Protein AF-A0A9N8HUL7-F1 (afdb_monomer_lite)

Sequence (511 aa):
MVELSELNLTTPTPANEGEEGSDHREPRRFLKVMNKDVKRSMENLMKHVSQGCLSDPPAEKVKMRRVNPKTGRAFTARSTGTNEVDNRVLNDILSSATVGIARAERVLADHYEKSNAKKRVKPLGEEEVVTTRTDKLLLLNCFAKSCGYDRKDLPAQGVTAPPKLPFKEYMGFQFDLPEAFRPVEASAKDADDDNGEEGLADLAELILATDGNTLPTIRVYETTLEAYKRLTRDQPWVPFKGYDKTDHDDVDKAEEDLFQKLRTEYSRGAQPFSARGYGRMSEKWDIEVAKRVMQQMEEPDSGTVVILIRRKTFQMLQAHYDDFCAHIRRTQLAGILRDPAQEELNTTLRNNRRNMAPQQAATNVQPIRYNQMHGGATPFGAPTVLNTQVAARAMTFAPRENMQMAPFALRDVYPNQVPRPAATNPMGPNYKRNKYCVVCGYSKRENLQLLKQFGYECKGNCGHEECSKCGMRVELHDAANAVGPYCKNAASESSYYNDWYKEAPKVNNQI

Radius of gyration: 37.92 Å; chains: 1; bounding box: 116×62×107 Å

Organism: NCBI:txid568900

Secondary structure (DSSP, 8-state):
----------PPPPPP-------------SS----HHHHHHHHHHHHHHHTTTTPPP-TTTS-SEEE-TTT--EEES--HHHHHHHHHHHHHHHHSTT--HHHHHHHHHHHHHHHHHHHHHHHH-----S-S-HHHHHHHHHHHHHTT--GGGSTTTT-PPPP--S-----TT--PPPGGGS-----------------SSHHHHTTTT--S--S----TT--HHHHHHHHTTT---PPPPPTT-S---HHHHHHHHHHHHHTTT--TTS-TTSTTSHHHHHHHHHHHHHHHHHHHHH-TTS-----PPPP--HHHHHHHHHHHHHHHHHHHHHHHT--HHHHHHHHHHHHHHHHSPPPPPGGG--------TT-PPP---S--SS-HHHHHHTEEE--SS-TTS-SEEE------------S--TT-TTB-TTTB-TTT--BHHHHHHTTPPPGGG--GGGG-SB-TTT--BGGGSSSTT--GGG--SPPPTTSTHHHHBPPPP------

Structure (mmCIF, N/CA/C/O backbone):
data_AF-A0A9N8HUL7-F1
#
_entry.id   AF-A0A9N8HUL7-F1
#
loop_
_atom_site.group_PDB
_atom_site.id
_atom_site.type_symbol
_atom_site.label_atom_id
_atom_site.label_alt_id
_atom_site.label_comp_id
_atom_site.label_asym_id
_atom_site.label_entity_id
_atom_site.label_seq_id
_atom_site.pdbx_PDB_ins_code
_atom_site.Cartn_x
_atom_site.Cartn_y
_atom_site.Cartn_z
_atom_site.occupancy
_atom_site.B_iso_or_equiv
_atom_site.auth_seq_id
_atom_site.auth_comp_id
_atom_site.auth_asym_id
_atom_site.auth_atom_id
_atom_site.pdbx_PDB_model_num
ATOM 1 N N . MET A 1 1 ? 23.150 -16.818 -59.652 1.00 36.91 1 MET A N 1
ATOM 2 C CA . MET A 1 1 ? 24.326 -17.637 -59.306 1.00 36.91 1 MET A CA 1
ATOM 3 C C . MET A 1 1 ? 25.510 -16.699 -59.312 1.00 36.91 1 MET A C 1
ATOM 5 O O . MET A 1 1 ? 25.845 -16.192 -60.370 1.00 36.91 1 MET A O 1
ATOM 9 N N . VAL A 1 2 ? 26.018 -16.356 -58.134 1.00 32.03 2 VAL A N 1
ATOM 10 C CA . VAL A 1 2 ? 27.230 -15.551 -57.964 1.00 32.03 2 VAL A CA 1
ATOM 11 C C . VAL A 1 2 ? 28.117 -16.383 -57.054 1.00 32.03 2 VAL A C 1
ATOM 13 O O . VAL A 1 2 ? 27.732 -16.673 -55.921 1.00 32.03 2 VAL A O 1
ATOM 16 N N . GLU A 1 3 ? 29.220 -16.860 -57.617 1.00 38.09 3 GLU A N 1
ATOM 17 C CA . GLU A 1 3 ? 30.266 -17.609 -56.933 1.00 38.09 3 GLU A CA 1
ATOM 18 C C . GLU A 1 3 ? 30.951 -16.699 -55.910 1.00 38.09 3 GLU A C 1
ATOM 20 O O . GLU A 1 3 ? 31.417 -15.611 -56.241 1.00 38.09 3 GLU A O 1
ATOM 25 N N . LEU A 1 4 ? 31.001 -17.144 -54.655 1.00 38.16 4 LEU A N 1
ATOM 26 C CA . LEU A 1 4 ? 31.909 -16.606 -53.648 1.00 38.16 4 LEU A CA 1
ATOM 27 C C . LEU A 1 4 ? 33.016 -17.636 -53.450 1.00 38.16 4 LEU A C 1
ATOM 29 O O . LEU A 1 4 ? 32.902 -18.560 -52.647 1.00 38.16 4 LEU A O 1
ATOM 33 N N . SER A 1 5 ? 34.056 -17.468 -54.254 1.00 39.53 5 SER A N 1
ATOM 34 C CA . SER A 1 5 ? 35.346 -18.131 -54.155 1.00 39.53 5 SER A CA 1
ATOM 35 C C . SER A 1 5 ? 36.086 -17.720 -52.874 1.00 39.53 5 SER A C 1
ATOM 37 O O . SER A 1 5 ? 36.279 -16.537 -52.606 1.00 39.53 5 SER A O 1
ATOM 39 N N . GLU A 1 6 ? 36.500 -18.736 -52.118 1.00 40.84 6 GLU A N 1
ATOM 40 C CA . GLU A 1 6 ? 37.811 -18.866 -51.467 1.00 40.84 6 GLU A CA 1
ATOM 41 C C . GLU A 1 6 ? 38.321 -17.703 -50.594 1.00 40.84 6 GLU A C 1
ATOM 43 O O . GLU A 1 6 ? 39.129 -16.874 -51.007 1.00 40.84 6 GLU A O 1
ATOM 48 N N . LEU A 1 7 ? 37.967 -17.739 -49.305 1.00 36.56 7 LEU A N 1
ATOM 49 C CA . LEU A 1 7 ? 38.805 -17.173 -48.243 1.00 36.56 7 LEU A CA 1
ATOM 50 C C . LEU A 1 7 ? 39.670 -18.293 -47.650 1.00 36.56 7 LEU A C 1
ATOM 52 O O . LEU A 1 7 ? 39.274 -18.976 -46.705 1.00 36.56 7 LEU A O 1
ATOM 56 N N . ASN A 1 8 ? 40.855 -18.475 -48.235 1.00 35.50 8 ASN A N 1
ATOM 57 C CA . ASN A 1 8 ? 41.934 -19.288 -47.682 1.00 35.50 8 ASN A CA 1
ATOM 58 C C . ASN A 1 8 ? 42.510 -18.599 -46.435 1.00 35.50 8 ASN A C 1
ATOM 60 O O . ASN A 1 8 ? 43.234 -17.611 -46.532 1.00 35.50 8 ASN A O 1
ATOM 64 N N . LEU A 1 9 ? 42.193 -19.135 -45.256 1.00 33.25 9 LEU A N 1
ATOM 65 C CA . LEU A 1 9 ? 42.893 -18.832 -44.009 1.00 33.25 9 LEU A CA 1
ATOM 66 C C . LEU A 1 9 ? 44.152 -19.702 -43.944 1.00 33.25 9 LEU A C 1
ATOM 68 O O . LEU A 1 9 ? 44.109 -20.855 -43.519 1.00 33.25 9 LEU A O 1
ATOM 72 N N . THR A 1 10 ? 45.275 -19.148 -44.391 1.00 33.72 10 THR A N 1
ATOM 73 C CA . THR A 1 10 ? 46.608 -19.711 -44.175 1.00 33.72 10 THR A CA 1
ATOM 74 C C . THR A 1 10 ? 46.951 -19.663 -42.686 1.00 33.72 10 THR A C 1
ATOM 76 O O . THR A 1 10 ? 47.064 -18.600 -42.079 1.00 33.72 10 THR A O 1
ATOM 79 N N . THR A 1 11 ? 47.112 -20.836 -42.077 1.00 36.47 11 THR A N 1
ATOM 80 C CA . THR A 1 11 ? 47.691 -20.987 -40.738 1.00 36.47 11 THR A CA 1
ATOM 81 C C . THR A 1 11 ? 49.194 -20.709 -40.802 1.00 36.47 11 THR A C 1
ATOM 83 O O . THR A 1 11 ? 49.870 -21.359 -41.604 1.00 36.47 11 THR A O 1
ATOM 86 N N . PRO A 1 12 ? 49.751 -19.801 -39.982 1.00 36.69 12 PRO A N 1
ATOM 87 C CA . PRO A 1 12 ? 51.190 -19.603 -39.945 1.00 36.69 12 PRO A CA 1
ATOM 88 C C . PRO A 1 12 ? 51.861 -20.744 -39.172 1.00 36.69 12 PRO A C 1
ATOM 90 O O . PRO A 1 12 ? 51.501 -21.061 -38.037 1.00 36.69 12 PRO A O 1
ATOM 93 N N . THR A 1 13 ? 52.844 -21.358 -39.820 1.00 42.91 13 THR A N 1
ATOM 94 C CA . THR A 1 13 ? 53.814 -22.294 -39.249 1.00 42.91 13 THR A CA 1
ATOM 95 C C . THR A 1 13 ? 54.671 -21.566 -38.203 1.00 42.91 13 THR A C 1
ATOM 97 O O . THR A 1 13 ? 55.149 -20.468 -38.498 1.00 42.91 13 THR A O 1
ATOM 100 N N . PRO A 1 14 ? 54.904 -22.124 -37.001 1.00 43.75 14 PRO A N 1
ATOM 101 C CA . PRO A 1 14 ? 55.768 -21.480 -36.022 1.00 43.75 14 PRO A CA 1
ATOM 102 C C . PRO A 1 14 ? 57.237 -21.704 -36.394 1.00 43.75 14 PRO A C 1
ATOM 104 O O . PRO A 1 14 ? 57.699 -22.841 -36.501 1.00 43.75 14 PRO A O 1
ATOM 107 N N . ALA A 1 15 ? 57.960 -20.603 -36.593 1.00 43.16 15 ALA A N 1
ATOM 108 C CA . ALA A 1 15 ? 59.412 -20.593 -36.646 1.00 43.16 15 ALA A CA 1
ATOM 109 C C . ALA A 1 15 ? 59.969 -20.642 -35.215 1.00 43.16 15 ALA A C 1
ATOM 111 O O . ALA A 1 15 ? 59.574 -19.853 -34.356 1.00 43.16 15 ALA A O 1
ATOM 112 N N . ASN A 1 16 ? 60.872 -21.594 -34.986 1.00 49.19 16 ASN A N 1
ATOM 113 C CA . ASN A 1 16 ? 61.819 -21.588 -33.878 1.00 49.19 16 ASN A CA 1
ATOM 114 C C . ASN A 1 16 ? 62.767 -20.398 -34.039 1.00 49.19 16 ASN A C 1
ATOM 116 O O . ASN A 1 16 ? 63.304 -20.236 -35.129 1.00 49.19 16 ASN A O 1
ATOM 120 N N . GLU A 1 17 ? 62.982 -19.639 -32.962 1.00 45.31 17 GLU A N 1
ATOM 121 C CA . GLU A 1 17 ? 64.280 -19.141 -32.468 1.00 45.31 17 GLU A CA 1
ATOM 122 C C . GLU A 1 17 ? 64.061 -18.006 -31.451 1.00 45.31 17 GLU A C 1
ATOM 124 O O . GLU A 1 17 ? 63.249 -17.110 -31.674 1.00 45.31 17 GLU A O 1
ATOM 129 N N . GLY A 1 18 ? 64.808 -18.044 -30.341 1.00 38.38 18 GLY A N 1
ATOM 130 C CA . GLY A 1 18 ? 64.993 -16.902 -29.439 1.00 38.38 18 GLY A CA 1
ATOM 131 C C . GLY A 1 18 ? 64.590 -17.148 -27.986 1.00 38.38 18 GLY A C 1
ATOM 132 O O . GLY A 1 18 ? 63.525 -16.720 -27.550 1.00 38.38 18 GLY A O 1
ATOM 133 N N . GLU A 1 19 ? 65.464 -17.807 -27.222 1.00 50.75 19 GLU A N 1
ATOM 134 C CA . GLU A 1 19 ? 65.444 -17.779 -25.757 1.00 50.75 19 GLU A CA 1
ATOM 135 C C . GLU A 1 19 ? 65.828 -16.377 -25.254 1.00 50.75 19 GLU A C 1
ATOM 137 O O . GLU A 1 19 ? 67.008 -16.071 -25.118 1.00 50.75 19 GLU A O 1
ATOM 142 N N . GLU A 1 20 ? 64.848 -15.535 -24.926 1.00 45.03 20 GLU A N 1
ATOM 143 C CA . GLU A 1 20 ? 65.050 -14.408 -24.008 1.00 45.03 20 GLU A CA 1
ATOM 144 C C . GLU A 1 20 ? 63.872 -14.303 -23.034 1.00 45.03 20 GLU A C 1
ATOM 146 O O . GLU A 1 20 ? 62.697 -14.367 -23.404 1.00 45.03 20 GLU A O 1
ATOM 151 N N . GLY A 1 21 ? 64.213 -14.214 -21.746 1.00 52.91 21 GLY A N 1
ATOM 152 C CA . GLY A 1 21 ? 63.298 -14.345 -20.621 1.00 52.91 21 GLY A CA 1
ATOM 153 C C . GLY A 1 21 ? 62.180 -13.309 -20.635 1.00 52.91 21 GLY A C 1
ATOM 154 O O . GLY A 1 21 ? 62.390 -12.141 -20.315 1.00 52.91 21 GLY A O 1
ATOM 155 N N . SER A 1 22 ? 60.965 -13.771 -20.923 1.00 43.28 22 SER A N 1
ATOM 156 C CA . SER A 1 22 ? 59.741 -13.019 -20.687 1.00 43.28 22 SER A CA 1
ATOM 157 C C . SER A 1 22 ? 58.909 -13.725 -19.617 1.00 43.28 22 SER A C 1
ATOM 159 O O . SER A 1 22 ? 58.740 -14.945 -19.628 1.00 43.28 22 SER A O 1
ATOM 161 N N . ASP A 1 23 ? 58.439 -12.942 -18.645 1.00 49.84 23 ASP A N 1
ATOM 162 C CA . ASP A 1 23 ? 57.509 -13.323 -17.581 1.00 49.84 23 ASP A CA 1
ATOM 163 C C . ASP A 1 23 ? 56.181 -13.782 -18.211 1.00 49.84 23 ASP A C 1
ATOM 165 O O . ASP A 1 23 ? 55.209 -13.028 -18.316 1.00 49.84 23 ASP A O 1
ATOM 169 N N . HIS A 1 24 ? 56.149 -15.026 -18.698 1.00 45.75 24 HIS A N 1
ATOM 170 C CA . HIS A 1 24 ? 54.946 -15.705 -19.157 1.00 45.75 24 HIS A CA 1
ATOM 171 C C . HIS A 1 24 ? 54.070 -16.040 -17.947 1.00 45.75 24 HIS A C 1
ATOM 173 O O . HIS A 1 24 ? 53.906 -17.192 -17.547 1.00 45.75 24 HIS A O 1
ATOM 179 N N . ARG A 1 25 ? 53.435 -15.012 -17.377 1.00 51.91 25 ARG A N 1
ATOM 180 C CA . ARG A 1 25 ? 52.190 -15.206 -16.641 1.00 51.91 25 ARG A CA 1
ATOM 181 C C . ARG A 1 25 ? 51.205 -15.830 -17.613 1.00 51.91 25 ARG A C 1
ATOM 183 O O . ARG A 1 25 ? 50.704 -15.143 -18.504 1.00 51.91 25 ARG A O 1
ATOM 190 N N . GLU A 1 26 ? 50.946 -17.127 -17.438 1.00 55.91 26 GLU A N 1
ATOM 191 C CA . GLU A 1 26 ? 49.865 -17.825 -18.129 1.00 55.91 26 GLU A CA 1
ATOM 192 C C . GLU A 1 26 ? 48.631 -16.911 -18.163 1.00 55.91 26 GLU A C 1
ATOM 194 O O . GLU A 1 26 ? 48.299 -16.310 -17.128 1.00 55.91 26 GLU A O 1
ATOM 199 N N . PRO A 1 27 ? 47.969 -16.746 -19.324 1.00 51.03 27 PRO A N 1
ATOM 200 C CA . PRO A 1 27 ? 46.841 -15.839 -19.451 1.00 51.03 27 PRO A CA 1
ATOM 201 C C . PRO A 1 27 ? 45.834 -16.171 -18.354 1.00 51.03 27 PRO A C 1
ATOM 203 O O . PRO A 1 27 ? 45.260 -17.263 -18.327 1.00 51.03 27 PRO A O 1
ATOM 206 N N . ARG A 1 28 ? 45.679 -15.234 -17.404 1.00 50.25 28 ARG A N 1
ATOM 207 C CA . ARG A 1 28 ? 44.786 -15.378 -16.251 1.00 50.25 28 ARG A CA 1
ATOM 208 C C . ARG A 1 28 ? 43.446 -15.866 -16.778 1.00 50.25 28 ARG A C 1
ATOM 210 O O . ARG A 1 28 ? 42.801 -15.165 -17.557 1.00 50.25 28 ARG A O 1
ATOM 217 N N . ARG A 1 29 ? 43.052 -17.084 -16.393 1.00 47.12 29 ARG A N 1
ATOM 218 C CA . ARG A 1 29 ? 41.797 -17.690 -16.844 1.00 47.12 29 ARG A CA 1
ATOM 219 C C . ARG A 1 29 ? 40.662 -16.727 -16.499 1.00 47.12 29 ARG A C 1
ATOM 221 O O . ARG A 1 29 ? 40.328 -16.548 -15.333 1.00 47.12 29 ARG A O 1
ATOM 228 N N . PHE A 1 30 ? 40.088 -16.101 -17.524 1.00 51.56 30 PHE A N 1
ATOM 229 C CA . PHE A 1 30 ? 39.032 -15.089 -17.394 1.00 51.56 30 PHE A CA 1
ATOM 230 C C . PHE A 1 30 ? 37.730 -15.663 -16.807 1.00 51.56 30 PHE A C 1
ATOM 232 O O . PHE A 1 30 ? 36.830 -14.928 -16.407 1.00 51.56 30 PHE A O 1
ATOM 239 N N . LEU A 1 31 ? 37.623 -16.992 -16.750 1.00 54.00 31 LEU A N 1
ATOM 240 C CA . LEU A 1 31 ? 36.474 -17.719 -16.239 1.00 54.00 31 LEU A CA 1
ATOM 241 C C . LEU A 1 31 ? 36.827 -18.342 -14.887 1.00 54.00 31 LEU A C 1
ATOM 243 O O . LEU A 1 31 ? 37.807 -19.079 -14.767 1.00 54.00 31 LEU A O 1
ATOM 247 N N . LYS A 1 32 ? 36.000 -18.058 -13.873 1.00 69.31 32 LYS A N 1
ATOM 248 C CA . LYS A 1 32 ? 36.062 -18.713 -12.558 1.00 69.31 32 LYS A CA 1
ATOM 249 C C . LYS A 1 32 ? 36.096 -20.233 -12.738 1.00 69.31 32 LYS A C 1
ATOM 251 O O . LYS A 1 32 ? 35.409 -20.763 -13.612 1.00 69.31 32 LYS A O 1
ATOM 256 N N . VAL A 1 33 ? 36.854 -20.927 -11.886 1.00 70.25 33 VAL A N 1
ATOM 257 C CA . VAL A 1 33 ? 36.881 -22.397 -11.849 1.00 70.25 33 VAL A CA 1
ATOM 258 C C . VAL A 1 33 ? 35.442 -22.903 -11.729 1.00 70.25 33 VAL A C 1
ATOM 260 O O . VAL A 1 33 ? 34.762 -22.639 -10.738 1.00 70.25 33 VAL A O 1
ATOM 263 N N . MET A 1 34 ? 34.953 -23.571 -12.777 1.00 73.25 34 MET A N 1
ATOM 264 C CA . MET A 1 34 ? 33.582 -24.069 -12.811 1.00 73.25 34 MET A CA 1
ATOM 265 C C . MET A 1 34 ? 33.398 -25.153 -11.751 1.00 73.25 34 MET A C 1
ATOM 267 O O . MET A 1 34 ? 34.218 -26.063 -11.629 1.00 73.25 34 MET A O 1
ATOM 271 N N . ASN A 1 35 ? 32.291 -25.074 -11.011 1.00 87.94 35 ASN A N 1
ATOM 272 C CA . ASN A 1 35 ? 31.870 -26.137 -10.105 1.00 87.94 35 ASN A CA 1
ATOM 273 C C . ASN A 1 35 ? 31.774 -27.470 -10.884 1.00 87.94 35 ASN A C 1
ATOM 275 O O . ASN A 1 35 ? 31.261 -27.499 -12.008 1.00 87.94 35 ASN A O 1
ATOM 279 N N . LYS A 1 36 ? 32.265 -28.567 -10.288 1.00 85.56 36 LYS A N 1
ATOM 280 C CA . LYS A 1 36 ? 32.251 -29.925 -10.860 1.00 85.56 36 LYS A CA 1
ATOM 281 C C . LYS A 1 36 ? 30.858 -30.334 -11.350 1.00 85.56 36 LYS A C 1
ATOM 283 O O . LYS A 1 36 ? 30.754 -30.967 -12.398 1.00 85.56 36 LYS A O 1
ATOM 288 N N . ASP A 1 37 ? 29.802 -29.911 -10.659 1.00 77.12 37 ASP A N 1
ATOM 289 C CA . ASP A 1 37 ? 28.419 -30.224 -11.039 1.00 77.12 37 ASP A CA 1
ATOM 290 C C . ASP A 1 37 ? 27.974 -29.484 -12.307 1.00 77.12 37 ASP A C 1
ATOM 292 O O . ASP A 1 37 ? 27.292 -30.043 -13.170 1.00 77.12 37 ASP A O 1
ATOM 296 N N . VAL A 1 38 ? 28.415 -28.234 -12.466 1.00 70.94 38 VAL A N 1
ATOM 297 C CA . VAL A 1 38 ? 28.137 -27.435 -13.666 1.00 70.94 38 VAL A CA 1
ATOM 298 C C . VAL A 1 38 ? 28.932 -27.984 -14.849 1.00 70.94 38 VAL A C 1
ATOM 300 O O . VAL A 1 38 ? 28.389 -28.097 -15.945 1.00 70.94 38 VAL A O 1
ATOM 303 N N . LYS A 1 39 ? 30.181 -28.410 -14.619 1.00 83.06 39 LYS A N 1
ATOM 304 C CA . LYS A 1 39 ? 30.999 -29.080 -15.636 1.00 83.06 39 LYS A CA 1
ATOM 305 C C . LYS A 1 39 ? 30.331 -30.369 -16.127 1.00 83.06 39 LYS A C 1
ATOM 307 O O . LYS A 1 39 ? 30.139 -30.521 -17.328 1.00 83.06 39 LYS A O 1
ATOM 312 N N . ARG A 1 40 ? 29.880 -31.234 -15.210 1.00 86.62 40 ARG A N 1
ATOM 313 C CA . ARG A 1 40 ? 29.140 -32.465 -15.544 1.00 86.62 40 ARG A CA 1
ATOM 314 C C . ARG A 1 40 ? 27.847 -32.170 -16.312 1.00 86.62 40 ARG A C 1
ATOM 316 O O . ARG A 1 40 ? 27.503 -32.879 -17.251 1.00 86.62 40 ARG A O 1
ATOM 323 N N . SER A 1 41 ? 27.135 -31.106 -15.940 1.00 77.06 41 SER A N 1
ATOM 324 C CA . SER A 1 41 ? 25.910 -30.688 -16.634 1.00 77.06 41 SER A CA 1
ATOM 325 C C . SER A 1 41 ? 26.192 -30.200 -18.057 1.00 77.06 41 SER A C 1
ATOM 327 O O . SER A 1 41 ? 25.457 -30.555 -18.976 1.00 77.06 41 SER A O 1
ATOM 329 N N . MET A 1 42 ? 27.275 -29.442 -18.264 1.00 78.50 42 MET A N 1
ATOM 330 C CA . MET A 1 42 ? 27.721 -29.044 -19.602 1.00 78.50 42 MET A CA 1
ATOM 331 C C . MET A 1 42 ? 28.170 -30.246 -20.431 1.00 78.50 42 MET A C 1
ATOM 333 O O . MET A 1 42 ? 27.790 -30.339 -21.590 1.00 78.50 42 MET A O 1
ATOM 337 N N . GLU A 1 43 ? 28.915 -31.188 -19.854 1.00 85.88 43 GLU A N 1
ATOM 338 C CA . GLU A 1 43 ? 29.319 -32.424 -20.538 1.00 85.88 43 GLU A CA 1
ATOM 339 C C . GLU A 1 43 ? 28.098 -33.246 -20.978 1.00 85.88 43 GLU A C 1
ATOM 341 O O . GLU A 1 43 ? 28.045 -33.706 -22.118 1.00 85.88 43 GLU A O 1
ATOM 346 N N . ASN A 1 44 ? 27.069 -33.355 -20.131 1.00 79.62 44 ASN A N 1
ATOM 347 C CA . ASN A 1 44 ? 25.810 -34.015 -20.484 1.00 79.62 44 ASN A CA 1
ATOM 348 C C . ASN A 1 44 ? 25.047 -33.269 -21.593 1.00 79.62 44 ASN A C 1
ATOM 350 O O . ASN A 1 44 ? 24.563 -33.900 -22.530 1.00 79.62 44 ASN A O 1
ATOM 354 N N . LEU A 1 45 ? 24.964 -31.935 -21.527 1.00 73.56 45 LEU A N 1
ATOM 355 C CA . LEU A 1 45 ? 24.361 -31.112 -22.583 1.00 73.56 45 LEU A CA 1
ATOM 356 C C . LEU A 1 45 ? 25.095 -31.290 -23.916 1.00 73.56 45 LEU A C 1
ATOM 358 O O . LEU A 1 45 ? 24.459 -31.542 -24.936 1.00 73.56 45 LEU A O 1
ATOM 362 N N . MET A 1 46 ? 26.427 -31.239 -23.901 1.00 75.69 46 MET A N 1
ATOM 363 C CA . MET A 1 46 ? 27.257 -31.442 -25.089 1.00 75.69 46 MET A CA 1
ATOM 364 C C . MET A 1 46 ? 27.125 -32.863 -25.642 1.00 75.69 46 MET A C 1
ATOM 366 O O . MET A 1 46 ? 27.104 -33.034 -26.858 1.00 75.69 46 MET A O 1
ATOM 370 N N . LYS A 1 47 ? 26.962 -33.872 -24.776 1.00 80.19 47 LYS A N 1
ATOM 371 C CA . LYS A 1 47 ? 26.667 -35.252 -25.183 1.00 80.19 47 LYS A CA 1
ATOM 372 C C . LYS A 1 47 ? 25.311 -35.363 -25.888 1.00 80.19 47 LYS A C 1
ATOM 374 O O . LYS A 1 47 ? 25.206 -36.049 -26.893 1.00 80.19 47 LYS A O 1
ATOM 379 N N . HIS A 1 48 ? 24.280 -34.663 -25.417 1.00 77.25 48 HIS A N 1
ATOM 380 C CA . HIS A 1 48 ? 22.984 -34.635 -26.103 1.00 77.25 48 HIS A CA 1
ATOM 381 C C . HIS A 1 48 ? 23.021 -33.870 -27.432 1.00 77.25 48 HIS A C 1
ATOM 383 O O . HIS A 1 48 ? 22.309 -34.246 -28.363 1.00 77.25 48 HIS A O 1
ATOM 389 N N . VAL A 1 49 ? 23.847 -32.824 -27.538 1.00 73.00 49 VAL A N 1
ATOM 390 C CA . VAL A 1 49 ? 24.093 -32.116 -28.804 1.00 73.00 49 VAL A CA 1
ATOM 391 C C . VAL A 1 49 ? 24.822 -33.029 -29.792 1.00 73.00 49 VAL A C 1
ATOM 393 O O . VAL A 1 49 ? 24.387 -33.146 -30.935 1.00 73.00 49 VAL A O 1
ATOM 396 N N . SER A 1 50 ? 25.873 -33.738 -29.360 1.00 70.81 50 SER A N 1
ATOM 397 C CA . SER A 1 50 ? 26.625 -34.656 -30.230 1.00 70.81 50 SER A CA 1
ATOM 398 C C . SER A 1 50 ? 25.813 -35.880 -30.655 1.00 70.81 50 SER A C 1
ATOM 400 O O . SER A 1 50 ? 25.992 -36.381 -31.760 1.00 70.81 50 SER A O 1
ATOM 402 N N . GLN A 1 51 ? 24.882 -36.328 -29.812 1.00 77.62 51 GLN A N 1
ATOM 403 C CA . GLN A 1 51 ? 23.933 -37.398 -30.126 1.00 77.62 51 GLN A CA 1
ATOM 404 C C . GLN A 1 51 ? 22.738 -36.927 -30.974 1.00 77.62 51 GLN A C 1
ATOM 406 O O . GLN A 1 51 ? 21.877 -37.736 -31.303 1.00 77.62 51 GLN A O 1
ATOM 411 N N . GLY A 1 52 ? 22.640 -35.633 -31.303 1.00 66.38 52 GLY A N 1
ATOM 412 C CA . GLY A 1 52 ? 21.523 -35.076 -32.074 1.00 66.38 52 GLY A CA 1
ATOM 413 C C . GLY A 1 52 ? 20.189 -35.012 -31.316 1.00 66.38 52 GLY A C 1
ATOM 414 O O . GLY A 1 52 ? 19.189 -34.578 -31.877 1.00 66.38 52 GLY A O 1
ATOM 415 N N . CYS A 1 53 ? 20.156 -35.382 -30.032 1.00 72.94 53 CYS A N 1
ATOM 416 C CA . CYS A 1 53 ? 18.960 -35.315 -29.183 1.00 72.94 53 CYS A CA 1
ATOM 417 C C . CYS A 1 53 ? 18.538 -33.865 -28.878 1.00 72.94 53 CYS A C 1
ATOM 419 O O . CYS A 1 53 ? 17.374 -33.595 -28.596 1.00 72.94 53 CYS A O 1
ATOM 421 N N . LEU A 1 54 ? 19.500 -32.940 -28.925 1.00 63.47 54 LEU A N 1
ATOM 422 C CA . LEU A 1 54 ? 19.319 -31.488 -28.871 1.00 63.47 54 LEU A CA 1
ATOM 423 C C . LEU A 1 54 ? 19.841 -30.872 -30.176 1.00 63.47 54 LEU A C 1
ATOM 425 O O . LEU A 1 54 ? 20.701 -29.995 -30.164 1.00 63.47 54 LEU A O 1
ATOM 429 N N . SER A 1 55 ? 19.375 -31.359 -31.326 1.00 56.22 55 SER A N 1
ATOM 430 C CA . SER A 1 55 ? 19.610 -30.650 -32.580 1.00 56.22 55 SER A CA 1
ATOM 431 C C . SER A 1 55 ? 18.802 -29.355 -32.562 1.00 56.22 55 SER A C 1
ATOM 433 O O . SER A 1 55 ? 17.571 -29.394 -32.433 1.00 56.22 55 SER A O 1
ATOM 435 N N . ASP A 1 56 ? 19.476 -28.212 -32.711 1.00 58.66 56 ASP A N 1
ATOM 436 C CA . ASP A 1 56 ? 18.780 -26.992 -33.096 1.00 58.66 56 ASP A CA 1
ATOM 437 C C . ASP A 1 56 ? 17.912 -27.312 -34.323 1.00 58.66 56 ASP A C 1
ATOM 439 O O . ASP A 1 56 ? 18.363 -28.030 -35.223 1.00 58.66 56 ASP A O 1
ATOM 443 N N . PRO A 1 57 ? 16.652 -26.845 -34.365 1.00 65.69 57 PRO A N 1
ATOM 444 C CA . PRO A 1 57 ? 15.827 -27.026 -35.547 1.00 65.69 57 PRO A CA 1
ATOM 445 C C . PRO A 1 57 ? 16.617 -26.568 -36.782 1.00 65.69 57 PRO A C 1
ATOM 447 O O . PRO A 1 57 ? 17.315 -25.553 -36.690 1.00 65.69 57 PRO A O 1
ATOM 450 N N . PRO A 1 58 ? 16.522 -27.291 -37.918 1.00 69.62 58 PRO A N 1
ATOM 451 C CA . PRO A 1 58 ? 17.273 -26.968 -39.125 1.00 69.62 58 PRO A CA 1
ATOM 452 C C . PRO A 1 58 ? 17.198 -25.471 -39.415 1.00 69.62 58 PRO A C 1
ATOM 454 O O . PRO A 1 58 ? 16.118 -24.883 -39.296 1.00 69.62 58 PRO A O 1
ATOM 457 N N . ALA A 1 59 ? 18.317 -24.849 -39.794 1.00 63.78 59 ALA A N 1
ATOM 458 C CA . ALA A 1 59 ? 18.381 -23.401 -40.018 1.00 63.78 59 ALA A CA 1
ATOM 459 C C . ALA A 1 59 ? 17.356 -22.911 -41.064 1.00 63.78 59 ALA A C 1
ATOM 461 O O . ALA A 1 59 ? 16.913 -21.763 -41.011 1.00 63.78 59 ALA A O 1
ATOM 462 N N . GLU A 1 60 ? 16.939 -23.805 -41.966 1.00 74.06 60 GLU A N 1
ATOM 463 C CA . GLU A 1 60 ? 15.844 -23.613 -42.922 1.00 74.06 60 GLU A CA 1
ATOM 464 C C . GLU A 1 60 ? 14.478 -23.434 -42.247 1.00 74.06 60 GLU A C 1
ATOM 466 O O . GLU A 1 60 ? 13.674 -22.614 -42.682 1.00 74.06 60 GLU A O 1
ATOM 471 N N . LYS A 1 61 ? 14.220 -24.165 -41.155 1.00 74.25 61 LYS A N 1
ATOM 472 C CA . LYS A 1 61 ? 12.968 -24.102 -40.387 1.00 74.25 61 LYS A CA 1
ATOM 473 C C . LYS A 1 61 ? 12.991 -22.993 -39.340 1.00 74.25 61 LYS A C 1
ATOM 475 O O . LYS A 1 61 ? 11.969 -22.356 -39.100 1.00 74.25 61 LYS A O 1
ATOM 480 N N . VAL A 1 62 ? 14.138 -22.750 -38.700 1.00 66.75 62 VAL A N 1
ATOM 481 C CA . VAL A 1 62 ? 14.283 -21.712 -37.671 1.00 66.75 62 VAL A CA 1
ATOM 482 C C . VAL A 1 62 ? 15.634 -21.018 -37.815 1.00 66.75 62 VAL A C 1
ATOM 484 O O . VAL A 1 62 ? 16.673 -21.526 -37.396 1.00 66.75 62 VAL A O 1
ATOM 487 N N . LYS A 1 63 ? 15.619 -19.792 -38.344 1.00 74.12 63 LYS A N 1
ATOM 488 C CA . LYS A 1 63 ? 16.815 -18.945 -38.412 1.00 74.12 63 LYS A CA 1
ATOM 489 C C . LYS A 1 63 ? 17.228 -18.505 -37.004 1.00 74.12 63 LYS A C 1
ATOM 491 O O . LYS A 1 63 ? 16.672 -17.559 -36.442 1.00 74.12 63 LYS A O 1
ATOM 496 N N . MET A 1 64 ? 18.219 -19.199 -36.444 1.00 72.81 64 MET A N 1
ATOM 497 C CA . MET A 1 64 ? 18.822 -18.908 -35.135 1.00 72.81 64 MET A CA 1
ATOM 498 C C . MET A 1 64 ? 19.524 -17.550 -35.090 1.00 72.81 64 MET A C 1
ATOM 500 O O . MET A 1 64 ? 19.633 -16.951 -34.023 1.00 72.81 64 MET A O 1
ATOM 504 N N . ARG A 1 65 ? 19.976 -17.040 -36.237 1.00 79.94 65 ARG A N 1
ATOM 505 C CA . ARG A 1 65 ? 20.536 -15.696 -36.377 1.00 79.94 65 ARG A CA 1
ATOM 506 C C . ARG A 1 65 ? 19.622 -14.872 -37.268 1.00 79.94 65 ARG A C 1
ATOM 508 O O . ARG A 1 65 ? 19.247 -15.309 -38.353 1.00 79.94 65 ARG A O 1
ATOM 515 N N . ARG A 1 66 ? 19.260 -13.684 -36.799 1.00 83.69 66 ARG A N 1
ATOM 516 C CA . ARG A 1 66 ? 18.523 -12.682 -37.565 1.00 83.69 66 ARG A CA 1
ATOM 517 C C . ARG A 1 66 ? 19.459 -11.516 -37.810 1.00 83.69 66 ARG A C 1
ATOM 519 O O . ARG A 1 66 ? 20.034 -10.986 -36.865 1.00 83.69 66 ARG A O 1
ATOM 526 N N . VAL A 1 67 ? 19.648 -11.159 -39.070 1.00 85.44 67 VAL A N 1
ATOM 527 C CA . VAL A 1 67 ? 20.417 -9.974 -39.443 1.00 85.44 67 VAL A CA 1
ATOM 528 C C . VAL A 1 67 ? 19.432 -8.825 -39.541 1.00 85.44 67 VAL A C 1
ATOM 530 O O . VAL A 1 67 ? 18.445 -8.932 -40.267 1.00 85.44 67 VAL A O 1
ATOM 533 N N . ASN A 1 68 ? 19.671 -7.754 -38.789 1.00 90.25 68 ASN A N 1
ATOM 534 C CA . ASN A 1 68 ? 18.881 -6.542 -38.928 1.00 90.25 68 ASN A CA 1
ATOM 535 C C . ASN A 1 68 ? 19.135 -5.971 -40.339 1.00 90.25 68 ASN A C 1
ATOM 537 O O . ASN A 1 68 ? 20.278 -5.612 -40.631 1.00 90.25 68 ASN A O 1
ATOM 541 N N . PRO A 1 69 ? 18.109 -5.845 -41.197 1.00 89.25 69 PRO A N 1
ATOM 542 C CA . PRO A 1 69 ? 18.280 -5.405 -42.580 1.00 89.25 69 PRO A CA 1
ATOM 543 C C . PRO A 1 69 ? 18.786 -3.960 -42.701 1.00 89.25 69 PRO A C 1
ATOM 545 O O . PRO A 1 69 ? 19.458 -3.638 -43.672 1.00 89.25 69 PRO A O 1
ATOM 548 N N . LYS A 1 70 ? 18.514 -3.095 -41.715 1.00 91.19 70 LYS A N 1
ATOM 549 C CA . LYS A 1 70 ? 18.958 -1.691 -41.710 1.00 91.19 70 LYS A CA 1
ATOM 550 C C . LYS A 1 70 ? 20.412 -1.523 -41.281 1.00 91.19 70 LYS A C 1
ATOM 552 O O . LYS A 1 70 ? 21.089 -0.625 -41.760 1.00 91.19 70 LYS A O 1
ATOM 557 N N . THR A 1 71 ? 20.878 -2.339 -40.333 1.00 91.44 71 THR A N 1
ATOM 558 C CA . THR A 1 71 ? 22.207 -2.157 -39.712 1.00 91.44 71 THR A CA 1
ATOM 559 C C . THR A 1 71 ? 23.224 -3.228 -40.094 1.00 91.44 71 THR A C 1
ATOM 561 O O . THR A 1 71 ? 24.393 -3.097 -39.741 1.00 91.44 71 THR A O 1
ATOM 564 N N . GLY A 1 72 ? 22.798 -4.318 -40.738 1.00 88.69 72 GLY A N 1
ATOM 565 C CA . GLY A 1 72 ? 23.647 -5.465 -41.077 1.00 88.69 72 GLY A CA 1
ATOM 566 C C . GLY A 1 72 ? 24.131 -6.281 -39.870 1.00 88.69 72 GLY A C 1
ATOM 567 O O . GLY A 1 72 ? 24.846 -7.266 -40.035 1.00 88.69 72 GLY A O 1
ATOM 568 N N . ARG A 1 73 ? 23.751 -5.909 -38.640 1.00 87.88 73 ARG A N 1
ATOM 569 C CA . ARG A 1 73 ? 24.182 -6.607 -37.421 1.00 87.88 73 ARG A CA 1
ATOM 570 C C . ARG A 1 73 ? 23.387 -7.894 -37.223 1.00 87.88 73 ARG A C 1
ATOM 572 O O . ARG A 1 73 ? 22.158 -7.889 -37.287 1.00 87.88 73 ARG A O 1
ATOM 579 N N . ALA A 1 74 ? 24.091 -8.988 -36.945 1.00 85.19 74 ALA A N 1
ATOM 580 C CA . ALA A 1 74 ? 23.487 -10.275 -36.625 1.00 85.19 74 ALA A CA 1
ATOM 581 C C . ALA A 1 74 ? 23.145 -10.373 -35.130 1.00 85.19 74 ALA A C 1
ATOM 583 O O . ALA A 1 74 ? 23.984 -10.117 -34.270 1.00 85.19 74 ALA A O 1
ATOM 584 N N . PHE A 1 75 ? 21.921 -10.798 -34.828 1.00 83.06 75 PHE A N 1
ATOM 585 C CA . PHE A 1 75 ? 21.413 -11.048 -33.482 1.00 83.06 75 PHE A CA 1
ATOM 586 C C . PHE A 1 75 ? 20.942 -12.496 -33.354 1.00 83.06 75 PHE A C 1
ATOM 588 O O . PHE A 1 75 ? 20.349 -13.056 -34.279 1.00 83.06 75 PHE A O 1
ATOM 595 N N . THR A 1 76 ? 21.164 -13.113 -32.198 1.00 80.62 76 THR A N 1
ATOM 596 C CA . THR A 1 76 ? 20.682 -14.470 -31.915 1.00 80.62 76 THR A CA 1
ATOM 597 C C . THR A 1 76 ? 19.188 -14.431 -31.578 1.00 80.62 76 THR A C 1
ATOM 599 O O . THR A 1 76 ? 18.767 -13.715 -30.674 1.00 80.62 76 THR A O 1
ATOM 602 N N . ALA A 1 77 ? 18.368 -15.202 -32.295 1.00 67.31 77 ALA A N 1
ATOM 603 C CA . ALA A 1 77 ? 16.908 -15.232 -32.167 1.00 67.31 77 ALA A CA 1
ATOM 604 C C . ALA A 1 77 ? 16.415 -15.893 -30.867 1.00 67.31 77 ALA A C 1
ATOM 606 O O . ALA A 1 77 ? 15.247 -15.750 -30.508 1.00 67.31 77 ALA A O 1
ATOM 607 N N . ARG A 1 78 ? 17.291 -16.626 -30.170 1.00 61.41 78 ARG A N 1
ATOM 608 C CA . ARG A 1 78 ? 17.006 -17.286 -28.896 1.00 61.41 78 ARG A CA 1
ATOM 609 C C . ARG A 1 78 ? 18.025 -16.856 -27.851 1.00 61.41 78 ARG A C 1
ATOM 611 O O . ARG A 1 78 ? 19.157 -17.325 -27.851 1.00 61.41 78 ARG A O 1
ATOM 618 N N . SER A 1 79 ? 17.600 -16.019 -26.916 1.00 59.31 79 SER A N 1
ATOM 619 C CA . SER A 1 79 ? 18.129 -16.104 -25.559 1.00 59.31 79 SER A CA 1
ATOM 620 C C . SER A 1 79 ? 16.948 -16.080 -24.594 1.00 59.31 79 SER A C 1
ATOM 622 O O . SER A 1 79 ? 16.165 -15.127 -24.565 1.00 59.31 79 SER A O 1
ATOM 624 N N . THR A 1 80 ? 16.790 -17.149 -23.810 1.00 58.22 80 THR A N 1
ATOM 625 C CA . THR A 1 80 ? 15.899 -17.131 -22.637 1.00 58.22 80 THR A CA 1
ATOM 626 C C . THR A 1 80 ? 16.363 -16.072 -21.641 1.00 58.22 80 THR A C 1
ATOM 628 O O . THR A 1 80 ? 15.539 -15.467 -20.962 1.00 58.22 80 THR A O 1
ATOM 631 N N . GLY A 1 81 ? 17.661 -15.745 -21.676 1.00 70.00 81 GLY A N 1
ATOM 632 C CA . GLY A 1 81 ? 18.284 -14.693 -20.889 1.00 70.00 81 GLY A CA 1
ATOM 633 C C . GLY A 1 81 ? 17.576 -13.345 -20.983 1.00 70.00 81 GLY A C 1
ATOM 634 O O . GLY A 1 81 ? 17.499 -12.659 -19.976 1.00 70.00 81 GLY A O 1
ATOM 635 N N . THR A 1 82 ? 16.992 -12.962 -22.125 1.00 71.81 82 THR A N 1
ATOM 636 C CA . THR A 1 82 ? 16.283 -11.668 -22.172 1.00 71.81 82 THR A CA 1
ATOM 637 C C . THR A 1 82 ? 14.986 -11.703 -21.367 1.00 71.81 82 THR A C 1
ATOM 639 O O . THR A 1 82 ? 14.724 -10.777 -20.616 1.00 71.81 82 THR A O 1
ATOM 642 N N . ASN A 1 83 ? 14.204 -12.783 -21.464 1.00 73.50 83 ASN A N 1
ATOM 643 C CA . ASN A 1 83 ? 12.972 -12.922 -20.682 1.00 73.50 83 ASN A CA 1
ATOM 644 C C . ASN A 1 83 ? 13.275 -13.132 -19.193 1.00 73.50 83 ASN A C 1
ATOM 646 O O . ASN A 1 83 ? 12.557 -12.621 -18.345 1.00 73.50 83 ASN A O 1
ATOM 650 N N . GLU A 1 84 ? 14.349 -13.850 -18.866 1.00 76.06 84 GLU A N 1
ATOM 651 C CA . GLU A 1 84 ? 14.823 -14.015 -17.488 1.00 76.06 84 GLU A CA 1
ATOM 652 C C . GLU A 1 84 ? 15.296 -12.684 -16.889 1.00 76.06 84 GLU A C 1
ATOM 654 O O . GLU A 1 84 ? 14.967 -12.371 -15.746 1.00 76.06 84 GLU A O 1
ATOM 659 N N . VAL A 1 85 ? 16.025 -11.872 -17.663 1.00 79.56 85 VAL A N 1
ATOM 660 C CA . VAL A 1 85 ? 16.453 -10.527 -17.255 1.00 79.56 85 VAL A CA 1
ATOM 661 C C . VAL A 1 85 ? 15.253 -9.596 -17.109 1.00 79.56 85 VAL A C 1
ATOM 663 O O . VAL A 1 85 ? 15.167 -8.912 -16.092 1.00 79.56 85 VAL A O 1
ATOM 666 N N . ASP A 1 86 ? 14.317 -9.606 -18.061 1.00 83.06 86 ASP A N 1
ATOM 667 C CA . ASP A 1 86 ? 13.076 -8.825 -17.993 1.00 83.06 86 ASP A CA 1
ATOM 668 C C . ASP A 1 86 ? 12.275 -9.219 -16.736 1.00 83.06 86 ASP A C 1
ATOM 670 O O . ASP A 1 86 ? 11.913 -8.362 -15.935 1.00 83.06 86 ASP A O 1
ATOM 674 N N . ASN A 1 87 ? 12.109 -10.520 -16.471 1.00 82.50 87 ASN A N 1
ATOM 675 C CA . ASN A 1 87 ? 11.443 -11.020 -15.263 1.00 82.50 87 ASN A CA 1
ATOM 676 C C . ASN A 1 87 ? 12.169 -10.613 -13.977 1.00 82.50 87 ASN A C 1
ATOM 678 O O . ASN A 1 87 ? 11.522 -10.271 -12.991 1.00 82.50 87 ASN A O 1
ATOM 682 N N . ARG A 1 88 ? 13.507 -10.634 -13.961 1.00 83.81 88 ARG A N 1
ATOM 683 C CA . ARG A 1 88 ? 14.290 -10.199 -12.798 1.00 83.81 88 ARG A CA 1
ATOM 684 C C . ARG A 1 88 ? 14.081 -8.714 -12.519 1.00 83.81 88 ARG A C 1
ATOM 686 O O . ARG A 1 88 ? 13.803 -8.351 -11.384 1.00 83.81 88 ARG A O 1
ATOM 693 N N . VAL A 1 89 ? 14.168 -7.872 -13.549 1.00 82.75 89 VAL A N 1
ATOM 694 C CA . VAL A 1 89 ? 13.941 -6.424 -13.427 1.00 82.75 89 VAL A CA 1
ATOM 695 C C . VAL A 1 89 ? 12.506 -6.138 -12.988 1.00 82.75 89 VAL A C 1
ATOM 697 O O . VAL A 1 89 ? 12.277 -5.279 -12.140 1.00 82.75 89 VAL A O 1
ATOM 700 N N . LEU A 1 90 ? 11.538 -6.875 -13.528 1.00 86.69 90 LEU A N 1
ATOM 701 C CA . LEU A 1 90 ? 10.137 -6.761 -13.151 1.00 86.69 90 LEU A CA 1
ATOM 702 C C . LEU A 1 90 ? 9.917 -7.129 -11.681 1.00 86.69 90 LEU A C 1
ATOM 704 O O . LEU A 1 90 ? 9.279 -6.369 -10.958 1.00 86.69 90 LEU A O 1
ATOM 708 N N . ASN A 1 91 ? 10.504 -8.233 -11.219 1.00 85.62 91 ASN A N 1
ATOM 709 C CA . ASN A 1 91 ? 10.456 -8.640 -9.816 1.00 85.62 91 ASN A CA 1
ATOM 710 C C . ASN A 1 91 ? 11.112 -7.607 -8.894 1.00 85.62 91 ASN A C 1
ATOM 712 O O . ASN A 1 91 ? 10.539 -7.292 -7.855 1.00 85.62 91 ASN A O 1
ATOM 716 N N . ASP A 1 92 ? 12.252 -7.028 -9.279 1.00 85.69 92 ASP A N 1
ATOM 717 C CA . ASP A 1 92 ? 12.894 -5.963 -8.500 1.00 85.69 92 ASP A CA 1
ATOM 718 C C . ASP A 1 92 ? 11.972 -4.740 -8.375 1.00 85.69 92 ASP A C 1
ATOM 720 O O . ASP A 1 92 ? 11.784 -4.217 -7.275 1.00 85.69 92 ASP A O 1
ATOM 724 N N . ILE A 1 93 ? 11.321 -4.327 -9.470 1.00 82.69 93 ILE A N 1
ATOM 725 C CA . ILE A 1 93 ? 10.366 -3.210 -9.456 1.00 82.69 93 ILE A CA 1
ATOM 726 C C . ILE A 1 93 ? 9.163 -3.530 -8.559 1.00 82.69 93 ILE A C 1
ATOM 728 O O . ILE A 1 93 ? 8.774 -2.694 -7.746 1.00 82.69 93 ILE A O 1
ATOM 732 N N . LEU A 1 94 ? 8.584 -4.726 -8.682 1.00 86.00 94 LEU A N 1
ATOM 733 C CA . LEU A 1 94 ? 7.412 -5.149 -7.908 1.00 86.00 94 LEU A CA 1
ATOM 734 C C . LEU A 1 94 ? 7.722 -5.401 -6.428 1.00 86.00 94 LEU A C 1
ATOM 736 O O . LEU A 1 94 ? 6.847 -5.233 -5.586 1.00 86.00 94 LEU A O 1
ATOM 740 N N . SER A 1 95 ? 8.961 -5.766 -6.098 1.00 84.81 95 SER A N 1
ATOM 741 C CA . SER A 1 95 ? 9.408 -5.986 -4.718 1.00 84.81 95 SER A CA 1
ATOM 742 C C . SER A 1 95 ? 9.584 -4.692 -3.916 1.00 84.81 95 SER A C 1
ATOM 744 O O . SER A 1 95 ? 9.723 -4.730 -2.692 1.00 84.81 95 SER A O 1
ATOM 746 N N . SER A 1 96 ? 9.568 -3.531 -4.578 1.00 84.44 96 SER A N 1
ATOM 747 C CA . SER A 1 96 ? 9.620 -2.245 -3.892 1.00 84.44 96 SER A CA 1
ATOM 748 C C . SER A 1 96 ? 8.321 -1.999 -3.123 1.00 84.44 96 SER A C 1
ATOM 750 O O . SER A 1 96 ? 7.252 -1.882 -3.719 1.00 84.44 96 SER A O 1
ATOM 752 N N . ALA A 1 97 ? 8.422 -1.798 -1.805 1.00 81.88 97 ALA A N 1
ATOM 753 C CA . ALA A 1 97 ? 7.289 -1.490 -0.920 1.00 81.88 97 ALA A CA 1
ATOM 754 C C . ALA A 1 97 ? 6.494 -0.225 -1.320 1.00 81.88 97 ALA A C 1
ATOM 756 O O . ALA A 1 97 ? 5.409 0.026 -0.805 1.00 81.88 97 ALA A O 1
ATOM 757 N N . THR A 1 98 ? 7.024 0.579 -2.247 1.00 81.06 98 THR A N 1
ATOM 758 C CA . THR A 1 98 ? 6.373 1.785 -2.782 1.00 81.06 98 THR A CA 1
ATOM 759 C C . THR A 1 98 ? 5.431 1.509 -3.960 1.00 81.06 98 THR A C 1
ATOM 761 O O . THR A 1 98 ? 4.740 2.418 -4.434 1.00 81.06 98 THR A O 1
ATOM 764 N N . VAL A 1 99 ? 5.402 0.279 -4.480 1.00 82.94 99 VAL A N 1
ATOM 765 C CA . VAL A 1 99 ? 4.586 -0.090 -5.639 1.00 82.94 99 VAL A CA 1
ATOM 766 C C . VAL A 1 99 ? 3.264 -0.682 -5.161 1.00 82.94 99 VAL A C 1
ATOM 768 O O . VAL A 1 99 ? 3.141 -1.872 -4.903 1.00 82.94 99 VAL A O 1
ATOM 771 N N . GLY A 1 100 ? 2.245 0.173 -5.059 1.00 85.06 100 GLY A N 1
ATOM 772 C CA . GLY A 1 100 ? 0.868 -0.278 -4.848 1.00 85.06 100 GLY A CA 1
ATOM 773 C C . GLY A 1 100 ? 0.321 -1.068 -6.047 1.00 85.06 100 GLY A C 1
ATOM 774 O O . GLY A 1 100 ? 0.827 -0.948 -7.165 1.00 85.06 100 GLY A O 1
ATOM 775 N N . ILE A 1 101 ? -0.761 -1.821 -5.830 1.00 81.88 101 ILE A N 1
ATOM 776 C CA . ILE A 1 101 ? -1.372 -2.748 -6.806 1.00 81.88 101 ILE A CA 1
ATOM 777 C C . ILE A 1 101 ? -1.633 -2.083 -8.174 1.00 81.88 101 ILE A C 1
ATOM 779 O O . ILE A 1 101 ? -1.211 -2.599 -9.203 1.00 81.88 101 ILE A O 1
ATOM 783 N N . ALA A 1 102 ? -2.207 -0.875 -8.201 1.00 72.50 102 ALA A N 1
ATOM 784 C CA . ALA A 1 102 ? -2.483 -0.146 -9.450 1.00 72.50 102 ALA A CA 1
ATOM 785 C C . ALA A 1 102 ? -1.218 0.310 -10.211 1.00 72.50 102 ALA A C 1
ATOM 787 O O . ALA A 1 102 ? -1.248 0.631 -11.404 1.00 72.50 102 ALA A O 1
ATOM 788 N N . ARG A 1 103 ? -0.077 0.419 -9.522 1.00 76.75 103 ARG A N 1
ATOM 789 C CA . ARG A 1 103 ? 1.217 0.684 -10.161 1.00 76.75 103 ARG A CA 1
ATOM 790 C C . ARG A 1 103 ? 1.841 -0.620 -10.650 1.00 76.75 103 ARG A C 1
ATOM 792 O O . ARG A 1 103 ? 2.382 -0.618 -11.750 1.00 76.75 103 ARG A O 1
ATOM 799 N N . ALA A 1 104 ? 1.721 -1.700 -9.880 1.00 79.31 104 ALA A N 1
ATOM 800 C CA . ALA A 1 104 ? 2.163 -3.033 -10.278 1.00 79.31 104 ALA A CA 1
ATOM 801 C C . ALA A 1 104 ? 1.491 -3.482 -11.583 1.00 79.31 104 ALA A C 1
ATOM 803 O O . ALA A 1 104 ? 2.188 -3.858 -12.517 1.00 79.31 104 ALA A O 1
ATOM 804 N N . GLU A 1 105 ? 0.169 -3.342 -11.689 1.00 82.00 105 GLU A N 1
ATOM 805 C CA . GLU A 1 105 ? -0.598 -3.698 -12.890 1.00 82.00 105 GLU A CA 1
ATOM 806 C C . GLU A 1 105 ? -0.112 -2.943 -14.138 1.00 82.00 105 GLU A C 1
ATOM 808 O O . GLU A 1 105 ? 0.210 -3.552 -15.156 1.00 82.00 105 GLU A O 1
ATOM 813 N N . ARG A 1 106 ? 0.047 -1.615 -14.041 1.00 77.56 106 ARG A N 1
ATOM 814 C CA . ARG A 1 106 ? 0.567 -0.798 -15.152 1.00 77.56 106 ARG A CA 1
ATOM 815 C C . ARG A 1 106 ? 1.986 -1.189 -15.552 1.00 77.56 106 ARG A C 1
ATOM 817 O O . ARG A 1 106 ? 2.310 -1.207 -16.736 1.00 77.56 106 ARG A O 1
ATOM 824 N N . VAL A 1 107 ? 2.842 -1.473 -14.570 1.00 80.75 107 VAL A N 1
ATOM 825 C CA . VAL A 1 107 ? 4.219 -1.905 -14.825 1.00 80.75 107 VAL A CA 1
ATOM 826 C C . VAL A 1 107 ? 4.225 -3.262 -15.527 1.00 80.75 107 VAL A C 1
ATOM 828 O O . VAL A 1 107 ? 4.920 -3.394 -16.528 1.00 80.75 107 VAL A O 1
ATOM 831 N N . LEU A 1 108 ? 3.435 -4.229 -15.052 1.00 82.44 108 LEU A N 1
ATOM 832 C CA . LEU A 1 108 ? 3.308 -5.562 -15.646 1.00 82.44 108 LEU A CA 1
ATOM 833 C C . LEU A 1 108 ? 2.838 -5.494 -17.104 1.00 82.44 108 LEU A C 1
ATOM 835 O O . LEU A 1 108 ? 3.475 -6.096 -17.969 1.00 82.44 108 LEU A O 1
ATOM 839 N N . ALA A 1 109 ? 1.777 -4.727 -17.378 1.00 78.06 109 ALA A N 1
ATOM 840 C CA . ALA A 1 109 ? 1.218 -4.586 -18.721 1.00 78.06 109 ALA A CA 1
ATOM 841 C C . ALA A 1 109 ? 2.233 -3.974 -19.706 1.00 78.06 109 ALA A C 1
ATOM 843 O O . ALA A 1 109 ? 2.451 -4.494 -20.796 1.00 78.06 109 ALA A O 1
ATOM 844 N N . ASP A 1 110 ? 2.933 -2.911 -19.298 1.00 78.62 110 ASP A N 1
ATOM 845 C CA . ASP A 1 110 ? 3.832 -2.176 -20.194 1.00 78.62 110 ASP A CA 1
ATOM 846 C C . ASP A 1 110 ? 5.202 -2.847 -20.406 1.00 78.62 110 ASP A C 1
ATOM 848 O O . ASP A 1 110 ? 5.905 -2.543 -21.377 1.00 78.62 110 ASP A O 1
ATOM 852 N N . HIS A 1 111 ? 5.660 -3.671 -19.458 1.00 82.50 111 HIS A N 1
ATOM 853 C CA . HIS A 1 111 ? 7.058 -4.107 -19.417 1.00 82.50 111 HIS A CA 1
ATOM 854 C C . HIS A 1 111 ? 7.418 -5.010 -20.601 1.00 82.50 111 HIS A C 1
ATOM 856 O O . HIS A 1 111 ? 8.402 -4.759 -21.307 1.00 82.50 111 HIS A O 1
ATOM 862 N N . TYR A 1 112 ? 6.592 -6.024 -20.860 1.00 80.06 112 TYR A N 1
ATOM 863 C CA . TYR A 1 112 ? 6.840 -6.976 -21.940 1.00 80.06 112 TYR A CA 1
ATOM 864 C C . TYR A 1 112 ? 6.626 -6.354 -23.320 1.00 80.06 112 TYR A C 1
ATOM 866 O O . TYR A 1 112 ? 7.394 -6.640 -24.237 1.00 80.06 112 TYR A O 1
ATOM 874 N N . GLU A 1 113 ? 5.662 -5.442 -23.468 1.00 81.75 113 GLU A N 1
ATOM 875 C CA . GLU A 1 113 ? 5.442 -4.719 -24.724 1.00 81.75 113 GLU A CA 1
ATOM 876 C C . GLU A 1 113 ? 6.643 -3.849 -25.099 1.00 81.75 113 GLU A C 1
ATOM 878 O O . GLU A 1 113 ? 7.135 -3.911 -26.229 1.00 81.75 113 GLU A O 1
ATOM 883 N N . LYS A 1 114 ? 7.185 -3.091 -24.137 1.00 82.75 114 LYS A N 1
ATOM 884 C CA . LYS A 1 114 ? 8.392 -2.279 -24.347 1.00 82.75 114 LYS A CA 1
ATOM 885 C C . LYS A 1 114 ? 9.602 -3.136 -24.702 1.00 82.75 114 LYS A C 1
ATOM 887 O O . LYS A 1 114 ? 10.382 -2.755 -25.577 1.00 82.75 114 LYS A O 1
ATOM 892 N N . SER A 1 115 ? 9.777 -4.275 -24.030 1.00 84.44 115 SER A N 1
ATOM 893 C CA . SER A 1 115 ? 10.862 -5.212 -24.342 1.00 84.44 115 SER A CA 1
ATOM 894 C C . SER A 1 115 ? 10.710 -5.782 -25.757 1.00 84.44 115 SER A C 1
ATOM 896 O O . SER A 1 115 ? 11.653 -5.745 -26.551 1.00 84.44 115 SER A O 1
ATOM 898 N N . ASN A 1 116 ? 9.503 -6.217 -26.123 1.00 84.06 116 ASN A N 1
ATOM 899 C CA . ASN A 1 116 ? 9.209 -6.760 -27.447 1.00 84.06 116 ASN A CA 1
ATOM 900 C C . ASN A 1 116 ? 9.407 -5.726 -28.557 1.00 84.06 116 ASN A C 1
ATOM 902 O O . ASN A 1 116 ? 10.001 -6.044 -29.585 1.00 84.06 116 ASN A O 1
ATOM 906 N N . ALA A 1 117 ? 9.004 -4.475 -28.352 1.00 84.75 117 ALA A N 1
ATOM 907 C CA . ALA A 1 117 ? 9.226 -3.423 -29.337 1.00 84.75 117 ALA A CA 1
ATOM 908 C C . ALA A 1 117 ? 10.708 -3.100 -29.528 1.00 84.75 117 ALA A C 1
ATOM 910 O O . ALA A 1 117 ? 11.177 -3.028 -30.661 1.00 84.75 117 ALA A O 1
ATOM 911 N N . LYS A 1 118 ? 11.492 -3.026 -28.443 1.00 87.31 118 LYS A N 1
ATOM 912 C CA . LYS A 1 118 ? 12.955 -2.901 -28.552 1.00 87.31 118 LYS A CA 1
ATOM 913 C C . LYS A 1 118 ? 13.558 -4.061 -29.344 1.00 87.31 118 LYS A C 1
ATOM 915 O O . LYS A 1 118 ? 14.475 -3.830 -30.130 1.00 87.31 118 LYS A O 1
ATOM 920 N N . LYS A 1 119 ? 13.044 -5.285 -29.163 1.00 87.38 119 LYS A N 1
ATOM 921 C CA . LYS A 1 119 ? 13.461 -6.483 -29.912 1.00 87.38 119 LYS A CA 1
ATOM 922 C C . LYS A 1 119 ? 13.051 -6.427 -31.396 1.00 87.38 119 LYS A C 1
ATOM 924 O O . LYS A 1 119 ? 13.797 -6.905 -32.244 1.00 87.38 119 LYS A O 1
ATOM 929 N N . ARG A 1 120 ? 11.916 -5.815 -31.735 1.00 85.00 120 ARG A N 1
ATOM 930 C CA . ARG A 1 120 ? 11.495 -5.595 -33.131 1.00 85.00 120 ARG A CA 1
ATOM 931 C C . ARG A 1 120 ? 12.355 -4.535 -33.821 1.00 85.00 120 ARG A C 1
ATOM 933 O O . ARG A 1 120 ? 12.891 -4.773 -34.896 1.00 85.00 120 ARG A O 1
ATOM 940 N N . VAL A 1 121 ? 12.596 -3.407 -33.164 1.00 89.25 121 VAL A N 1
ATOM 941 C CA . VAL A 1 121 ? 13.358 -2.299 -33.758 1.00 89.25 121 VAL A CA 1
ATOM 942 C C . VAL A 1 121 ? 14.850 -2.632 -33.867 1.00 89.25 121 VAL A C 1
ATOM 944 O O . VAL A 1 121 ? 15.436 -2.557 -34.946 1.00 89.25 121 VAL A O 1
ATOM 947 N N . LYS A 1 122 ? 15.494 -3.047 -32.767 1.00 87.44 122 LYS A N 1
ATOM 948 C CA . LYS A 1 122 ? 16.956 -3.233 -32.738 1.00 87.44 122 LYS A CA 1
ATOM 949 C C . LYS A 1 122 ? 17.404 -4.540 -33.420 1.00 87.44 122 LYS A C 1
ATOM 951 O O . LYS A 1 122 ? 18.241 -4.459 -34.312 1.00 87.44 122 LYS A O 1
ATOM 956 N N . PRO A 1 123 ? 16.901 -5.728 -33.035 1.00 84.31 123 PRO A N 1
ATOM 957 C CA . PRO A 1 123 ? 17.193 -6.968 -33.751 1.00 84.31 123 PRO A CA 1
ATOM 958 C C . PRO A 1 123 ? 16.571 -7.122 -35.140 1.00 84.31 123 PRO A C 1
ATOM 960 O O . PRO A 1 123 ? 17.254 -7.623 -36.027 1.00 84.31 123 PRO A O 1
ATOM 963 N N . LEU A 1 124 ? 15.294 -6.764 -35.341 1.00 85.12 124 LEU A N 1
ATOM 964 C CA . LEU A 1 124 ? 14.598 -7.042 -36.614 1.00 85.12 124 LEU A CA 1
ATOM 965 C C . LEU A 1 124 ? 14.647 -5.881 -37.606 1.00 85.12 124 LEU A C 1
ATOM 967 O O . LEU A 1 124 ? 14.287 -6.070 -38.763 1.00 85.12 124 LEU A O 1
ATOM 971 N N . GLY A 1 125 ? 15.131 -4.708 -37.189 1.00 89.06 125 GLY A N 1
ATOM 972 C CA . GLY A 1 125 ? 15.232 -3.539 -38.062 1.00 89.06 125 GLY A CA 1
ATOM 973 C C . GLY A 1 125 ? 13.887 -2.944 -38.448 1.00 89.06 125 GLY A C 1
ATOM 974 O O . GLY A 1 125 ? 13.821 -2.170 -39.402 1.00 89.06 125 GLY A O 1
ATOM 975 N N . GLU A 1 126 ? 12.822 -3.292 -37.732 1.00 89.25 126 GLU A N 1
ATOM 976 C CA . GLU A 1 126 ? 11.523 -2.671 -37.947 1.00 89.25 126 GLU A CA 1
ATOM 977 C C . GLU A 1 126 ? 11.591 -1.172 -37.633 1.00 89.25 126 GLU A C 1
ATOM 979 O O . GLU A 1 126 ? 12.448 -0.710 -36.873 1.00 89.25 126 GLU A O 1
ATOM 984 N N . GLU A 1 127 ? 10.725 -0.381 -38.264 1.00 87.44 127 GLU A N 1
ATOM 985 C CA . GLU A 1 127 ? 10.599 1.030 -37.906 1.00 87.44 127 GLU A CA 1
ATOM 986 C C . GLU A 1 127 ? 10.123 1.181 -36.468 1.00 87.44 127 GLU A C 1
ATOM 988 O O . GLU A 1 127 ? 9.291 0.414 -35.977 1.00 87.44 127 GLU A O 1
ATOM 993 N N . GLU A 1 128 ? 10.707 2.156 -35.774 1.00 82.50 128 GLU A N 1
ATOM 994 C CA . GLU A 1 128 ? 10.302 2.469 -34.417 1.00 82.50 128 GLU A CA 1
ATOM 995 C C . GLU A 1 128 ? 8.871 2.992 -34.449 1.00 82.50 128 GLU A C 1
ATOM 997 O O . GLU A 1 128 ? 8.587 4.085 -34.933 1.00 82.50 128 GLU A O 1
ATOM 1002 N N . VAL A 1 129 ? 7.951 2.165 -33.959 1.00 77.81 129 VAL A N 1
ATOM 1003 C CA . VAL A 1 129 ? 6.565 2.574 -33.781 1.00 77.81 129 VAL A CA 1
ATOM 1004 C C . VAL A 1 129 ? 6.554 3.667 -32.716 1.00 77.81 129 VAL A C 1
ATOM 1006 O O . VAL A 1 129 ? 7.049 3.450 -31.610 1.00 77.81 129 VAL A O 1
ATOM 1009 N N . VAL A 1 130 ? 5.966 4.820 -33.050 1.00 72.81 130 VAL A N 1
ATOM 1010 C CA . VAL A 1 130 ? 5.927 6.045 -32.224 1.00 72.81 130 VAL A CA 1
ATOM 1011 C C . VAL A 1 130 ? 5.554 5.757 -30.766 1.00 72.81 130 VAL A C 1
ATOM 1013 O O . VAL A 1 130 ? 6.075 6.385 -29.847 1.00 72.81 130 VAL A O 1
ATOM 1016 N N . THR A 1 131 ? 4.685 4.770 -30.523 1.00 71.69 131 THR A N 1
ATOM 1017 C CA . THR A 1 131 ? 4.492 4.215 -29.182 1.00 71.69 131 THR A CA 1
ATOM 1018 C C . THR A 1 131 ? 4.125 2.733 -29.252 1.00 71.69 131 THR A C 1
ATOM 1020 O O . THR A 1 131 ? 3.422 2.307 -30.165 1.00 71.69 131 THR A O 1
ATOM 1023 N N . THR A 1 132 ? 4.527 1.949 -28.248 1.00 65.00 132 THR A N 1
ATOM 1024 C CA . THR A 1 132 ? 4.062 0.558 -28.083 1.00 65.00 132 THR A CA 1
ATOM 1025 C C . THR A 1 132 ? 2.615 0.447 -27.639 1.00 65.00 132 THR A C 1
ATOM 1027 O O . THR A 1 132 ? 2.036 -0.625 -27.711 1.00 65.00 132 THR A O 1
ATOM 1030 N N . ARG A 1 133 ? 2.035 1.549 -27.167 1.00 69.38 133 ARG A N 1
ATOM 1031 C CA . ARG A 1 133 ? 0.696 1.591 -26.601 1.00 69.38 133 ARG A CA 1
ATOM 1032 C C . ARG A 1 133 ? -0.275 1.993 -27.689 1.00 69.38 133 ARG A C 1
ATOM 1034 O O . ARG A 1 133 ? -0.722 3.144 -27.741 1.00 69.38 133 ARG A O 1
ATOM 1041 N N . THR A 1 134 ? -0.585 1.041 -28.558 1.00 70.00 134 THR A N 1
ATOM 1042 C CA . THR A 1 134 ? -1.645 1.195 -29.556 1.00 70.00 134 THR A CA 1
ATOM 1043 C C . THR A 1 134 ? -2.915 1.739 -28.920 1.00 70.00 134 THR A C 1
ATOM 1045 O O . THR A 1 134 ? -3.501 2.650 -29.481 1.00 70.00 134 THR A O 1
ATOM 1048 N N . ASP A 1 135 ? -3.246 1.325 -27.697 1.00 70.06 135 ASP A N 1
ATOM 1049 C CA . ASP A 1 135 ? -4.451 1.747 -26.976 1.00 70.06 135 ASP A CA 1
ATOM 1050 C C . ASP A 1 135 ? -4.424 3.227 -26.578 1.00 70.06 135 ASP A C 1
ATOM 1052 O O . ASP A 1 135 ? -5.436 3.916 -26.654 1.00 70.06 135 ASP A O 1
ATOM 1056 N N . LYS A 1 136 ? -3.254 3.758 -26.192 1.00 78.12 136 LYS A N 1
ATOM 1057 C CA . LYS A 1 136 ? -3.112 5.187 -25.869 1.00 78.12 136 LYS A CA 1
ATOM 1058 C C . LYS A 1 136 ? -3.130 6.055 -27.111 1.00 78.12 136 LYS A C 1
ATOM 1060 O O . LYS A 1 136 ? -3.700 7.138 -27.074 1.00 78.12 136 LYS A O 1
ATOM 1065 N N . LEU A 1 137 ? -2.502 5.589 -28.187 1.00 81.94 137 LEU A N 1
ATOM 1066 C CA . LEU A 1 137 ? -2.598 6.248 -29.486 1.00 81.94 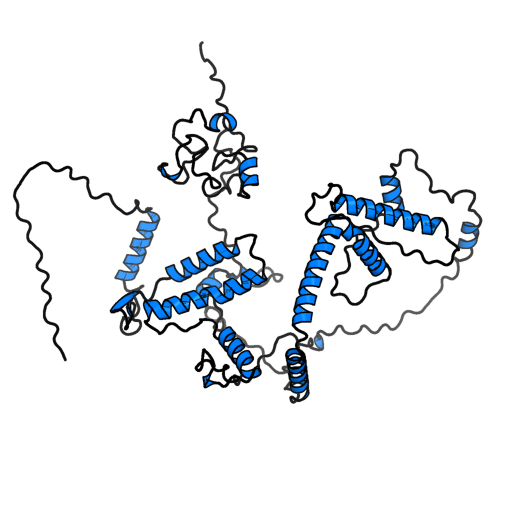137 LEU A CA 1
ATOM 1067 C C . LEU A 1 137 ? -4.034 6.213 -30.003 1.00 81.94 137 LEU A C 1
ATOM 1069 O O . LEU A 1 137 ? -4.503 7.209 -30.536 1.00 81.94 137 LEU A O 1
ATOM 1073 N N . LEU A 1 138 ? -4.749 5.111 -29.777 1.00 83.50 138 LEU A N 1
ATOM 1074 C CA . LEU A 1 138 ? -6.161 4.989 -30.103 1.00 83.50 138 LEU A CA 1
ATOM 1075 C C . LEU A 1 138 ? -6.995 5.988 -29.317 1.00 83.50 138 LEU A C 1
ATOM 1077 O O . LEU A 1 138 ? -7.796 6.704 -29.900 1.00 83.50 138 LEU A O 1
ATOM 1081 N N . LEU A 1 139 ? -6.768 6.065 -28.008 1.00 82.19 139 LEU A N 1
ATOM 1082 C CA . LEU A 1 139 ? -7.467 6.981 -27.123 1.00 82.19 139 LEU A CA 1
ATOM 1083 C C . LEU A 1 139 ? -7.187 8.444 -27.496 1.00 82.19 139 LEU A C 1
ATOM 1085 O O . LEU A 1 139 ? -8.117 9.236 -27.589 1.00 82.19 139 LEU A O 1
ATOM 1089 N N . LEU A 1 140 ? -5.929 8.794 -27.779 1.00 85.44 140 LEU A N 1
ATOM 1090 C CA . LEU A 1 140 ? -5.548 10.125 -28.264 1.00 85.44 140 LEU A CA 1
ATOM 1091 C C . LEU A 1 140 ? -6.182 10.440 -29.620 1.00 85.44 140 LEU A C 1
ATOM 1093 O O . LEU A 1 140 ? -6.694 11.539 -29.801 1.00 85.44 140 LEU A O 1
ATOM 1097 N N . ASN A 1 141 ? -6.203 9.480 -30.547 1.00 90.06 141 ASN A N 1
ATOM 1098 C CA . ASN A 1 141 ? -6.886 9.625 -31.830 1.00 90.06 141 ASN A CA 1
ATOM 1099 C C . ASN A 1 141 ? -8.402 9.800 -31.638 1.00 90.06 141 ASN A C 1
ATOM 1101 O O . ASN A 1 141 ? -9.007 10.607 -32.339 1.00 90.06 141 ASN A O 1
ATOM 1105 N N . CYS A 1 142 ? -9.017 9.096 -30.681 1.00 83.94 142 CYS A N 1
ATOM 1106 C CA . CYS A 1 142 ? -10.424 9.270 -30.321 1.00 83.94 142 CYS A CA 1
ATOM 1107 C C . CYS A 1 142 ? -10.691 10.671 -29.756 1.00 83.94 142 CYS A C 1
ATOM 1109 O O . CYS A 1 142 ? -11.633 11.316 -30.209 1.00 83.94 142 CYS A O 1
ATOM 1111 N N . PHE A 1 143 ? -9.847 11.167 -28.844 1.00 87.06 143 PHE A N 1
ATOM 1112 C CA . PHE A 1 143 ? -9.975 12.516 -28.282 1.00 87.06 143 PHE A CA 1
ATOM 1113 C C . PHE A 1 143 ? -9.763 13.614 -29.325 1.00 87.06 143 PHE A C 1
ATOM 1115 O O . PHE A 1 143 ? -10.540 14.560 -29.413 1.00 87.06 143 PHE A O 1
ATOM 1122 N N . ALA A 1 144 ? -8.734 13.486 -30.160 1.00 89.44 144 ALA A N 1
ATOM 1123 C CA . ALA A 1 144 ? -8.496 14.430 -31.242 1.00 89.44 144 ALA A CA 1
ATOM 1124 C C . ALA A 1 144 ? -9.677 14.428 -32.228 1.00 89.44 144 ALA A C 1
ATOM 1126 O O . ALA A 1 144 ? -10.182 15.485 -32.596 1.00 89.44 144 ALA A O 1
ATOM 1127 N N . LYS A 1 145 ? -10.213 13.252 -32.567 1.00 86.56 145 LYS A N 1
ATOM 1128 C CA . LYS A 1 145 ? -11.409 13.156 -33.406 1.00 86.56 145 LYS A CA 1
ATOM 1129 C C . LYS A 1 145 ? -12.640 13.801 -32.753 1.00 86.56 145 LYS A C 1
ATOM 1131 O O . LYS A 1 145 ? -13.383 14.485 -33.449 1.00 86.56 145 LYS A O 1
ATOM 1136 N N . SER A 1 146 ? -12.857 13.632 -31.443 1.00 82.44 146 SER A N 1
ATOM 1137 C CA . SER A 1 146 ? -13.966 14.303 -30.739 1.00 82.44 146 SER A CA 1
ATOM 1138 C C . SER A 1 146 ? -13.801 15.823 -30.679 1.00 82.44 146 SER A C 1
ATOM 1140 O O . SER A 1 146 ? -14.793 16.540 -30.660 1.00 82.44 146 SER A O 1
ATOM 1142 N N . CYS A 1 147 ? -12.564 16.319 -30.713 1.00 92.06 147 CYS A N 1
ATOM 1143 C CA . CYS A 1 147 ? -12.258 17.748 -30.802 1.00 92.06 147 CYS A CA 1
ATOM 1144 C C . CYS A 1 147 ? -12.312 18.302 -32.241 1.00 92.06 147 CYS A C 1
ATOM 1146 O O . CYS A 1 147 ? -11.935 19.450 -32.458 1.00 92.06 147 CYS A O 1
ATOM 1148 N N . GLY A 1 148 ? -12.758 17.511 -33.224 1.00 94.81 148 GLY A N 1
ATOM 1149 C CA . GLY A 1 148 ? -12.926 17.947 -34.614 1.00 94.81 148 GLY A CA 1
ATOM 1150 C C . GLY A 1 148 ? -11.669 17.861 -35.483 1.00 94.81 148 GLY A C 1
ATOM 1151 O O . GLY A 1 148 ? -11.693 18.347 -36.611 1.00 94.81 148 GLY A O 1
ATOM 1152 N N . TYR A 1 149 ? -10.586 17.241 -35.003 1.00 95.00 149 TYR A N 1
ATOM 1153 C CA . TYR A 1 149 ? -9.402 17.008 -35.832 1.00 95.00 149 TYR A CA 1
ATOM 1154 C C . TYR A 1 149 ? -9.667 15.912 -36.864 1.00 95.00 149 TYR A C 1
ATOM 1156 O O . TYR A 1 149 ? -10.223 14.850 -36.559 1.00 95.00 149 TYR A O 1
ATOM 1164 N N . ASP A 1 150 ? -9.231 16.171 -38.092 1.00 93.25 150 ASP A N 1
ATOM 1165 C CA . ASP A 1 150 ? -9.417 15.270 -39.214 1.00 93.25 150 ASP A CA 1
ATOM 1166 C C . ASP A 1 150 ? -8.378 14.136 -39.161 1.00 93.25 150 ASP A C 1
ATOM 1168 O O . ASP A 1 150 ? -7.295 14.276 -38.592 1.00 93.25 150 ASP A O 1
ATOM 1172 N N . ARG A 1 151 ? -8.664 12.977 -39.770 1.00 87.81 151 ARG A N 1
ATOM 1173 C CA . ARG A 1 151 ? -7.782 11.789 -39.648 1.00 87.81 151 ARG A CA 1
ATOM 1174 C C . ARG A 1 151 ? -6.343 12.038 -40.128 1.00 87.81 151 ARG A C 1
ATOM 1176 O O . ARG A 1 151 ? -5.410 11.407 -39.638 1.00 87.81 151 ARG A O 1
ATOM 1183 N N . LYS A 1 152 ? -6.188 12.943 -41.091 1.00 93.81 152 LYS A N 1
ATOM 1184 C CA . LYS A 1 152 ? -4.921 13.413 -41.674 1.00 93.81 152 LYS A CA 1
ATOM 1185 C C . LYS A 1 152 ? -4.100 14.273 -40.703 1.00 93.81 152 LYS A C 1
ATOM 1187 O O . LYS A 1 152 ? -2.879 14.282 -40.811 1.00 93.81 152 LYS A O 1
ATOM 1192 N N . ASP A 1 153 ? -4.735 14.883 -39.710 1.00 91.62 153 ASP A N 1
ATOM 1193 C CA . ASP A 1 153 ? -4.076 15.730 -38.710 1.00 91.62 153 ASP A CA 1
ATOM 1194 C C . ASP A 1 153 ? -3.665 14.937 -37.457 1.00 91.62 153 ASP A C 1
ATOM 1196 O O . ASP A 1 153 ? -3.043 15.470 -36.538 1.00 91.62 153 ASP A O 1
ATOM 1200 N N . LEU A 1 154 ? -4.001 13.642 -37.407 1.00 87.25 154 LEU A N 1
ATOM 1201 C CA . LEU A 1 154 ? -3.665 12.779 -36.282 1.00 87.25 154 LEU A CA 1
ATOM 1202 C C . LEU A 1 154 ? -2.186 12.361 -36.325 1.00 87.25 154 LEU A C 1
ATOM 1204 O O . LEU A 1 154 ? -1.700 11.918 -37.369 1.00 87.25 154 LEU A O 1
ATOM 1208 N N . PRO A 1 155 ? -1.482 12.372 -35.179 1.00 75.88 155 PRO A N 1
ATOM 1209 C CA . PRO A 1 155 ? -0.065 12.009 -35.100 1.00 75.88 155 PRO A CA 1
ATOM 1210 C C . PRO A 1 155 ? 0.210 10.534 -35.442 1.00 75.88 155 PRO A C 1
ATOM 1212 O O . PRO A 1 155 ? 1.351 10.158 -35.692 1.00 75.88 155 PRO A O 1
ATOM 1215 N N . ALA A 1 156 ? -0.826 9.688 -35.463 1.00 81.38 156 ALA A N 1
ATOM 1216 C CA . ALA A 1 156 ? -0.735 8.276 -35.812 1.00 81.38 156 ALA A CA 1
ATOM 1217 C C . ALA A 1 156 ? -1.860 7.871 -36.783 1.00 81.38 156 ALA A C 1
ATOM 1219 O O . ALA A 1 156 ? -2.808 7.178 -36.409 1.00 81.38 156 ALA A O 1
ATOM 1220 N N . GLN A 1 157 ? -1.748 8.291 -38.047 1.00 81.81 157 GLN A N 1
ATOM 1221 C CA . GLN A 1 157 ? -2.759 8.072 -39.099 1.00 81.81 157 GLN A CA 1
ATOM 1222 C C . GLN A 1 157 ? -3.068 6.581 -39.378 1.00 81.81 157 GLN A C 1
ATOM 1224 O O . GLN A 1 157 ? -4.175 6.229 -39.810 1.00 81.81 157 GLN A O 1
ATOM 1229 N N . GLY A 1 158 ? -2.095 5.700 -39.112 1.00 79.44 158 GLY A N 1
ATOM 1230 C CA . GLY A 1 158 ? -2.184 4.250 -39.322 1.00 79.44 158 GLY A CA 1
ATOM 1231 C C . GLY A 1 158 ? -2.816 3.454 -38.175 1.00 79.44 158 GLY A C 1
ATOM 1232 O O . GLY A 1 158 ? -3.037 2.256 -38.327 1.00 79.44 158 GLY A O 1
ATOM 1233 N N . VAL A 1 159 ? -3.118 4.083 -37.035 1.00 79.56 159 VAL A N 1
ATOM 1234 C CA . VAL A 1 159 ? -3.684 3.384 -35.873 1.00 79.56 159 VAL A CA 1
ATOM 1235 C C . VAL A 1 159 ? -5.208 3.462 -35.936 1.00 79.56 159 VAL A C 1
ATOM 1237 O O . VAL A 1 159 ? -5.820 4.464 -35.565 1.00 79.56 159 VAL A O 1
ATOM 1240 N N . THR A 1 1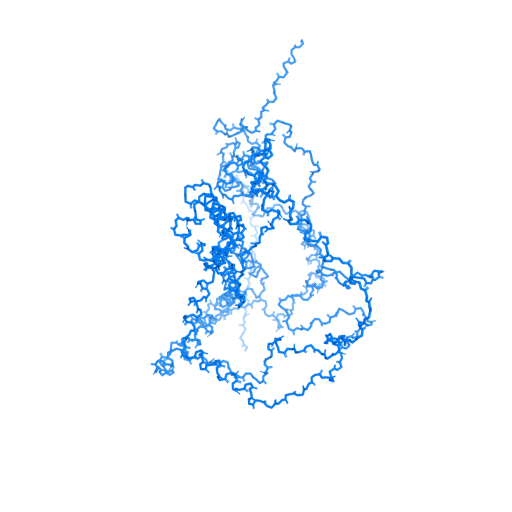60 ? -5.826 2.400 -36.450 1.00 74.00 160 THR A N 1
ATOM 1241 C CA . THR A 1 160 ? -7.283 2.207 -36.467 1.00 74.00 160 THR A CA 1
ATOM 1242 C C . THR A 1 160 ? -7.746 1.384 -35.279 1.00 74.00 160 THR A C 1
ATOM 1244 O O . THR A 1 160 ? -7.027 0.492 -34.827 1.00 74.00 160 THR A O 1
ATOM 1247 N N . ALA A 1 161 ? -8.971 1.648 -34.810 1.00 70.94 161 ALA A N 1
ATOM 1248 C CA . ALA A 1 161 ? -9.614 0.793 -33.818 1.00 70.94 161 ALA A CA 1
ATOM 1249 C C . ALA A 1 161 ? -9.616 -0.644 -34.345 1.00 70.94 161 ALA A C 1
ATOM 1251 O O . ALA A 1 161 ? -9.864 -0.823 -35.546 1.00 70.94 161 ALA A O 1
ATOM 1252 N N . PRO A 1 162 ? -9.317 -1.649 -33.499 1.00 66.31 162 PRO A N 1
ATOM 1253 C CA . PRO A 1 162 ? -9.440 -3.034 -33.906 1.00 66.31 162 PRO A CA 1
ATOM 1254 C C . PRO A 1 162 ? -10.812 -3.223 -34.560 1.00 66.31 162 PRO A C 1
ATOM 1256 O O . PRO A 1 162 ? -11.809 -2.728 -34.018 1.00 66.31 162 PRO A O 1
ATOM 1259 N N . PRO A 1 163 ? -10.885 -3.871 -35.736 1.00 66.75 163 PRO A N 1
ATOM 1260 C CA . PRO A 1 163 ? -12.171 -4.175 -36.332 1.00 66.75 163 PRO A CA 1
ATOM 1261 C C . PRO A 1 163 ? -12.986 -4.943 -35.298 1.00 66.75 163 PRO A C 1
ATOM 1263 O O . PRO A 1 163 ? -12.448 -5.785 -34.574 1.00 66.75 163 PRO A O 1
ATOM 1266 N N . LYS A 1 164 ? -14.274 -4.613 -35.201 1.00 62.97 164 LYS A N 1
ATOM 1267 C CA . LYS A 1 164 ? -15.185 -5.261 -34.261 1.00 62.97 164 LYS A CA 1
ATOM 1268 C C . LYS A 1 164 ? -15.083 -6.771 -34.482 1.00 62.97 164 LYS A C 1
ATOM 1270 O O . LYS A 1 164 ? -15.456 -7.260 -35.548 1.00 62.97 164 LYS A O 1
ATOM 1275 N N . LEU A 1 165 ? -14.498 -7.481 -33.519 1.00 58.91 165 LEU A N 1
ATOM 1276 C CA . LEU A 1 165 ? -14.304 -8.920 -33.634 1.00 58.91 165 LEU A CA 1
ATOM 1277 C C . LEU A 1 165 ? -15.686 -9.583 -33.778 1.00 58.91 165 LEU A C 1
ATOM 1279 O O . LEU A 1 165 ? -16.635 -9.142 -33.125 1.00 58.91 165 LEU A O 1
ATOM 1283 N N . PRO A 1 166 ? -15.833 -10.641 -34.596 1.00 71.62 166 PRO A N 1
ATOM 1284 C CA . PRO A 1 166 ? -17.107 -11.354 -34.744 1.00 71.62 166 PRO A CA 1
ATOM 1285 C C . PRO A 1 166 ? -17.477 -12.157 -33.485 1.00 71.62 166 PRO A C 1
ATOM 1287 O O . PRO A 1 166 ? -18.509 -12.824 -33.446 1.00 71.62 166 PRO A O 1
ATOM 1290 N N . PHE A 1 167 ? -16.626 -12.116 -32.460 1.00 44.84 167 PHE A N 1
ATOM 1291 C CA . PHE A 1 167 ? -16.796 -12.822 -31.205 1.00 44.84 167 PHE A CA 1
ATOM 1292 C C . PHE A 1 167 ? -17.487 -11.924 -30.186 1.00 44.84 167 PHE A C 1
ATOM 1294 O O . PHE A 1 167 ? -17.172 -10.744 -30.033 1.00 44.84 167 PHE A O 1
ATOM 1301 N N . LYS A 1 168 ? -18.451 -12.507 -29.484 1.00 48.06 168 LYS A N 1
ATOM 1302 C CA . LYS A 1 168 ? -19.245 -11.837 -28.463 1.00 48.06 168 LYS A CA 1
ATOM 1303 C C . LYS A 1 168 ? -18.699 -12.236 -27.095 1.00 48.06 168 LYS A C 1
ATOM 1305 O O . LYS A 1 168 ? -18.866 -13.381 -26.684 1.00 48.06 168 LYS A O 1
ATOM 1310 N N . GLU A 1 169 ? -18.014 -11.317 -26.422 1.00 44.62 169 GLU A N 1
ATOM 1311 C CA . GLU A 1 169 ? -17.477 -11.545 -25.076 1.00 44.62 169 GLU A CA 1
ATOM 1312 C C . GLU A 1 169 ? -18.587 -11.451 -24.018 1.00 44.62 169 GLU A C 1
ATOM 1314 O O . GLU A 1 169 ? -19.388 -10.512 -24.015 1.00 44.62 169 GLU A O 1
ATOM 1319 N N . TYR A 1 170 ? -18.622 -12.419 -23.100 1.00 51.00 170 TYR A N 1
ATOM 1320 C CA . TYR A 1 170 ? -19.499 -12.420 -21.928 1.00 51.00 170 TYR A CA 1
ATOM 1321 C C . TYR A 1 1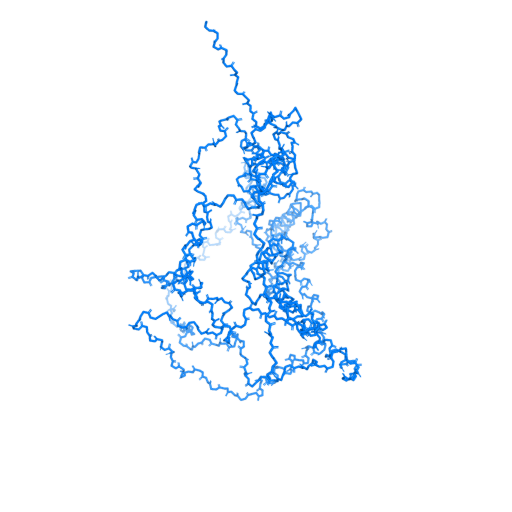70 ? -18.629 -12.268 -20.677 1.00 51.00 170 TYR A C 1
ATOM 1323 O O . TYR A 1 170 ? -17.759 -13.099 -20.425 1.00 51.00 170 TYR A O 1
ATOM 1331 N N . MET A 1 171 ? -18.854 -11.225 -19.875 1.00 45.72 171 MET A N 1
ATOM 1332 C CA . MET A 1 171 ? -18.259 -11.142 -18.537 1.00 45.72 171 MET A CA 1
ATOM 1333 C C . MET A 1 171 ? -19.112 -11.969 -17.571 1.00 45.72 171 MET A C 1
ATOM 1335 O O . MET A 1 171 ? -20.310 -11.717 -17.454 1.00 45.72 171 MET A O 1
ATOM 1339 N N . GLY A 1 172 ? -18.496 -12.940 -16.889 1.00 46.88 172 GLY A N 1
ATOM 1340 C CA . GLY A 1 172 ? -19.118 -13.981 -16.052 1.00 46.88 172 GLY A CA 1
ATOM 1341 C C . GLY A 1 172 ? -19.906 -13.536 -14.808 1.00 46.88 172 GLY A C 1
ATOM 1342 O O . GLY A 1 172 ? -20.027 -14.311 -13.871 1.00 46.88 172 GLY A O 1
ATOM 1343 N N . PHE A 1 173 ? -20.453 -12.319 -14.787 1.00 47.22 173 PHE A N 1
ATOM 1344 C CA . PHE A 1 173 ? -21.291 -11.776 -13.710 1.00 47.22 173 PHE A CA 1
ATOM 1345 C C . PHE A 1 173 ? -22.798 -11.811 -14.024 1.00 47.22 173 PHE A C 1
ATOM 1347 O O . PHE A 1 173 ? -23.594 -11.259 -13.276 1.00 47.22 173 PHE A O 1
ATOM 1354 N N . GLN A 1 174 ? -23.203 -12.419 -15.142 1.00 53.00 174 GLN A N 1
ATOM 1355 C CA . GLN A 1 174 ? -24.609 -12.548 -15.569 1.00 53.00 174 GLN A CA 1
ATOM 1356 C C . GLN A 1 174 ? -25.144 -13.976 -15.383 1.00 53.00 174 GLN A C 1
ATOM 1358 O O . GLN A 1 174 ? -26.056 -14.394 -16.090 1.00 53.00 174 GLN A O 1
ATOM 1363 N N . PHE A 1 175 ? -24.531 -14.749 -14.486 1.00 44.75 175 PHE A N 1
ATOM 1364 C CA . PHE A 1 175 ? -24.898 -16.139 -14.249 1.00 44.75 175 PHE A CA 1
ATOM 1365 C C . PHE A 1 175 ? -25.872 -16.215 -13.068 1.00 44.75 175 PHE A C 1
ATOM 1367 O O . PHE A 1 175 ? -25.454 -16.070 -11.921 1.00 44.75 175 PHE A O 1
ATOM 1374 N N . ASP A 1 176 ? -27.157 -16.437 -13.343 1.00 53.03 176 ASP A N 1
ATOM 1375 C CA . ASP A 1 176 ? -28.095 -16.905 -12.320 1.00 53.03 176 ASP A CA 1
ATOM 1376 C C . ASP A 1 176 ? -27.769 -18.368 -11.996 1.00 53.03 176 ASP A C 1
ATOM 1378 O O . ASP A 1 176 ? -27.553 -19.178 -12.904 1.00 53.03 176 ASP A O 1
ATOM 1382 N N . LEU A 1 177 ? -27.703 -18.720 -10.705 1.00 52.84 177 LEU A N 1
ATOM 1383 C CA . LEU A 1 177 ? -27.504 -20.116 -10.312 1.00 52.84 177 LEU A CA 1
ATOM 1384 C C . LEU A 1 177 ? -28.651 -20.978 -10.874 1.00 52.84 177 LEU A C 1
ATOM 1386 O O . LEU A 1 177 ? -29.812 -20.565 -10.779 1.00 52.84 177 LEU A O 1
ATOM 1390 N N . PRO A 1 178 ? -28.356 -22.176 -11.422 1.00 69.31 178 PRO A N 1
ATOM 1391 C CA . PRO A 1 178 ? -29.387 -23.105 -11.868 1.00 69.31 178 PRO A CA 1
ATOM 1392 C C . PRO A 1 178 ? -30.406 -23.364 -10.756 1.00 69.31 178 PRO A C 1
ATOM 1394 O O . PRO A 1 178 ? -30.037 -23.459 -9.589 1.00 69.31 178 PRO A O 1
ATOM 1397 N N . GLU A 1 179 ? -31.675 -23.525 -11.125 1.00 60.69 179 GLU A N 1
ATOM 1398 C CA . GLU A 1 179 ? -32.816 -23.648 -10.203 1.00 60.69 179 GLU A CA 1
ATOM 1399 C C . GLU A 1 179 ? -32.644 -24.754 -9.146 1.00 60.69 179 GLU A C 1
ATOM 1401 O O . GLU A 1 179 ? -33.088 -24.601 -8.015 1.00 60.69 179 GLU A O 1
ATOM 1406 N N . ALA A 1 180 ? -31.889 -25.810 -9.469 1.00 69.38 180 ALA A N 1
ATOM 1407 C CA . ALA A 1 180 ? -31.520 -26.889 -8.546 1.00 69.38 180 ALA A CA 1
ATOM 1408 C C . ALA A 1 180 ? -30.652 -26.446 -7.347 1.00 69.38 180 ALA A C 1
ATOM 1410 O O . ALA A 1 180 ? -30.520 -27.189 -6.379 1.00 69.38 180 ALA A O 1
ATOM 1411 N N . PHE A 1 181 ? -30.037 -25.264 -7.423 1.00 58.25 181 PHE A N 1
ATOM 1412 C CA . PHE A 1 181 ? -29.218 -24.666 -6.368 1.00 58.25 181 PHE A CA 1
ATOM 1413 C C . PHE A 1 181 ? -29.873 -23.434 -5.736 1.00 58.25 181 PHE A C 1
ATOM 1415 O O . PHE A 1 181 ? -29.258 -22.794 -4.880 1.00 58.25 181 PHE A O 1
ATOM 1422 N N . ARG A 1 182 ? -31.103 -23.083 -6.135 1.00 68.56 182 ARG A N 1
ATOM 1423 C CA . ARG A 1 182 ? -31.890 -22.124 -5.360 1.00 68.56 182 ARG A CA 1
ATOM 1424 C C . ARG A 1 182 ? -32.292 -22.828 -4.063 1.00 68.56 182 ARG A C 1
ATOM 1426 O O . ARG A 1 182 ? -32.779 -23.957 -4.137 1.00 68.56 182 ARG A O 1
ATOM 1433 N N . PRO A 1 183 ? -32.040 -22.233 -2.885 1.00 56.44 183 PRO A N 1
ATOM 1434 C CA . PRO A 1 183 ? -32.485 -22.825 -1.635 1.00 56.44 183 PRO A CA 1
ATOM 1435 C C . PRO A 1 183 ? -33.992 -23.045 -1.741 1.00 56.44 183 PRO A C 1
ATOM 1437 O O . PRO A 1 183 ? -34.737 -22.106 -2.011 1.00 56.44 183 PRO A O 1
ATOM 1440 N N . VAL A 1 184 ? -34.415 -24.303 -1.610 1.00 57.12 184 VAL A N 1
ATOM 1441 C CA . VAL A 1 184 ? -35.829 -24.658 -1.522 1.00 57.12 184 VAL A CA 1
ATOM 1442 C C . VAL A 1 184 ? -36.350 -23.889 -0.322 1.00 57.12 184 VAL A C 1
ATOM 1444 O O . VAL A 1 184 ? -35.907 -24.144 0.798 1.00 57.12 184 VAL A O 1
ATOM 1447 N N . GLU A 1 185 ? -37.199 -22.892 -0.568 1.00 52.88 185 GLU A N 1
ATOM 1448 C CA . GLU A 1 185 ? -37.868 -22.156 0.494 1.00 52.88 185 GLU A CA 1
ATOM 1449 C C . GLU A 1 185 ? -38.644 -23.185 1.310 1.00 52.88 185 GLU A C 1
ATOM 1451 O O . GLU A 1 185 ? -39.669 -23.711 0.876 1.00 52.88 185 GLU A O 1
ATOM 1456 N N . ALA A 1 186 ? -38.076 -23.557 2.458 1.00 48.75 186 ALA A N 1
ATOM 1457 C CA . ALA A 1 186 ? -38.727 -24.422 3.412 1.00 48.75 186 ALA A CA 1
ATOM 1458 C C . ALA A 1 186 ? -39.994 -23.687 3.835 1.00 48.75 186 ALA A C 1
ATOM 1460 O O . ALA A 1 186 ? -39.937 -22.651 4.498 1.00 48.75 186 ALA A O 1
ATOM 1461 N N . SER A 1 187 ? -41.129 -24.193 3.366 1.00 48.59 187 SER A N 1
ATOM 1462 C CA . SER A 1 187 ? -42.449 -23.711 3.715 1.00 48.59 187 SER A CA 1
ATOM 1463 C C . SER A 1 187 ? -42.582 -23.728 5.233 1.00 48.59 187 SER A C 1
ATOM 1465 O O . SER A 1 187 ? -42.735 -24.792 5.831 1.00 48.59 187 SER A O 1
ATOM 1467 N N . ALA A 1 188 ? -42.508 -22.545 5.838 1.00 51.41 188 ALA A N 1
ATOM 1468 C CA . ALA A 1 188 ? -42.914 -22.306 7.208 1.00 51.41 188 ALA A CA 1
ATOM 1469 C C . ALA A 1 188 ? -44.432 -22.498 7.283 1.00 51.41 188 ALA A C 1
ATOM 1471 O O . ALA A 1 188 ? -45.209 -21.573 7.045 1.00 51.41 188 ALA A O 1
ATOM 1472 N N . LYS A 1 189 ? -44.845 -23.736 7.532 1.00 51.84 189 LYS A N 1
ATOM 1473 C CA . LYS A 1 189 ? -46.177 -24.068 8.010 1.00 51.84 189 LYS A CA 1
ATOM 1474 C C . LYS A 1 189 ? -46.036 -25.091 9.127 1.00 51.84 189 LYS A C 1
ATOM 1476 O O . LYS A 1 189 ? -45.314 -26.071 8.974 1.00 51.84 189 LYS A O 1
ATOM 1481 N N . ASP A 1 190 ? -46.762 -24.793 10.195 1.00 46.94 190 ASP A N 1
ATOM 1482 C CA . ASP A 1 190 ? -47.194 -25.683 11.269 1.00 46.94 190 ASP A CA 1
ATOM 1483 C C . ASP A 1 190 ? -46.234 -25.850 12.459 1.00 46.94 190 ASP A C 1
ATOM 1485 O O . ASP A 1 190 ? -45.409 -26.761 12.503 1.00 46.94 190 ASP A O 1
ATOM 1489 N N . ALA A 1 191 ? -46.413 -24.968 13.452 1.00 45.09 191 ALA A N 1
ATOM 1490 C CA . ALA A 1 191 ? -46.461 -25.316 14.878 1.00 45.09 191 ALA A CA 1
ATOM 1491 C C . ALA A 1 191 ? -47.026 -24.126 15.689 1.00 45.09 191 ALA A C 1
ATOM 1493 O O . ALA A 1 191 ? -46.275 -23.376 16.310 1.00 45.09 191 ALA A O 1
ATOM 1494 N N . ASP A 1 192 ? -48.349 -23.954 15.628 1.00 46.22 192 ASP A N 1
ATOM 1495 C CA . ASP A 1 192 ? -49.148 -23.385 16.724 1.00 46.22 192 ASP A CA 1
ATOM 1496 C C . ASP A 1 192 ? -49.625 -24.552 17.616 1.00 46.22 192 ASP A C 1
ATOM 1498 O O . ASP A 1 192 ? -49.878 -25.630 17.074 1.00 46.22 192 ASP A O 1
ATOM 1502 N N . ASP A 1 193 ? -49.756 -24.275 18.924 1.00 42.97 193 ASP A N 1
ATOM 1503 C CA . ASP A 1 193 ? -50.235 -25.055 20.102 1.00 42.97 193 ASP A CA 1
ATOM 1504 C C . ASP A 1 193 ? -49.119 -25.411 21.110 1.00 42.97 193 ASP A C 1
ATOM 1506 O O . ASP A 1 193 ? -48.124 -26.031 20.752 1.00 42.97 193 ASP A O 1
ATOM 1510 N N . ASP A 1 194 ? -49.204 -25.141 22.417 1.00 44.84 194 ASP A N 1
ATOM 1511 C CA . ASP A 1 194 ? -50.252 -24.552 23.260 1.00 44.84 194 ASP A CA 1
ATOM 1512 C C . ASP A 1 194 ? -49.649 -24.295 24.673 1.00 44.84 194 ASP A C 1
ATOM 1514 O O . ASP A 1 194 ? -48.723 -24.996 25.089 1.00 44.84 194 ASP A O 1
ATOM 1518 N N . ASN A 1 195 ? -50.231 -23.344 25.411 1.00 43.66 195 ASN A N 1
ATOM 1519 C CA . ASN A 1 195 ? -50.230 -23.153 26.874 1.00 43.66 195 ASN A CA 1
ATOM 1520 C C . ASN A 1 195 ? -48.947 -22.834 27.686 1.00 43.66 195 ASN A C 1
ATOM 1522 O O . ASN A 1 195 ? -48.082 -23.673 27.933 1.00 43.66 195 ASN A O 1
ATOM 1526 N N . GLY A 1 196 ? -48.942 -21.634 28.290 1.00 37.91 196 GLY A N 1
ATOM 1527 C CA . GLY A 1 196 ? -48.015 -21.235 29.359 1.00 37.91 196 GLY A CA 1
ATOM 1528 C C . GLY A 1 196 ? -48.286 -19.840 29.938 1.00 37.91 196 GLY A C 1
ATOM 1529 O O . GLY A 1 196 ? -47.369 -19.031 30.050 1.00 37.91 196 GLY A O 1
ATOM 1530 N N . GLU A 1 197 ? -49.544 -19.533 30.259 1.00 47.28 197 GLU A N 1
ATOM 1531 C CA . GLU A 1 197 ? -49.990 -18.251 30.821 1.00 47.28 197 GLU A CA 1
ATOM 1532 C C . GLU A 1 197 ? -49.940 -18.268 32.364 1.00 47.28 197 GLU A C 1
ATOM 1534 O O . GLU A 1 197 ? -50.963 -18.230 33.028 1.00 47.28 197 GLU A O 1
ATOM 1539 N N . GLU A 1 198 ? -48.742 -18.338 32.953 1.00 46.31 198 GLU A N 1
ATOM 1540 C CA . GLU A 1 198 ? -48.503 -18.126 34.395 1.00 46.31 198 GLU A CA 1
ATOM 1541 C C . GLU A 1 198 ? -47.083 -17.553 34.586 1.00 46.31 198 GLU A C 1
ATOM 1543 O O . GLU A 1 198 ? -46.101 -18.283 34.690 1.00 46.31 198 GLU A O 1
ATOM 1548 N N . GLY A 1 199 ? -46.939 -16.223 34.566 1.00 42.28 199 GLY A N 1
ATOM 1549 C CA . GLY A 1 199 ? -45.618 -15.596 34.758 1.00 42.28 199 GLY A CA 1
ATOM 1550 C C . GLY A 1 199 ? -45.566 -14.067 34.815 1.00 42.28 199 GLY A C 1
ATOM 1551 O O . GLY A 1 199 ? -44.481 -13.495 34.819 1.00 42.28 199 GLY A O 1
ATOM 1552 N N . LEU A 1 200 ? -46.714 -13.382 34.852 1.00 43.47 200 LEU A N 1
ATOM 1553 C CA . LEU A 1 200 ? -46.784 -11.912 34.818 1.00 43.47 200 LEU A CA 1
ATOM 1554 C C . LEU A 1 200 ? -47.132 -11.261 36.168 1.00 43.47 200 LEU A C 1
ATOM 1556 O O . LEU A 1 200 ? -47.130 -10.037 36.263 1.00 43.47 200 LEU A O 1
ATOM 1560 N N . ALA A 1 201 ? -47.356 -12.055 37.220 1.00 44.94 201 ALA A N 1
ATOM 1561 C CA . ALA A 1 201 ? -47.537 -11.548 38.583 1.00 44.94 201 ALA A CA 1
ATOM 1562 C C . ALA A 1 201 ? -46.198 -11.318 39.323 1.00 44.94 201 ALA A C 1
ATOM 1564 O O . ALA A 1 201 ? -46.090 -10.367 40.093 1.00 44.94 201 ALA A O 1
ATOM 1565 N N . ASP A 1 202 ? -45.147 -12.084 39.006 1.00 47.72 202 ASP A N 1
ATOM 1566 C CA . ASP A 1 202 ? -43.829 -11.987 39.668 1.00 47.72 202 ASP A CA 1
ATOM 1567 C C . ASP A 1 202 ? -42.970 -10.800 39.197 1.00 47.72 202 ASP A C 1
ATOM 1569 O O . ASP A 1 202 ? -42.006 -10.411 39.858 1.00 47.72 202 ASP A O 1
ATOM 1573 N N . LEU A 1 203 ? -43.312 -10.170 38.068 1.00 49.09 203 LEU A N 1
ATOM 1574 C CA . LEU A 1 203 ? -42.566 -9.009 37.572 1.00 49.09 203 LEU A CA 1
ATOM 1575 C C . LEU A 1 203 ? -43.006 -7.693 38.237 1.00 49.09 203 LEU A C 1
ATOM 1577 O O . LEU A 1 203 ? -42.250 -6.723 38.235 1.00 49.09 203 LEU A O 1
ATOM 1581 N N . ALA A 1 204 ? -44.207 -7.656 38.823 1.00 44.50 204 ALA A N 1
ATOM 1582 C CA . ALA A 1 204 ? -44.726 -6.483 39.525 1.00 44.50 204 ALA A CA 1
ATOM 1583 C C . ALA A 1 204 ? -44.201 -6.390 40.970 1.00 44.50 204 ALA A C 1
ATOM 1585 O O . ALA A 1 204 ? -43.972 -5.288 41.469 1.00 44.50 204 ALA A O 1
ATOM 1586 N N . GLU A 1 205 ? -43.922 -7.527 41.618 1.00 47.66 205 GLU A N 1
ATOM 1587 C CA . GLU A 1 205 ? -43.327 -7.565 42.962 1.00 47.66 205 GLU A CA 1
ATOM 1588 C C . GLU A 1 205 ? -41.814 -7.259 42.942 1.00 47.66 205 GLU A C 1
ATOM 1590 O O . GLU A 1 205 ? -41.275 -6.694 43.892 1.00 47.66 205 GLU A O 1
ATOM 1595 N N . LEU A 1 206 ? -41.138 -7.492 41.809 1.00 47.22 206 LEU A N 1
ATOM 1596 C CA . LEU A 1 206 ? -39.720 -7.158 41.624 1.00 47.22 206 LEU A CA 1
ATOM 1597 C C . LEU A 1 206 ? -39.461 -5.648 41.433 1.00 47.22 206 LEU A C 1
ATOM 1599 O O . LEU A 1 206 ? -38.350 -5.174 41.671 1.00 47.22 206 LEU A O 1
ATOM 1603 N N . ILE A 1 207 ? -40.476 -4.880 41.022 1.00 45.91 207 ILE A N 1
ATOM 1604 C CA . ILE A 1 207 ? -40.363 -3.432 40.770 1.00 45.91 207 ILE A CA 1
ATOM 1605 C C . ILE A 1 207 ? -40.700 -2.611 42.026 1.00 45.91 207 ILE A C 1
ATOM 1607 O O . ILE A 1 207 ? -40.224 -1.490 42.175 1.00 45.91 207 ILE A O 1
ATOM 1611 N N . LEU A 1 208 ? -41.448 -3.174 42.980 1.00 46.56 208 LEU A N 1
ATOM 1612 C CA . LEU A 1 208 ? -41.800 -2.483 44.228 1.00 46.56 208 LEU A CA 1
ATOM 1613 C C . LEU A 1 208 ? -40.752 -2.645 45.346 1.00 46.56 208 LEU A C 1
ATOM 1615 O O . LEU A 1 208 ? -40.882 -2.013 46.390 1.00 46.56 208 LEU A O 1
ATOM 1619 N N . ALA A 1 209 ? -39.688 -3.421 45.112 1.00 46.38 209 ALA A N 1
ATOM 1620 C CA . ALA A 1 209 ? -38.586 -3.644 46.053 1.00 46.38 209 ALA A CA 1
ATOM 1621 C C . ALA A 1 209 ? -37.335 -2.773 45.792 1.00 46.38 209 ALA A C 1
ATOM 1623 O O . ALA A 1 209 ? -36.262 -3.045 46.337 1.00 46.38 209 ALA A O 1
ATOM 1624 N N . THR A 1 210 ? -37.419 -1.729 44.957 1.00 46.75 210 THR A N 1
ATOM 1625 C CA . THR A 1 210 ? -36.294 -0.802 44.733 1.00 46.75 210 THR A CA 1
ATOM 1626 C C . THR A 1 210 ? -36.165 0.230 45.853 1.00 46.75 210 THR A C 1
ATOM 1628 O O . THR A 1 210 ? -36.411 1.419 45.663 1.00 46.75 210 THR A O 1
ATOM 1631 N N . ASP A 1 211 ? -35.698 -0.237 47.009 1.00 43.66 211 ASP A N 1
ATOM 1632 C CA . ASP A 1 211 ? -35.020 0.586 48.006 1.00 43.66 211 ASP A CA 1
ATOM 1633 C C . ASP A 1 211 ? -33.600 0.934 47.506 1.00 43.66 211 ASP A C 1
ATOM 1635 O O . ASP A 1 211 ? -32.777 0.063 47.224 1.00 43.66 211 ASP A O 1
ATOM 1639 N N . GLY A 1 212 ? -33.298 2.230 47.381 1.00 47.19 212 GLY A N 1
ATOM 1640 C CA . GLY A 1 212 ? -31.947 2.809 47.512 1.00 47.19 212 GLY A CA 1
ATOM 1641 C C . GLY A 1 212 ? -30.836 2.460 46.502 1.00 47.19 212 GLY A C 1
ATOM 1642 O O . GLY A 1 212 ? -29.728 2.966 46.665 1.00 47.19 212 GLY A O 1
ATOM 1643 N N . ASN A 1 213 ? -31.077 1.643 45.471 1.00 43.16 213 ASN A N 1
ATOM 1644 C CA . ASN A 1 213 ? -30.001 1.021 44.675 1.00 43.16 213 ASN A CA 1
ATOM 1645 C C . ASN A 1 213 ? -29.761 1.604 43.263 1.00 43.16 213 ASN A C 1
ATOM 1647 O O . ASN A 1 213 ? -29.151 0.951 42.416 1.00 43.16 213 ASN A O 1
ATOM 1651 N N . THR A 1 214 ? -30.201 2.832 42.979 1.00 47.25 214 THR A N 1
ATOM 1652 C CA . THR A 1 214 ? -29.956 3.496 41.678 1.00 47.25 214 THR A CA 1
ATOM 1653 C C . THR A 1 214 ? -28.575 4.142 41.551 1.00 47.25 214 THR A C 1
ATOM 1655 O O . THR A 1 214 ? -28.272 4.754 40.528 1.00 47.25 214 THR A O 1
ATOM 1658 N N . LEU A 1 215 ? -27.693 3.964 42.539 1.00 47.28 215 LEU A N 1
ATOM 1659 C CA . LEU A 1 215 ? -26.275 4.271 42.385 1.00 47.28 215 LEU A CA 1
ATOM 1660 C C . LEU A 1 215 ? -25.512 2.980 42.065 1.00 47.28 215 LEU A C 1
ATOM 1662 O O . LEU A 1 215 ? -25.656 1.995 42.793 1.00 47.28 215 LEU A O 1
ATOM 1666 N N . PRO A 1 216 ? -24.701 2.948 40.987 1.00 53.84 216 PRO A N 1
ATOM 1667 C CA . PRO A 1 216 ? -23.919 1.770 40.641 1.00 53.84 216 PRO A CA 1
ATOM 1668 C C . PRO A 1 216 ? -23.095 1.357 41.856 1.00 53.84 216 PRO A C 1
ATOM 1670 O O . PRO A 1 216 ? -22.361 2.171 42.412 1.00 53.84 216 PRO A O 1
ATOM 1673 N N . THR A 1 217 ? -23.228 0.098 42.276 1.00 53.22 217 THR A N 1
ATOM 1674 C CA . THR A 1 217 ? -22.521 -0.445 43.437 1.00 53.22 217 THR A CA 1
ATOM 1675 C C . THR A 1 217 ? -21.022 -0.262 43.200 1.00 53.22 217 THR A C 1
ATOM 1677 O O . THR A 1 217 ? -20.424 -0.969 42.382 1.00 53.22 217 THR A O 1
ATOM 1680 N N . ILE A 1 218 ? -20.426 0.742 43.852 1.00 55.97 218 ILE A N 1
ATOM 1681 C CA . ILE A 1 218 ? -18.991 1.009 43.775 1.00 55.97 218 ILE A CA 1
ATOM 1682 C C . ILE A 1 218 ? -18.326 -0.158 44.494 1.00 55.97 218 ILE A C 1
ATOM 1684 O O . ILE A 1 218 ? -18.346 -0.246 45.722 1.00 55.97 218 ILE A O 1
ATOM 1688 N N . ARG A 1 219 ? -17.781 -1.101 43.724 1.00 73.25 219 ARG A N 1
ATOM 1689 C CA . ARG A 1 219 ? -16.982 -2.184 44.289 1.00 73.25 219 ARG A CA 1
ATOM 1690 C C . ARG A 1 219 ? -15.716 -1.555 44.857 1.00 73.25 219 ARG A C 1
ATOM 1692 O O . ARG A 1 219 ? -14.961 -0.904 44.136 1.00 73.25 219 ARG A O 1
ATOM 1699 N N . VAL A 1 220 ? -15.505 -1.717 46.160 1.00 69.75 220 VAL A N 1
ATOM 1700 C CA . VAL A 1 220 ? -14.294 -1.238 46.832 1.00 69.75 220 VAL A CA 1
ATOM 1701 C C . VAL A 1 220 ? -13.086 -1.851 46.107 1.00 69.75 220 VAL A C 1
ATOM 1703 O O . VAL A 1 220 ? -13.055 -3.062 45.899 1.00 69.75 220 VAL A O 1
ATOM 1706 N N . TYR A 1 221 ? -12.135 -1.006 45.696 1.00 76.69 221 TYR A N 1
ATOM 1707 C CA . TYR A 1 221 ? -10.931 -1.335 44.908 1.00 76.69 221 TYR A CA 1
ATOM 1708 C C . TYR A 1 221 ? -11.101 -1.572 43.397 1.00 76.69 221 TYR A C 1
ATOM 1710 O O . TYR A 1 221 ? -10.117 -1.901 42.741 1.00 76.69 221 TYR A O 1
ATOM 1718 N N . GLU A 1 222 ? -12.284 -1.363 42.814 1.00 71.88 222 GLU A N 1
ATOM 1719 C CA . GLU A 1 222 ? -12.432 -1.380 41.353 1.00 71.88 222 GLU A CA 1
ATOM 1720 C C . GLU A 1 222 ? -11.845 -0.087 40.760 1.00 71.88 222 GLU A C 1
ATOM 1722 O O . GLU A 1 222 ? -12.247 1.023 41.119 1.00 71.88 222 GLU A O 1
ATOM 1727 N N . THR A 1 223 ? -10.865 -0.204 39.861 1.00 75.44 223 THR A N 1
ATOM 1728 C CA . THR A 1 223 ? -10.347 0.969 39.144 1.00 75.44 223 THR A CA 1
ATOM 1729 C C . THR A 1 223 ? -11.433 1.543 38.229 1.00 75.44 223 THR A C 1
ATOM 1731 O O . THR A 1 223 ? -12.290 0.816 37.727 1.00 75.44 223 THR A O 1
ATOM 1734 N N . THR A 1 224 ? -11.390 2.845 37.932 1.00 63.41 224 THR A N 1
ATOM 1735 C CA . THR A 1 224 ? -12.338 3.486 36.996 1.00 63.41 224 THR A CA 1
ATOM 1736 C C . THR A 1 224 ? -12.403 2.777 35.639 1.00 63.41 224 THR A C 1
ATOM 1738 O O . THR A 1 224 ? -13.467 2.715 35.028 1.00 63.41 224 THR A O 1
ATOM 1741 N N . LEU A 1 225 ? -11.294 2.180 35.187 1.00 60.44 225 LEU A N 1
ATOM 1742 C CA . LEU A 1 225 ? -11.241 1.378 33.965 1.00 60.44 225 LEU A CA 1
ATOM 1743 C C . LEU A 1 225 ? -11.953 0.022 34.105 1.00 60.44 225 LEU A C 1
ATOM 1745 O O . LEU A 1 225 ? -12.587 -0.426 33.153 1.00 60.44 225 LEU A O 1
ATOM 1749 N N . GLU A 1 226 ? -11.839 -0.650 35.250 1.00 65.12 226 GLU A N 1
ATOM 1750 C CA . GLU A 1 226 ? -12.512 -1.929 35.517 1.00 65.12 226 GLU A CA 1
ATOM 1751 C C . GLU A 1 226 ? -14.018 -1.736 35.678 1.00 65.12 226 GLU A C 1
ATOM 1753 O O . GLU A 1 226 ? -14.786 -2.454 35.038 1.00 65.12 226 GLU A O 1
ATOM 1758 N N . ALA A 1 227 ? -14.429 -0.683 36.392 1.00 69.69 227 ALA A N 1
ATOM 1759 C CA . ALA A 1 227 ? -15.827 -0.283 36.494 1.00 69.69 227 ALA A CA 1
ATOM 1760 C C . ALA A 1 227 ? -16.399 0.019 35.106 1.00 69.69 227 ALA A C 1
ATOM 1762 O O . ALA A 1 227 ? -17.464 -0.477 34.749 1.00 69.69 227 ALA A O 1
ATOM 1763 N N . TYR A 1 228 ? -15.653 0.754 34.277 1.00 67.50 228 TYR A N 1
ATOM 1764 C CA . TYR A 1 228 ? -16.042 1.045 32.900 1.00 67.50 228 TYR A CA 1
ATOM 1765 C C . TYR A 1 228 ? -16.131 -0.214 32.023 1.00 67.50 228 TYR A C 1
ATOM 1767 O O . TYR A 1 228 ? -17.105 -0.376 31.291 1.00 67.50 228 TYR A O 1
ATOM 1775 N N . LYS A 1 229 ? -15.172 -1.145 32.104 1.00 65.50 229 LYS A N 1
ATOM 1776 C CA . LYS A 1 229 ? -15.217 -2.425 31.367 1.00 65.50 229 LYS A CA 1
ATOM 1777 C C . LYS A 1 229 ? -16.420 -3.280 31.773 1.00 65.50 229 LYS A C 1
ATOM 1779 O O . LYS A 1 229 ? -17.120 -3.795 30.908 1.00 65.50 229 LYS A O 1
ATOM 1784 N N . ARG A 1 230 ? -16.701 -3.369 33.074 1.00 77.88 230 ARG A N 1
ATOM 1785 C CA . ARG A 1 230 ? -17.864 -4.084 33.610 1.00 77.88 230 ARG A CA 1
ATOM 1786 C C . ARG A 1 230 ? -19.178 -3.439 33.170 1.00 77.88 230 ARG A C 1
ATOM 1788 O O . ARG A 1 230 ? -20.083 -4.134 32.719 1.00 77.88 230 ARG A O 1
ATOM 1795 N N . LEU A 1 231 ? -19.280 -2.113 33.277 1.00 67.56 231 LEU A N 1
ATOM 1796 C CA . LEU A 1 231 ? -20.476 -1.353 32.897 1.00 67.56 231 LEU A CA 1
ATOM 1797 C C . LEU A 1 231 ? -20.725 -1.378 31.384 1.00 67.56 231 LEU A C 1
ATOM 1799 O O . LEU A 1 231 ? -21.876 -1.395 30.959 1.00 67.56 231 LEU A O 1
ATOM 1803 N N . THR A 1 232 ? -19.669 -1.461 30.573 1.00 67.06 232 THR A N 1
ATOM 1804 C CA . THR A 1 232 ? -19.776 -1.624 29.112 1.00 67.06 232 THR A CA 1
ATOM 1805 C C . THR A 1 232 ? -20.050 -3.069 28.668 1.00 67.06 232 THR A C 1
ATOM 1807 O O . THR A 1 232 ? -20.107 -3.320 27.466 1.00 67.06 232 THR A O 1
ATOM 1810 N N . ARG A 1 233 ? -20.295 -3.999 29.612 1.00 63.62 233 ARG A N 1
ATOM 1811 C CA . ARG A 1 233 ? -20.789 -5.377 29.389 1.00 63.62 233 ARG A CA 1
ATOM 1812 C C . ARG A 1 233 ? -20.011 -6.173 28.334 1.00 63.62 233 ARG A C 1
ATOM 1814 O O . ARG A 1 233 ? -20.625 -6.863 27.525 1.00 63.62 233 ARG A O 1
ATOM 1821 N N . ASP A 1 234 ? -18.686 -6.035 28.295 1.00 65.50 234 ASP A N 1
ATOM 1822 C CA . ASP A 1 234 ? -17.847 -6.685 27.275 1.00 65.50 234 ASP A CA 1
ATOM 1823 C C . ASP A 1 234 ? -18.320 -6.429 25.833 1.00 65.50 234 ASP A C 1
ATOM 1825 O O . ASP A 1 234 ? -18.136 -7.277 24.956 1.00 65.50 234 ASP A O 1
ATOM 1829 N N . GLN A 1 235 ? -18.935 -5.268 25.558 1.00 68.75 235 GLN A N 1
ATOM 1830 C CA . GLN A 1 235 ? -19.366 -4.962 24.200 1.00 68.75 235 GLN A CA 1
ATOM 1831 C C . GLN A 1 235 ? -18.170 -5.099 23.248 1.00 68.75 235 GLN A C 1
ATOM 1833 O O . GLN A 1 235 ? -17.133 -4.453 23.458 1.00 68.75 235 GLN A O 1
ATOM 1838 N N . PRO A 1 236 ? -18.285 -5.954 22.216 1.00 74.19 236 PRO A N 1
ATOM 1839 C CA . PRO A 1 236 ? -17.177 -6.214 21.322 1.00 74.19 236 PRO A CA 1
ATOM 1840 C C . PRO A 1 236 ? -16.782 -4.918 20.617 1.00 74.19 236 PRO A C 1
ATOM 1842 O O . PRO A 1 236 ? -17.622 -4.081 20.287 1.00 74.19 236 PRO A O 1
ATOM 1845 N N . TRP A 1 237 ? -15.486 -4.750 20.363 1.00 83.62 237 TRP A N 1
ATOM 1846 C CA . TRP A 1 237 ? -14.991 -3.650 19.544 1.00 83.62 237 TRP A CA 1
ATOM 1847 C C . TRP A 1 237 ? -15.486 -3.847 18.107 1.00 83.62 237 TRP A C 1
ATOM 1849 O O . TRP A 1 237 ? -14.888 -4.592 17.333 1.00 83.62 237 TRP A O 1
ATOM 1859 N N . VAL A 1 238 ? -16.603 -3.207 17.756 1.00 90.75 238 VAL A N 1
ATOM 1860 C CA . VAL A 1 238 ? -17.228 -3.340 16.434 1.00 90.75 238 VAL A CA 1
ATOM 1861 C C . VAL A 1 238 ? -16.540 -2.395 15.443 1.00 90.75 238 VAL A C 1
ATOM 1863 O O . VAL A 1 238 ? -16.540 -1.182 15.680 1.00 90.75 238 VAL A O 1
ATOM 1866 N N . PRO A 1 239 ? -15.950 -2.895 14.338 1.00 94.25 239 PRO A N 1
ATOM 1867 C CA . PRO A 1 239 ? -15.357 -2.058 13.289 1.00 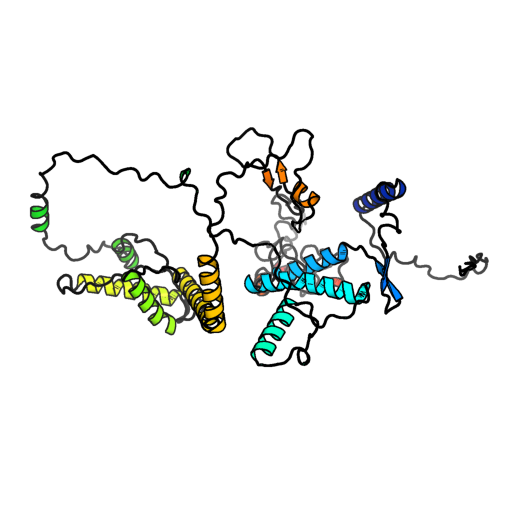94.25 239 PRO A CA 1
ATOM 1868 C C . PRO A 1 239 ? -16.338 -1.031 12.719 1.00 94.25 239 PRO A C 1
ATOM 1870 O O . PRO A 1 239 ? -17.550 -1.163 12.871 1.00 94.25 239 PRO A O 1
ATOM 1873 N N . PHE A 1 240 ? -15.824 0.018 12.076 1.00 96.56 240 PHE A N 1
ATOM 1874 C CA . PHE A 1 240 ? -16.686 0.902 11.289 1.00 96.56 240 PHE A CA 1
ATOM 1875 C C . PHE A 1 240 ? -17.338 0.120 10.149 1.00 96.56 240 PHE A C 1
ATOM 1877 O O . PHE A 1 240 ? -16.750 -0.809 9.584 1.00 96.56 240 PHE A O 1
ATOM 1884 N N . LYS A 1 241 ? -18.574 0.492 9.825 1.00 95.75 241 LYS A N 1
ATOM 1885 C CA . LYS A 1 241 ? -19.263 -0.033 8.652 1.00 95.75 241 LYS A CA 1
ATOM 1886 C C . LYS A 1 241 ? -18.593 0.562 7.412 1.00 95.75 241 LYS A C 1
ATOM 1888 O O . LYS A 1 241 ? -18.293 1.749 7.372 1.00 95.75 241 LYS A O 1
ATOM 1893 N N . GLY A 1 242 ? -18.289 -0.279 6.426 1.00 92.00 242 GLY A N 1
ATOM 1894 C CA . GLY A 1 242 ? -17.612 0.179 5.214 1.00 92.00 242 GLY A CA 1
ATOM 1895 C C . GLY A 1 242 ? -18.502 1.102 4.376 1.00 92.00 242 GLY A C 1
ATOM 1896 O O . GLY A 1 242 ? -19.695 0.835 4.237 1.00 92.00 242 GLY A O 1
ATOM 1897 N N . TYR A 1 243 ? -17.896 2.114 3.745 1.00 89.00 243 TYR A N 1
ATOM 1898 C CA . TYR A 1 243 ? -18.569 3.123 2.907 1.00 89.00 243 TYR A CA 1
ATOM 1899 C C . TYR A 1 243 ? -19.401 2.561 1.739 1.00 89.00 243 TYR A C 1
ATOM 1901 O O . TYR A 1 243 ? -20.234 3.271 1.187 1.00 89.00 243 TYR A O 1
ATOM 1909 N N . ASP A 1 244 ? -19.169 1.308 1.341 1.00 84.94 244 ASP A N 1
ATOM 1910 C CA . ASP A 1 244 ? -19.872 0.666 0.224 1.00 84.94 244 ASP A CA 1
ATOM 1911 C C . ASP A 1 244 ? -21.226 0.047 0.641 1.00 84.94 244 ASP A C 1
ATOM 1913 O O . ASP A 1 244 ? -21.975 -0.428 -0.212 1.00 84.94 244 ASP A O 1
ATOM 1917 N N . LYS A 1 245 ? -21.562 0.032 1.941 1.00 88.50 245 LYS A N 1
ATOM 1918 C CA . LYS A 1 245 ? -22.848 -0.478 2.441 1.00 88.50 245 LYS A CA 1
ATOM 1919 C C . LYS A 1 245 ? -23.895 0.639 2.447 1.00 88.50 245 LYS A C 1
ATOM 1921 O O . LYS A 1 245 ? -23.653 1.707 2.994 1.00 88.50 245 LYS A O 1
ATOM 1926 N N . THR A 1 246 ? -25.066 0.397 1.863 1.00 85.00 246 THR A N 1
ATOM 1927 C CA . THR A 1 246 ? -26.160 1.387 1.804 1.00 85.00 246 THR A CA 1
ATOM 1928 C C . THR A 1 246 ? -26.852 1.591 3.145 1.00 85.00 246 THR A C 1
ATOM 1930 O O . THR A 1 246 ? -27.339 2.682 3.430 1.00 85.00 246 THR A O 1
ATOM 1933 N N . ASP A 1 247 ? -26.838 0.570 3.994 1.00 90.62 247 ASP A N 1
ATOM 1934 C CA . ASP A 1 247 ? -27.653 0.551 5.201 1.00 90.62 247 ASP A CA 1
ATOM 1935 C C . ASP A 1 247 ? -26.783 1.010 6.371 1.00 90.62 247 ASP A C 1
ATOM 1937 O O . ASP A 1 247 ? -26.005 0.223 6.901 1.00 90.62 247 ASP A O 1
ATOM 1941 N N . HIS A 1 248 ? -26.847 2.288 6.741 1.00 92.31 248 HIS A N 1
ATOM 1942 C CA . HIS A 1 248 ? -26.192 2.819 7.941 1.00 92.31 248 HIS A CA 1
ATOM 1943 C C . HIS A 1 248 ? -27.248 3.092 9.007 1.00 92.31 248 HIS A C 1
ATOM 1945 O O . HIS A 1 248 ? -28.159 3.895 8.780 1.00 92.31 248 HIS A O 1
ATOM 1951 N N . ASP A 1 249 ? -27.102 2.447 10.163 1.00 95.69 249 ASP A N 1
ATOM 1952 C CA . ASP A 1 249 ? -27.995 2.666 11.299 1.00 95.69 249 ASP A CA 1
ATOM 1953 C C . ASP A 1 249 ? -27.706 4.048 11.906 1.00 95.69 249 ASP A C 1
ATOM 1955 O O . ASP A 1 249 ? -26.645 4.638 11.676 1.00 95.69 249 ASP A O 1
ATOM 1959 N N . ASP A 1 250 ? -28.608 4.580 12.729 1.00 96.31 250 ASP A N 1
ATOM 1960 C CA . ASP A 1 250 ? -28.398 5.902 13.341 1.00 96.31 250 ASP A CA 1
ATOM 1961 C C . ASP A 1 250 ? -27.183 5.932 14.285 1.00 96.31 250 ASP A C 1
ATOM 1963 O O . ASP A 1 250 ? -26.520 6.962 14.423 1.00 96.31 250 ASP A O 1
ATOM 1967 N N . VAL A 1 251 ? -26.812 4.774 14.846 1.00 96.06 251 VAL A N 1
ATOM 1968 C CA . VAL A 1 251 ? -25.549 4.583 15.575 1.00 96.06 251 VAL A CA 1
ATOM 1969 C C . VAL A 1 251 ? -24.345 4.767 14.648 1.00 96.06 251 VAL A C 1
ATOM 1971 O O . VAL A 1 251 ? -23.412 5.481 15.005 1.00 96.06 251 VAL A O 1
ATOM 1974 N N . ASP A 1 252 ? -24.369 4.175 13.450 1.00 96.38 252 ASP A N 1
ATOM 1975 C CA . ASP A 1 252 ? -23.259 4.267 12.494 1.00 96.38 252 ASP A CA 1
ATOM 1976 C C . ASP A 1 252 ? -23.074 5.719 12.009 1.00 96.38 252 ASP A C 1
ATOM 1978 O O . ASP A 1 252 ? -21.946 6.200 11.899 1.00 96.38 252 ASP A O 1
ATOM 1982 N N . LYS A 1 253 ? -24.177 6.450 11.788 1.00 96.31 253 LYS A N 1
ATOM 1983 C CA . LYS A 1 253 ? -24.147 7.881 11.431 1.00 96.31 253 LYS A CA 1
ATOM 1984 C C . LYS A 1 253 ? -23.563 8.732 12.559 1.00 96.31 253 LYS A C 1
ATOM 1986 O O . LYS A 1 253 ? -22.692 9.561 12.315 1.00 96.31 253 LYS A O 1
ATOM 1991 N N . ALA A 1 254 ? -23.992 8.494 13.800 1.00 97.00 254 ALA A N 1
ATOM 1992 C CA . ALA A 1 254 ? -23.476 9.214 14.961 1.00 97.00 254 ALA A CA 1
ATOM 1993 C C . ALA A 1 254 ? -21.980 8.941 15.215 1.00 97.00 254 ALA A C 1
ATOM 1995 O O . ALA A 1 254 ? -21.261 9.837 15.667 1.00 97.00 254 ALA A O 1
ATOM 1996 N N . GLU A 1 255 ? -21.509 7.721 14.931 1.00 97.12 255 GLU A N 1
ATOM 1997 C CA . GLU A 1 255 ? -20.087 7.363 14.955 1.00 97.12 255 GLU A CA 1
ATOM 1998 C C . GLU A 1 255 ? -19.298 8.105 13.868 1.00 97.12 255 GLU A C 1
ATOM 2000 O O . GLU A 1 255 ? -18.246 8.677 14.165 1.00 97.12 255 GLU A O 1
ATOM 2005 N N . GLU A 1 256 ? -19.802 8.135 12.629 1.00 96.75 256 GLU A N 1
ATOM 2006 C CA . GLU A 1 256 ? -19.170 8.865 11.525 1.00 96.75 256 GLU A CA 1
ATOM 2007 C C . GLU A 1 256 ? -19.084 10.362 11.841 1.00 96.75 256 GLU A C 1
ATOM 2009 O O . GLU A 1 256 ? -18.009 10.948 11.739 1.00 96.75 256 GLU A O 1
ATOM 2014 N N . ASP A 1 257 ? -20.164 10.976 12.323 1.00 97.31 257 ASP A N 1
ATOM 2015 C CA . ASP A 1 257 ? -20.184 12.395 12.686 1.00 97.31 257 ASP A CA 1
ATOM 2016 C C . ASP A 1 257 ? -19.158 12.728 13.776 1.00 97.31 257 ASP A C 1
ATOM 2018 O O . ASP A 1 257 ? -18.467 13.753 13.708 1.00 97.31 257 ASP A O 1
ATOM 2022 N N . LEU A 1 258 ? -19.021 11.863 14.786 1.00 97.88 258 LEU A N 1
ATOM 2023 C CA . LEU A 1 258 ? -18.013 12.053 15.825 1.00 97.88 258 LEU A CA 1
ATOM 2024 C C . LEU A 1 258 ? -16.596 11.895 15.264 1.00 97.88 258 LEU A C 1
ATOM 2026 O O . LEU A 1 258 ? -15.713 12.701 15.573 1.00 97.88 258 LEU A O 1
ATOM 2030 N N . PHE A 1 259 ? -16.374 10.894 14.411 1.00 97.94 259 PHE A N 1
ATOM 2031 C CA . PHE A 1 259 ? -15.096 10.690 13.739 1.00 97.94 259 PHE A CA 1
ATOM 2032 C C . PHE A 1 259 ? -14.707 11.907 12.889 1.00 97.94 259 PHE A C 1
ATOM 2034 O O . PHE A 1 259 ? -13.573 12.384 12.969 1.00 97.94 259 PHE A O 1
ATOM 2041 N N . GLN A 1 260 ? -15.657 12.453 12.128 1.00 97.12 260 GLN A N 1
ATOM 2042 C CA . GLN A 1 260 ? -15.487 13.633 11.283 1.00 97.12 260 GLN A CA 1
ATOM 2043 C C . GLN A 1 260 ? -15.118 14.883 12.091 1.00 97.12 260 GLN A C 1
ATOM 2045 O O . GLN A 1 260 ? -14.274 15.664 11.647 1.00 97.12 260 GLN A O 1
ATOM 2050 N N . LYS A 1 261 ? -15.683 15.051 13.292 1.00 97.81 261 LYS A N 1
ATOM 2051 C CA . LYS A 1 261 ? -15.299 16.125 14.221 1.00 97.81 261 LYS A CA 1
ATOM 2052 C C . LYS A 1 261 ? -13.873 15.924 14.731 1.00 97.81 261 LYS A C 1
ATOM 2054 O O . LYS A 1 261 ? -13.020 16.792 14.549 1.00 97.81 261 LYS A O 1
ATOM 2059 N N . LEU A 1 262 ? -13.586 14.753 15.305 1.00 9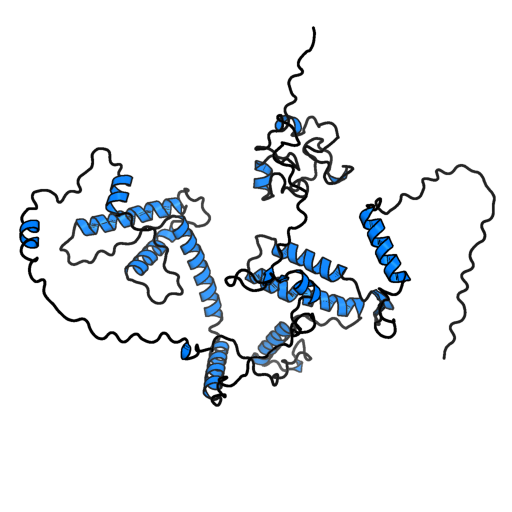7.62 262 LEU A N 1
ATOM 2060 C CA . LEU A 1 262 ? -12.304 14.474 15.957 1.00 97.62 262 LEU A CA 1
ATOM 2061 C C . LEU A 1 262 ? -11.126 14.456 14.970 1.00 97.62 262 LEU A C 1
ATOM 2063 O O . LEU A 1 262 ? -10.058 14.977 15.283 1.00 97.62 262 LEU A O 1
ATOM 2067 N N . ARG A 1 263 ? -11.288 13.927 13.753 1.00 96.81 263 ARG A N 1
ATOM 2068 C CA . ARG A 1 263 ? -10.182 13.811 12.780 1.00 96.81 263 ARG A CA 1
ATOM 2069 C C . ARG A 1 263 ? -9.559 15.150 12.362 1.00 96.81 263 ARG A C 1
ATOM 2071 O O . ARG A 1 263 ? -8.484 15.149 11.778 1.00 96.81 263 ARG A O 1
ATOM 2078 N N . THR A 1 264 ? -10.223 16.282 12.607 1.00 97.50 264 THR A N 1
ATOM 2079 C CA . THR A 1 264 ? -9.658 17.615 12.325 1.00 97.50 264 THR A CA 1
ATOM 2080 C C . THR A 1 264 ? -8.545 17.989 13.314 1.00 97.50 264 THR A C 1
ATOM 2082 O O . THR A 1 264 ? -7.589 18.682 12.961 1.00 97.50 264 THR A O 1
ATOM 2085 N N . GLU A 1 265 ? -8.617 17.469 14.540 1.00 97.75 265 GLU A N 1
ATOM 2086 C CA . GLU A 1 265 ? -7.645 17.717 15.607 1.00 97.75 265 GLU A CA 1
ATOM 2087 C C . GLU A 1 265 ? -6.453 16.742 15.538 1.00 97.75 265 GLU A C 1
ATOM 2089 O O . GLU A 1 265 ? -5.309 17.113 15.844 1.00 97.75 265 GLU A O 1
ATOM 2094 N N . TYR A 1 266 ? -6.702 15.512 15.071 1.00 98.00 266 TYR A N 1
ATOM 2095 C CA . TYR A 1 266 ? -5.755 14.391 15.068 1.00 98.00 266 TYR A CA 1
ATOM 2096 C C . TYR A 1 266 ? -5.205 14.061 13.671 1.00 98.00 266 TYR A C 1
ATOM 2098 O O . TYR A 1 266 ? -5.888 14.178 12.662 1.00 98.00 266 TYR A O 1
ATOM 2106 N N . SER A 1 267 ? -3.950 13.610 13.591 1.00 97.19 267 SER A N 1
ATOM 2107 C CA . SER A 1 267 ? -3.252 13.322 12.331 1.00 97.19 267 SER A CA 1
ATOM 2108 C C . SER A 1 267 ? -2.787 11.872 12.240 1.00 97.19 267 SER A C 1
ATOM 2110 O O . SER A 1 267 ? -2.152 11.339 13.152 1.00 97.19 267 SER A O 1
ATOM 2112 N N . ARG A 1 268 ? -3.052 11.242 11.088 1.00 95.56 268 ARG A N 1
ATOM 2113 C CA . ARG A 1 268 ? -2.691 9.845 10.794 1.00 95.56 268 ARG A CA 1
ATOM 2114 C C . ARG A 1 268 ? -1.176 9.608 10.755 1.00 95.56 268 ARG A C 1
ATOM 2116 O O . ARG A 1 268 ? -0.737 8.487 11.016 1.00 95.56 268 ARG A O 1
ATOM 2123 N N . GLY A 1 269 ? -0.397 10.645 10.432 1.00 95.38 269 GLY A N 1
ATOM 2124 C CA . GLY A 1 269 ? 1.068 10.598 10.361 1.00 95.38 269 GLY A CA 1
ATOM 2125 C C . GLY A 1 269 ? 1.779 10.851 11.695 1.00 95.38 269 GLY A C 1
ATOM 2126 O O . GLY A 1 269 ? 2.996 10.701 11.772 1.00 95.38 269 GLY A O 1
ATOM 2127 N N . ALA A 1 270 ? 1.051 11.243 12.742 1.00 96.50 270 ALA A N 1
ATOM 2128 C CA . ALA A 1 270 ? 1.631 11.475 14.057 1.00 96.50 270 ALA A CA 1
ATOM 2129 C C . ALA A 1 270 ? 1.866 10.150 14.808 1.00 96.50 270 ALA A C 1
ATOM 2131 O O . ALA A 1 270 ? 1.151 9.167 14.606 1.00 96.50 270 ALA A O 1
ATOM 2132 N N . GLN A 1 271 ? 2.854 10.123 15.712 1.00 95.12 271 GLN A N 1
ATOM 2133 C CA . GLN A 1 271 ? 3.084 8.970 16.593 1.00 95.12 271 GLN A CA 1
ATOM 2134 C C . GLN A 1 271 ? 1.808 8.658 17.397 1.00 95.12 271 GLN A C 1
ATOM 2136 O O . GLN A 1 271 ? 1.180 9.612 17.871 1.00 95.12 271 GLN A O 1
ATOM 2141 N N . PRO A 1 272 ? 1.425 7.380 17.604 1.00 93.19 272 PRO A N 1
ATOM 2142 C CA . PRO A 1 272 ? 0.120 7.015 18.165 1.00 93.19 272 PRO A CA 1
ATOM 2143 C C . PRO A 1 272 ? -0.251 7.757 19.455 1.00 93.19 272 PRO A C 1
ATOM 2145 O O . PRO A 1 272 ? -1.360 8.266 19.557 1.00 93.19 272 PRO A O 1
ATOM 2148 N N . PHE A 1 273 ? 0.682 7.911 20.395 1.00 93.31 273 PHE A N 1
ATOM 2149 C CA . PHE A 1 273 ? 0.433 8.556 21.694 1.00 93.31 273 PHE A CA 1
ATOM 2150 C C . PHE A 1 273 ? 0.896 10.019 21.777 1.00 93.31 273 PHE A C 1
ATOM 2152 O O . PHE A 1 273 ? 0.930 10.606 22.857 1.00 93.31 273 PHE A O 1
ATOM 2159 N N . SER A 1 274 ? 1.262 10.629 20.647 1.00 96.44 274 SER A N 1
ATOM 2160 C CA . SER A 1 274 ? 1.532 12.071 20.601 1.00 96.44 274 SER A CA 1
ATOM 2161 C C . SER A 1 274 ? 0.246 12.880 20.804 1.00 96.44 274 SER A C 1
ATOM 2163 O O . SER A 1 274 ? -0.853 12.353 20.641 1.00 96.44 274 SER A O 1
ATOM 2165 N N . ALA A 1 275 ? 0.363 14.178 21.105 1.00 96.94 275 ALA A N 1
ATOM 2166 C CA . ALA A 1 275 ? -0.791 15.059 21.329 1.00 96.94 275 ALA A CA 1
ATOM 2167 C C . ALA A 1 275 ? -1.818 15.043 20.176 1.00 96.94 275 ALA A C 1
ATOM 2169 O O . ALA A 1 275 ? -3.009 15.202 20.415 1.00 96.94 275 ALA A O 1
ATOM 2170 N N . ARG A 1 276 ? -1.361 14.802 18.937 1.00 97.44 276 ARG A N 1
ATOM 2171 C CA . ARG A 1 276 ? -2.205 14.695 17.732 1.00 97.44 276 ARG A CA 1
ATOM 2172 C C . ARG A 1 276 ? -2.311 13.263 17.196 1.00 97.44 276 ARG A C 1
ATOM 2174 O O . ARG A 1 276 ? -2.786 13.067 16.083 1.00 97.44 276 ARG A O 1
ATOM 2181 N N . GLY A 1 277 ? -1.846 12.267 17.945 1.00 97.25 277 GLY A N 1
ATOM 2182 C CA . GLY A 1 277 ? -1.875 10.862 17.552 1.00 97.25 277 GLY A CA 1
ATOM 2183 C C . GLY A 1 277 ? -3.234 10.198 17.770 1.00 97.25 277 GLY A C 1
ATOM 2184 O O . GLY A 1 277 ? -4.032 10.617 18.606 1.00 97.25 277 GLY A O 1
ATOM 2185 N N . TYR A 1 278 ? -3.482 9.109 17.041 1.00 97.56 278 TYR A N 1
ATOM 2186 C CA . TYR A 1 278 ? -4.748 8.365 17.101 1.00 97.56 278 TYR A CA 1
ATOM 2187 C C . TYR A 1 278 ? -4.983 7.632 18.435 1.00 97.56 278 TYR A C 1
ATOM 2189 O O . TYR A 1 278 ? -6.119 7.313 18.767 1.00 97.56 278 TYR A O 1
ATOM 2197 N N . GLY A 1 279 ? -3.940 7.404 19.234 1.00 96.19 279 GLY A N 1
ATOM 2198 C CA . GLY A 1 279 ? -4.073 6.932 20.614 1.00 96.19 279 GLY A CA 1
ATOM 2199 C C . GLY A 1 279 ? -4.805 7.953 21.489 1.00 96.19 279 GLY A C 1
ATOM 2200 O O . GLY A 1 279 ? -5.760 7.595 22.167 1.00 96.19 279 GLY A O 1
ATOM 2201 N N . ARG A 1 280 ? -4.455 9.244 21.384 1.00 96.94 280 ARG A N 1
ATOM 2202 C CA . ARG A 1 280 ? -5.186 10.328 22.068 1.00 96.94 280 ARG A CA 1
ATOM 2203 C C . ARG A 1 280 ? -6.594 10.535 21.507 1.00 96.94 280 ARG A C 1
ATOM 2205 O O . ARG A 1 280 ? -7.506 10.856 22.260 1.00 96.94 280 ARG A O 1
ATOM 2212 N N . MET A 1 281 ? -6.784 10.317 20.204 1.00 97.75 281 MET A N 1
ATOM 2213 C CA . MET A 1 281 ? -8.118 10.314 19.592 1.00 97.75 281 MET A CA 1
ATOM 2214 C C . MET A 1 281 ? -9.008 9.216 20.188 1.00 97.75 281 MET A C 1
ATOM 2216 O O . MET A 1 281 ? -10.168 9.476 20.484 1.00 97.75 281 MET A O 1
ATOM 2220 N N . SER A 1 282 ? -8.460 8.016 20.406 1.00 96.31 282 SER A N 1
ATOM 2221 C CA . SER A 1 282 ? -9.164 6.897 21.045 1.00 96.31 282 SER A CA 1
ATOM 2222 C C . SER A 1 282 ? -9.544 7.205 22.496 1.00 96.31 282 SER A C 1
ATOM 2224 O O . SER A 1 282 ? -10.637 6.849 22.917 1.00 96.31 282 SER A O 1
ATOM 2226 N N . GLU A 1 283 ? -8.689 7.902 23.249 1.00 94.62 283 GLU A N 1
ATOM 2227 C CA . GLU A 1 283 ? -9.025 8.361 24.606 1.00 94.62 283 GLU A CA 1
ATOM 2228 C C . GLU A 1 283 ? -10.180 9.374 24.590 1.00 94.62 283 GLU A C 1
ATOM 2230 O O . GLU A 1 283 ? -11.131 9.234 25.355 1.00 94.62 283 GLU A O 1
ATOM 2235 N N . LYS A 1 284 ? -10.145 10.371 23.690 1.00 96.56 284 LYS A N 1
ATOM 2236 C CA . LYS A 1 284 ? -11.269 11.310 23.524 1.00 96.56 284 LYS A CA 1
ATOM 2237 C C . LYS A 1 284 ? -12.550 10.613 23.070 1.00 96.56 284 LYS A C 1
ATOM 2239 O O . LYS A 1 284 ? -13.625 10.993 23.519 1.00 96.56 284 LYS A O 1
ATOM 2244 N N . TRP A 1 285 ? -12.440 9.600 22.213 1.00 96.75 285 TRP A N 1
ATOM 2245 C CA . TRP A 1 285 ? -13.575 8.774 21.805 1.00 96.75 285 TRP A CA 1
ATOM 2246 C C . TRP A 1 285 ? -14.227 8.093 23.011 1.00 96.75 285 TRP A C 1
ATOM 2248 O O . TRP A 1 285 ? -15.433 8.214 23.199 1.00 96.75 285 TRP A O 1
ATOM 2258 N N . ASP A 1 286 ? -13.432 7.439 23.862 1.00 93.38 286 ASP A N 1
ATOM 2259 C CA . ASP A 1 286 ? -13.930 6.772 25.072 1.00 93.38 286 ASP A CA 1
ATOM 2260 C C . ASP A 1 286 ? -14.572 7.774 26.059 1.00 93.38 286 ASP A C 1
ATOM 2262 O O . ASP A 1 286 ? -15.583 7.451 26.685 1.00 93.38 286 ASP A O 1
ATOM 2266 N N . ILE A 1 287 ? -14.063 9.012 26.149 1.00 92.19 287 ILE A N 1
ATOM 2267 C CA . ILE A 1 287 ? -14.691 10.091 26.937 1.00 92.19 287 ILE A CA 1
ATOM 2268 C C . ILE A 1 287 ? -16.074 10.463 26.379 1.00 92.19 287 ILE A C 1
ATOM 2270 O O . ILE A 1 287 ? -17.017 10.626 27.149 1.00 92.19 287 ILE A O 1
ATOM 2274 N N . GLU A 1 288 ? -16.222 10.595 25.061 1.00 96.19 288 GLU A N 1
ATOM 2275 C CA . GLU A 1 288 ? -17.514 10.914 24.434 1.00 96.19 288 GLU A CA 1
ATOM 2276 C C . GLU A 1 288 ? -18.525 9.770 24.580 1.00 96.19 288 GLU A C 1
ATOM 2278 O O . GLU A 1 288 ? -19.699 10.021 24.849 1.00 96.19 288 GLU A O 1
ATOM 2283 N N . VAL A 1 289 ? -18.070 8.513 24.497 1.00 93.31 289 VAL A N 1
ATOM 2284 C CA . VAL A 1 289 ? -18.893 7.339 24.835 1.00 93.31 289 VAL A CA 1
ATOM 2285 C C . VAL A 1 289 ? -19.393 7.455 26.280 1.00 93.31 289 VAL A C 1
ATOM 2287 O O . VAL A 1 289 ? -20.590 7.326 26.526 1.00 93.31 289 VAL A O 1
ATOM 2290 N N . ALA A 1 290 ? -18.498 7.741 27.232 1.00 86.69 290 ALA A N 1
ATOM 2291 C CA . ALA A 1 290 ? -18.853 7.866 28.644 1.00 86.69 290 ALA A CA 1
ATOM 2292 C C . ALA A 1 290 ? -19.851 9.007 28.903 1.00 86.69 290 ALA A C 1
ATOM 2294 O O . ALA A 1 290 ? -20.827 8.799 29.618 1.00 86.69 290 ALA A O 1
ATOM 2295 N N . LYS A 1 291 ? -19.669 10.178 28.276 1.00 92.25 291 LYS A N 1
ATOM 2296 C CA . LYS A 1 291 ? -20.610 11.306 28.390 1.00 92.25 291 LYS A CA 1
ATOM 2297 C C . LYS A 1 291 ? -22.016 10.945 27.919 1.00 92.25 291 LYS A C 1
ATOM 2299 O O . LYS A 1 291 ? -22.978 11.300 28.586 1.00 92.25 291 LYS A O 1
ATOM 2304 N N . ARG A 1 292 ? -22.148 10.229 26.796 1.00 93.81 292 ARG A N 1
ATOM 2305 C CA . ARG A 1 292 ? -23.467 9.805 26.296 1.00 93.81 292 ARG A CA 1
ATOM 2306 C C . ARG A 1 292 ? -24.135 8.791 27.219 1.00 93.81 292 ARG A C 1
ATOM 2308 O O . ARG A 1 292 ? -25.337 8.871 27.426 1.00 93.81 292 ARG A O 1
ATOM 2315 N N . VAL A 1 293 ? -23.361 7.876 27.806 1.00 87.88 293 VAL A N 1
ATOM 2316 C CA . VAL A 1 293 ? -23.881 6.951 28.826 1.00 87.88 293 VAL A CA 1
ATOM 2317 C C . VAL A 1 293 ? -24.355 7.720 30.061 1.00 87.88 293 VAL A C 1
ATOM 2319 O O . VAL A 1 293 ? -25.442 7.451 30.553 1.00 87.88 293 VAL A O 1
ATOM 2322 N N . MET A 1 294 ? -23.586 8.707 30.532 1.00 86.50 294 MET A N 1
ATOM 2323 C CA . MET A 1 294 ? -24.004 9.560 31.650 1.00 86.50 294 MET A CA 1
ATOM 2324 C C . MET A 1 294 ? -25.287 10.332 31.330 1.00 86.50 294 MET A C 1
ATOM 2326 O O . MET A 1 294 ? -26.215 10.306 32.128 1.00 86.50 294 MET A O 1
ATOM 2330 N N . GLN A 1 295 ? -25.384 10.931 30.142 1.00 90.12 295 GLN A N 1
ATOM 2331 C CA . GLN A 1 295 ? -26.581 11.654 29.709 1.00 90.12 295 GLN A CA 1
ATOM 2332 C C . GLN A 1 295 ? -27.821 10.748 29.671 1.00 90.12 295 GLN A C 1
ATOM 2334 O O . GLN A 1 295 ? -28.899 11.152 30.094 1.00 90.12 295 GLN A O 1
ATOM 2339 N N . GLN A 1 296 ? -27.666 9.502 29.215 1.00 90.31 296 GLN A N 1
ATOM 2340 C CA . GLN A 1 296 ? -28.748 8.517 29.240 1.00 90.31 296 GLN A CA 1
ATOM 2341 C C . GLN A 1 296 ? -29.198 8.175 30.672 1.00 90.31 296 GLN A C 1
ATOM 2343 O O . GLN A 1 296 ? -30.364 7.859 30.884 1.00 90.31 296 GLN A O 1
ATOM 2348 N N . MET A 1 297 ? -28.284 8.211 31.647 1.00 85.06 297 MET A N 1
ATOM 2349 C CA . MET A 1 297 ? -28.602 7.950 33.054 1.00 85.06 297 MET A CA 1
ATOM 2350 C C . MET A 1 297 ? -29.236 9.154 33.760 1.00 85.06 297 MET A C 1
ATOM 2352 O O . MET A 1 297 ? -30.047 8.954 34.658 1.00 85.06 297 MET A O 1
ATOM 2356 N N . GLU A 1 298 ? -28.853 10.379 33.397 1.00 90.25 298 GLU A N 1
ATOM 2357 C CA . GLU A 1 298 ? -29.369 11.611 34.011 1.00 90.25 298 GLU A CA 1
ATOM 2358 C C . GLU A 1 298 ? -30.799 11.935 33.561 1.00 90.25 298 GLU A C 1
ATOM 2360 O O . GLU A 1 298 ? -31.582 12.472 34.343 1.00 90.25 298 GLU A O 1
ATOM 2365 N N . GLU A 1 299 ? -31.158 11.576 32.328 1.00 90.88 299 GLU A N 1
ATOM 2366 C CA . GLU A 1 299 ? -32.454 11.905 31.731 1.00 90.88 299 GLU A CA 1
ATOM 2367 C C . GLU A 1 299 ? -33.202 10.666 31.198 1.00 90.88 299 GLU A C 1
ATOM 2369 O O . GLU A 1 299 ? -33.471 10.574 29.998 1.00 90.88 299 GLU A O 1
ATOM 2374 N N . PRO A 1 300 ? -33.580 9.698 32.053 1.00 84.25 300 PRO A N 1
ATOM 2375 C CA . PRO A 1 300 ? -34.292 8.504 31.597 1.00 84.25 300 PRO A CA 1
ATOM 2376 C C . PRO A 1 300 ? -35.677 8.823 31.000 1.00 84.25 300 PRO A C 1
ATOM 2378 O O . PRO A 1 300 ? -36.119 8.127 30.088 1.00 84.25 300 PRO A O 1
ATOM 2381 N N . ASP A 1 301 ? -36.323 9.906 31.455 1.00 91.12 301 ASP A N 1
ATOM 2382 C CA . ASP A 1 301 ? -37.705 10.261 31.096 1.00 91.12 301 ASP A CA 1
ATOM 2383 C C . ASP A 1 301 ? -37.825 11.427 30.099 1.00 91.12 301 ASP A C 1
ATOM 2385 O O . ASP A 1 301 ? -38.938 11.802 29.728 1.00 91.12 301 ASP A O 1
ATOM 2389 N N . SER A 1 302 ? -36.719 12.025 29.625 1.00 83.94 302 SER A N 1
ATOM 2390 C CA . SER A 1 302 ? -36.799 13.233 28.776 1.00 83.94 302 SER A CA 1
ATOM 2391 C C . SER A 1 302 ? -37.355 12.973 27.369 1.00 83.94 302 SER A C 1
ATOM 2393 O O . SER A 1 302 ? -37.454 13.895 26.560 1.00 83.94 302 SER A O 1
ATOM 2395 N N . GLY A 1 303 ? -37.693 11.719 27.041 1.00 89.81 303 GLY A N 1
ATOM 2396 C CA . GLY A 1 303 ? -38.135 11.291 25.710 1.00 89.81 303 GLY A CA 1
ATOM 2397 C C . GLY A 1 303 ? -37.057 11.437 24.629 1.00 89.81 303 GLY A C 1
ATOM 2398 O O . GLY A 1 303 ? -37.277 11.061 23.477 1.00 89.81 303 GLY A O 1
ATOM 2399 N N . THR A 1 304 ? -35.881 11.963 24.983 1.00 90.88 304 THR A N 1
ATOM 2400 C CA . THR A 1 304 ? -34.773 12.184 24.063 1.00 90.88 304 THR A CA 1
ATOM 2401 C C . THR A 1 304 ? -33.969 10.898 23.966 1.00 90.88 304 THR A C 1
ATOM 2403 O O . THR A 1 304 ? -33.257 10.511 24.889 1.00 90.88 304 THR A O 1
ATOM 2406 N N . VAL A 1 305 ? -34.076 10.208 22.831 1.00 92.38 305 VAL A N 1
ATOM 2407 C CA . VAL A 1 305 ? -33.330 8.968 22.591 1.00 92.38 305 VAL A CA 1
ATOM 2408 C C . VAL A 1 305 ? -31.840 9.294 22.451 1.00 92.38 305 VAL A C 1
ATOM 2410 O O . VAL A 1 305 ? -31.375 9.728 21.395 1.00 92.38 305 VAL A O 1
ATOM 2413 N N . VAL A 1 306 ? -31.071 9.088 23.522 1.00 94.06 306 VAL A N 1
ATOM 2414 C CA . VAL A 1 306 ? -29.612 9.236 23.494 1.00 94.06 306 VAL A CA 1
ATOM 2415 C C . VAL A 1 306 ? -29.005 8.076 22.701 1.00 94.06 306 VAL A C 1
ATOM 2417 O O . VAL A 1 306 ? -29.028 6.922 23.124 1.00 94.06 306 VAL A O 1
ATOM 2420 N N . ILE A 1 307 ? -28.437 8.380 21.532 1.00 96.00 307 ILE A N 1
ATOM 2421 C CA . ILE A 1 307 ? -27.790 7.378 20.674 1.00 96.00 307 ILE A CA 1
ATOM 2422 C C . ILE A 1 307 ? -26.427 6.999 21.266 1.00 96.00 307 ILE A C 1
ATOM 2424 O O . ILE A 1 307 ? -25.467 7.779 21.201 1.00 96.00 307 ILE A O 1
ATOM 2428 N N . LEU A 1 308 ? -26.327 5.781 21.798 1.00 94.00 308 LEU A N 1
ATOM 2429 C CA . LEU A 1 308 ? -25.072 5.201 22.274 1.00 94.00 308 LEU A CA 1
ATOM 2430 C C . LEU A 1 308 ? -24.177 4.780 21.102 1.00 94.00 308 LEU A C 1
ATOM 2432 O O . LEU A 1 308 ? -24.546 3.933 20.292 1.00 94.00 308 LEU A O 1
ATOM 2436 N N . ILE A 1 309 ? -22.976 5.354 21.040 1.00 95.44 309 ILE A N 1
ATOM 2437 C CA . ILE A 1 309 ? -21.939 4.992 20.064 1.00 95.44 309 ILE A CA 1
ATOM 2438 C C . ILE A 1 309 ? -21.063 3.850 20.590 1.00 95.44 309 ILE A C 1
ATOM 2440 O O . ILE A 1 309 ? -20.827 3.742 21.796 1.00 95.44 309 ILE A O 1
ATOM 2444 N N . ARG A 1 310 ? -20.548 3.002 19.693 1.00 94.38 310 ARG A N 1
ATOM 2445 C CA . ARG A 1 310 ? -19.720 1.848 20.066 1.00 94.38 310 ARG A CA 1
ATOM 2446 C C . ARG A 1 310 ? -18.272 2.280 20.303 1.00 94.38 310 ARG A C 1
ATOM 2448 O O . ARG A 1 310 ? -17.779 3.276 19.764 1.00 94.38 310 ARG A O 1
ATOM 2455 N N . ARG A 1 311 ? -17.547 1.495 21.097 1.00 92.75 311 ARG A N 1
ATOM 2456 C CA . ARG A 1 311 ? -16.123 1.734 21.368 1.00 92.75 311 ARG A CA 1
ATOM 2457 C C . ARG A 1 311 ? -15.267 1.431 20.139 1.00 92.75 311 ARG A C 1
ATOM 2459 O O . ARG A 1 311 ? -15.512 0.454 19.430 1.00 92.75 311 ARG A O 1
ATOM 2466 N N . LYS A 1 312 ? -14.224 2.238 19.910 1.00 95.38 312 LYS A N 1
ATOM 2467 C CA . LYS A 1 312 ? -13.284 2.074 18.787 1.00 95.38 312 LYS A CA 1
ATOM 2468 C C . LYS A 1 312 ? -11.843 2.121 19.272 1.00 95.38 312 LYS A C 1
ATOM 2470 O O . LYS A 1 312 ? -11.449 3.048 19.972 1.00 95.38 312 LYS A O 1
ATOM 2475 N N . THR A 1 313 ? -11.048 1.125 18.890 1.00 95.12 313 THR A N 1
ATOM 2476 C CA . THR A 1 313 ? -9.611 1.154 19.178 1.00 95.12 313 THR A CA 1
ATOM 2477 C C . THR A 1 313 ? -8.924 2.164 18.262 1.00 95.12 313 THR A C 1
ATOM 2479 O O . THR A 1 313 ? -9.398 2.440 17.156 1.00 95.12 313 THR A O 1
ATOM 2482 N N . PHE A 1 314 ? -7.751 2.662 18.658 1.00 96.19 314 PHE A N 1
ATOM 2483 C CA . PHE A 1 314 ? -6.971 3.548 17.788 1.00 96.19 314 PHE A CA 1
ATOM 2484 C C . PHE A 1 314 ? -6.637 2.908 16.426 1.00 96.19 314 PHE A C 1
ATOM 2486 O O . PHE A 1 314 ? -6.558 3.621 15.429 1.00 96.19 314 PHE A O 1
ATOM 2493 N N . GLN A 1 315 ? -6.477 1.578 16.361 1.00 96.19 315 GLN A N 1
ATOM 2494 C CA . GLN A 1 315 ? -6.236 0.854 15.107 1.00 96.19 315 GLN A CA 1
ATOM 2495 C C . GLN A 1 315 ? -7.462 0.892 14.191 1.00 96.19 315 GLN A C 1
ATOM 2497 O O . GLN A 1 315 ? -7.320 1.114 12.993 1.00 96.19 315 GLN A O 1
ATOM 2502 N N . MET A 1 316 ? -8.664 0.732 14.750 1.00 96.56 316 MET A N 1
ATOM 2503 C CA . MET A 1 316 ? -9.915 0.827 13.989 1.00 96.56 316 MET A CA 1
ATOM 2504 C C . MET A 1 316 ? -10.149 2.248 13.480 1.00 96.56 316 MET A C 1
ATOM 2506 O O . MET A 1 316 ? -10.559 2.420 12.339 1.00 96.56 316 MET A O 1
ATOM 2510 N N . LEU A 1 317 ? -9.836 3.263 14.292 1.00 97.50 317 LEU A N 1
ATOM 2511 C CA . LEU A 1 317 ? -9.895 4.666 13.873 1.00 97.50 317 LEU A CA 1
ATOM 2512 C C . LEU A 1 317 ? -8.900 4.953 12.732 1.00 97.50 317 LEU A C 1
ATOM 2514 O O . LEU A 1 317 ? -9.240 5.655 11.784 1.00 97.50 317 LEU A O 1
ATOM 2518 N N . GLN A 1 318 ? -7.687 4.389 12.789 1.00 97.25 318 GLN A N 1
ATOM 2519 C CA . GLN A 1 318 ? -6.700 4.510 11.707 1.00 97.25 318 GLN A CA 1
ATOM 2520 C C . GLN A 1 318 ? -7.154 3.807 10.426 1.00 97.25 318 GLN A C 1
ATOM 2522 O O . GLN A 1 318 ? -7.054 4.399 9.355 1.00 97.25 318 GLN A O 1
ATOM 2527 N N . ALA A 1 319 ? -7.662 2.577 10.539 1.00 96.56 319 ALA A N 1
ATOM 2528 C CA . ALA A 1 319 ? -8.193 1.828 9.404 1.00 96.56 319 ALA A CA 1
ATOM 2529 C C . ALA A 1 319 ? -9.344 2.591 8.735 1.00 96.56 319 ALA A C 1
ATOM 2531 O O . ALA A 1 319 ? -9.342 2.762 7.521 1.00 96.56 319 ALA A O 1
ATOM 2532 N N . HIS A 1 320 ? -10.253 3.154 9.535 1.00 97.06 320 HIS A N 1
ATOM 2533 C CA . HIS A 1 320 ? -11.363 3.960 9.033 1.00 97.06 320 HIS A CA 1
ATOM 2534 C C . HIS A 1 320 ? -10.903 5.233 8.318 1.00 97.06 320 HIS A C 1
ATOM 2536 O O . HIS A 1 320 ? -11.426 5.580 7.264 1.00 97.06 320 HIS A O 1
ATOM 2542 N N . TYR A 1 321 ? -9.868 5.909 8.829 1.00 97.38 321 TYR A N 1
ATOM 2543 C CA . TYR A 1 321 ? -9.257 7.039 8.124 1.00 97.38 321 TYR A CA 1
ATOM 2544 C C . TYR A 1 321 ? -8.677 6.625 6.765 1.00 97.38 321 TYR A C 1
ATOM 2546 O O . TYR A 1 321 ? -8.845 7.327 5.765 1.00 97.38 321 TYR A O 1
ATOM 2554 N N . ASP A 1 322 ? -7.989 5.484 6.725 1.00 96.31 322 ASP A N 1
ATOM 2555 C CA . ASP A 1 322 ? -7.371 4.964 5.509 1.00 96.31 322 ASP A CA 1
ATOM 2556 C C . ASP A 1 322 ? -8.458 4.586 4.472 1.00 96.31 322 ASP A C 1
ATOM 2558 O O . ASP A 1 322 ? -8.336 4.948 3.292 1.00 96.31 322 ASP A O 1
ATOM 2562 N N . ASP A 1 323 ? -9.564 3.982 4.922 1.00 94.81 323 ASP A N 1
ATOM 2563 C CA . ASP A 1 323 ? -10.754 3.669 4.121 1.00 94.81 323 ASP A CA 1
ATOM 2564 C C . ASP A 1 323 ? -11.474 4.927 3.630 1.00 94.81 323 ASP A C 1
ATOM 2566 O O . ASP A 1 323 ? -11.830 5.012 2.454 1.00 94.81 323 ASP A O 1
ATOM 2570 N N . PHE A 1 324 ? -11.616 5.946 4.477 1.00 94.94 324 PHE A N 1
ATOM 2571 C CA . PHE A 1 324 ? -12.167 7.248 4.109 1.00 94.94 324 PHE A CA 1
ATOM 2572 C C . PHE A 1 324 ? -11.327 7.917 3.015 1.00 94.94 324 PHE A C 1
ATOM 2574 O O . PHE A 1 324 ? -11.846 8.360 1.989 1.00 94.94 324 PHE A O 1
ATOM 2581 N N . CYS A 1 325 ? -10.001 7.948 3.174 1.00 94.50 325 CYS A N 1
ATOM 2582 C CA . CYS A 1 325 ? -9.096 8.474 2.155 1.00 94.50 325 CYS A CA 1
ATOM 2583 C C . CYS A 1 325 ? -9.141 7.649 0.862 1.00 94.50 325 CYS A C 1
ATOM 2585 O O . CYS A 1 325 ? -8.952 8.194 -0.229 1.00 94.50 325 CYS A O 1
ATOM 2587 N N . ALA A 1 326 ? -9.339 6.333 0.947 1.00 91.62 326 ALA A N 1
ATOM 2588 C CA . ALA A 1 326 ? -9.550 5.486 -0.222 1.00 91.62 326 ALA A CA 1
ATOM 2589 C C . ALA A 1 326 ? -10.899 5.779 -0.895 1.00 91.62 326 ALA A C 1
ATOM 2591 O O . ALA A 1 326 ? -10.955 5.865 -2.121 1.00 91.62 326 ALA A O 1
ATOM 2592 N N . HIS A 1 327 ? -11.962 5.986 -0.118 1.00 91.19 327 HIS A N 1
ATOM 2593 C CA . HIS A 1 327 ? -13.286 6.345 -0.609 1.00 91.19 327 HIS A CA 1
ATOM 2594 C C . HIS A 1 327 ? -13.270 7.707 -1.310 1.00 91.19 327 HIS A C 1
ATOM 2596 O O . HIS A 1 327 ? -13.699 7.772 -2.455 1.00 91.19 327 HIS A O 1
ATOM 2602 N N . ILE A 1 328 ? -12.669 8.751 -0.720 1.00 90.00 328 ILE A N 1
ATOM 2603 C CA . ILE A 1 328 ? -12.476 10.052 -1.391 1.00 90.00 328 ILE A CA 1
ATOM 2604 C C . ILE A 1 328 ? -11.746 9.888 -2.722 1.00 90.00 328 ILE A C 1
ATOM 2606 O O . ILE A 1 328 ? -12.153 10.458 -3.728 1.00 90.00 328 ILE A O 1
ATOM 2610 N N . ARG A 1 329 ? -10.659 9.109 -2.758 1.00 88.81 329 ARG A N 1
ATOM 2611 C CA . ARG A 1 329 ? -9.925 8.879 -4.011 1.00 88.81 329 ARG A CA 1
ATOM 2612 C C . ARG A 1 329 ? -10.805 8.181 -5.050 1.00 88.81 329 ARG A C 1
ATOM 2614 O O . ARG A 1 329 ? -10.785 8.573 -6.212 1.00 88.81 329 ARG A O 1
ATOM 2621 N N . ARG A 1 330 ? -11.594 7.182 -4.640 1.00 83.69 330 ARG A N 1
ATOM 2622 C CA . ARG A 1 330 ? -12.554 6.486 -5.511 1.00 83.69 330 ARG A CA 1
ATOM 2623 C C . ARG A 1 330 ? -13.649 7.425 -6.013 1.00 83.69 330 ARG A C 1
ATOM 2625 O O . ARG A 1 330 ? -13.935 7.403 -7.204 1.00 83.69 330 ARG A O 1
ATOM 2632 N N . THR A 1 331 ? -14.227 8.265 -5.158 1.00 82.75 331 THR A N 1
ATOM 2633 C CA . THR A 1 331 ? -15.295 9.199 -5.539 1.00 82.75 331 THR A CA 1
ATOM 2634 C C . THR A 1 331 ? -14.784 10.358 -6.379 1.00 82.75 331 THR A C 1
ATOM 2636 O O . THR A 1 331 ? -15.469 10.752 -7.311 1.00 82.75 331 THR A O 1
ATOM 2639 N N . GLN A 1 332 ? -13.571 10.859 -6.140 1.00 82.12 332 GLN A N 1
ATOM 2640 C CA . GLN A 1 332 ? -12.925 11.836 -7.020 1.00 82.12 332 GLN A CA 1
ATOM 2641 C C . GLN A 1 332 ? -12.663 11.244 -8.404 1.00 82.12 332 GLN A C 1
ATOM 2643 O O . GLN A 1 332 ? -12.987 11.877 -9.403 1.00 82.12 332 GLN A O 1
ATOM 2648 N N . LEU A 1 333 ? -12.149 10.011 -8.481 1.00 76.38 333 LEU A N 1
ATOM 2649 C CA . LEU A 1 333 ? -11.994 9.311 -9.758 1.00 76.38 333 LEU A CA 1
ATOM 2650 C C . LEU A 1 333 ? -13.350 9.074 -10.432 1.00 76.38 333 LEU A C 1
ATOM 2652 O O . LEU A 1 333 ? -13.480 9.328 -11.621 1.00 76.38 333 LEU A O 1
ATOM 2656 N N . ALA A 1 334 ? -14.374 8.658 -9.686 1.00 74.06 334 ALA A N 1
ATOM 2657 C CA . ALA A 1 334 ? -15.726 8.477 -10.211 1.00 74.06 334 ALA A CA 1
ATOM 2658 C C . ALA A 1 334 ? -16.380 9.801 -10.644 1.00 74.06 334 ALA A C 1
ATOM 2660 O O . ALA A 1 334 ? -17.134 9.820 -11.607 1.00 74.06 334 ALA A O 1
ATOM 2661 N N . GLY A 1 335 ? -16.082 10.909 -9.962 1.00 67.31 335 GLY A N 1
ATOM 2662 C CA . GLY A 1 335 ? -16.540 12.253 -10.309 1.00 67.31 335 GLY A CA 1
ATOM 2663 C C . GLY A 1 335 ? -15.866 12.784 -11.570 1.00 67.31 335 GLY A C 1
ATOM 2664 O O . GLY A 1 335 ? -16.537 13.364 -12.412 1.00 67.31 335 GLY A O 1
ATOM 2665 N N . ILE A 1 336 ? -14.573 12.496 -11.754 1.00 62.00 336 ILE A N 1
ATOM 2666 C CA . ILE A 1 336 ? -13.860 12.720 -13.022 1.00 62.00 336 ILE A CA 1
ATOM 2667 C C . ILE A 1 336 ? -14.451 11.838 -14.144 1.00 62.00 336 ILE A C 1
ATOM 2669 O O . ILE A 1 336 ? -14.411 12.227 -15.305 1.00 62.00 336 ILE A O 1
ATOM 2673 N N . LEU A 1 337 ? -15.044 10.685 -13.802 1.00 51.47 337 LEU A N 1
ATOM 2674 C CA . LEU A 1 337 ? -15.741 9.767 -14.717 1.00 51.47 337 LEU A CA 1
ATOM 2675 C C . LEU A 1 337 ? -17.252 10.047 -14.867 1.00 51.47 337 LEU A C 1
ATOM 2677 O O . LEU A 1 337 ? -17.917 9.322 -15.608 1.00 51.47 337 LEU A O 1
ATOM 2681 N N . ARG A 1 338 ? -17.814 11.102 -14.249 1.00 53.41 338 ARG A N 1
ATOM 2682 C CA . ARG A 1 338 ? -19.109 11.678 -14.680 1.00 53.41 338 ARG A CA 1
ATOM 2683 C C . ARG A 1 338 ? -18.905 12.550 -15.921 1.00 53.41 338 ARG A C 1
ATOM 2685 O O . ARG A 1 338 ? -19.374 13.680 -16.006 1.00 53.41 338 ARG A O 1
ATOM 2692 N N . ASP A 1 339 ? -18.147 12.014 -16.864 1.00 67.19 339 ASP A N 1
ATOM 2693 C CA . ASP A 1 339 ? -18.091 12.513 -18.220 1.00 67.19 339 ASP A CA 1
ATOM 2694 C C . ASP A 1 339 ? -19.436 12.150 -18.873 1.00 67.19 339 ASP A C 1
ATOM 2696 O O . ASP A 1 339 ? -19.799 10.964 -18.873 1.00 67.19 339 ASP A O 1
ATOM 2700 N N . PRO A 1 340 ? -20.195 13.121 -19.414 1.00 78.50 340 PRO A N 1
ATOM 2701 C CA . PRO A 1 340 ? -21.412 12.848 -20.174 1.00 78.50 340 PRO A CA 1
ATOM 2702 C C . PRO A 1 340 ? -21.220 11.742 -21.222 1.00 78.50 340 PRO A C 1
ATOM 2704 O O . PRO A 1 340 ? -22.117 10.925 -21.426 1.00 78.50 340 PRO A O 1
ATOM 2707 N N . ALA A 1 341 ? -20.023 11.637 -21.814 1.00 70.31 341 ALA A N 1
ATOM 2708 C CA . ALA A 1 341 ? -19.693 10.593 -22.781 1.00 70.31 341 ALA A CA 1
ATOM 2709 C C . ALA A 1 341 ? -19.684 9.180 -22.166 1.00 70.31 341 ALA A C 1
ATOM 2711 O O . ALA A 1 341 ? -20.045 8.199 -22.821 1.00 70.31 341 ALA A O 1
ATOM 2712 N N . GLN A 1 342 ? -19.299 9.043 -20.896 1.00 70.62 342 GLN A N 1
ATOM 2713 C CA . GLN A 1 342 ? -19.290 7.757 -20.203 1.00 70.62 342 GLN A CA 1
ATOM 2714 C C . GLN A 1 342 ? -20.692 7.344 -19.738 1.00 70.62 342 GLN A C 1
ATOM 2716 O O . GLN A 1 342 ? -21.027 6.155 -19.776 1.00 70.62 342 GLN A O 1
ATOM 2721 N N . GLU A 1 343 ? -21.541 8.299 -19.350 1.00 81.25 343 GLU A N 1
ATOM 2722 C CA . GLU A 1 343 ? -22.968 8.042 -19.107 1.00 81.25 343 GLU A CA 1
ATOM 2723 C C . GLU A 1 343 ? -23.699 7.641 -20.394 1.00 81.25 343 GLU A C 1
ATOM 2725 O O . GLU A 1 343 ? -24.470 6.673 -20.386 1.00 81.25 343 GLU A O 1
ATOM 2730 N N . GLU A 1 344 ? -23.407 8.304 -21.514 1.00 86.44 344 GLU A N 1
ATOM 2731 C CA . GLU A 1 344 ? -23.937 7.950 -22.833 1.00 86.44 344 GLU A CA 1
ATOM 2732 C C . GLU A 1 344 ? -23.487 6.544 -23.257 1.00 86.44 344 GLU A C 1
ATOM 2734 O O . GLU A 1 344 ? -24.309 5.725 -23.684 1.00 86.44 344 GLU A O 1
ATOM 2739 N N . LEU A 1 345 ? -22.207 6.209 -23.060 1.00 82.19 345 LEU A N 1
ATOM 2740 C CA . LEU A 1 345 ? -21.678 4.870 -23.316 1.00 82.19 345 LEU A CA 1
ATOM 2741 C C . LEU A 1 345 ? -22.394 3.815 -22.463 1.00 82.19 345 LEU A C 1
ATOM 2743 O O . LEU A 1 345 ? -22.865 2.805 -22.990 1.00 82.19 345 LEU A O 1
ATOM 2747 N N . ASN A 1 346 ? -22.526 4.045 -21.155 1.00 78.06 346 ASN A N 1
ATOM 2748 C CA . ASN A 1 346 ? -23.210 3.121 -20.249 1.00 78.06 346 ASN A CA 1
ATOM 2749 C C . ASN A 1 346 ? -24.689 2.939 -20.620 1.00 78.06 346 ASN A C 1
ATOM 2751 O O . ASN A 1 346 ? -25.207 1.819 -20.584 1.00 78.06 346 ASN A O 1
ATOM 2755 N N . THR A 1 347 ? -25.361 4.018 -21.018 1.00 89.56 347 THR A N 1
ATOM 2756 C CA . THR A 1 347 ? -26.755 3.995 -21.475 1.00 89.56 347 THR A CA 1
ATOM 2757 C C . THR A 1 347 ? -26.891 3.206 -22.772 1.00 89.56 347 THR A C 1
ATOM 2759 O O . THR A 1 347 ? -27.732 2.312 -22.871 1.00 89.56 347 THR A O 1
ATOM 2762 N N . THR A 1 348 ? -25.998 3.444 -23.731 1.00 89.56 348 THR A N 1
ATOM 2763 C CA . THR A 1 348 ? -25.944 2.717 -25.003 1.00 89.56 348 THR A CA 1
ATOM 2764 C C . THR A 1 348 ? -25.700 1.225 -24.783 1.00 89.56 348 THR A C 1
ATOM 2766 O O . THR A 1 348 ? -26.375 0.389 -25.383 1.00 89.56 348 THR A O 1
ATOM 2769 N N . LEU A 1 349 ? -24.794 0.857 -23.872 1.00 76.69 349 LEU A N 1
ATOM 2770 C CA . LEU A 1 349 ? -24.532 -0.542 -23.523 1.00 76.69 349 LEU A CA 1
ATOM 2771 C C . LEU A 1 349 ? -25.747 -1.216 -22.867 1.00 76.69 349 LEU A C 1
ATOM 2773 O O . LEU A 1 349 ? -26.056 -2.364 -23.192 1.00 76.69 349 LEU A O 1
ATOM 2777 N N . ARG A 1 350 ? -26.471 -0.514 -21.985 1.00 81.31 350 ARG A N 1
ATOM 2778 C CA . ARG A 1 350 ? -27.711 -1.024 -21.371 1.00 81.31 350 ARG A CA 1
ATOM 2779 C C . ARG A 1 350 ? -28.827 -1.199 -22.398 1.00 81.31 350 ARG A C 1
ATOM 2781 O O . ARG A 1 350 ? -29.463 -2.252 -22.416 1.00 81.31 350 ARG A O 1
ATOM 2788 N N . ASN A 1 351 ? -29.032 -0.214 -23.268 1.00 87.44 351 ASN A N 1
ATOM 2789 C CA . ASN A 1 351 ? -30.047 -0.268 -24.319 1.00 87.44 351 ASN A CA 1
ATOM 2790 C C . ASN A 1 351 ? -29.748 -1.388 -25.319 1.00 87.44 351 ASN A C 1
ATOM 2792 O O . ASN A 1 351 ? -30.622 -2.201 -25.608 1.00 87.44 351 ASN A O 1
ATOM 2796 N N . ASN A 1 352 ? -28.494 -1.522 -25.755 1.00 79.31 352 ASN A N 1
ATOM 2797 C CA . ASN A 1 352 ? -28.079 -2.630 -26.614 1.00 79.31 352 ASN A CA 1
ATOM 2798 C C . ASN A 1 352 ? -28.302 -3.994 -25.947 1.00 79.31 352 ASN A C 1
ATOM 2800 O O . ASN A 1 352 ? -28.727 -4.930 -26.617 1.00 79.31 352 ASN A O 1
ATOM 2804 N N . ARG A 1 353 ? -28.069 -4.120 -24.631 1.00 73.75 353 ARG A N 1
ATOM 2805 C CA . ARG A 1 353 ? -28.335 -5.371 -23.901 1.00 73.75 353 ARG A CA 1
ATOM 2806 C C . ARG A 1 353 ? -29.827 -5.712 -23.861 1.00 73.75 353 ARG A C 1
ATOM 2808 O O . ARG A 1 353 ? -30.161 -6.879 -24.018 1.00 73.75 353 ARG A O 1
ATOM 2815 N N . ARG A 1 354 ? -30.704 -4.717 -23.684 1.00 77.19 354 ARG A N 1
ATOM 2816 C CA . ARG A 1 354 ? -32.168 -4.901 -23.688 1.00 77.19 354 ARG A CA 1
ATOM 2817 C C . ARG A 1 354 ? -32.725 -5.233 -25.074 1.00 77.19 354 ARG A C 1
ATOM 2819 O O . ARG A 1 354 ? -33.677 -5.993 -25.169 1.00 77.19 354 ARG A O 1
ATOM 2826 N N . ASN A 1 355 ? -32.119 -4.687 -26.126 1.00 77.50 355 ASN A N 1
ATOM 2827 C CA . ASN A 1 355 ? -32.591 -4.853 -27.502 1.00 77.50 355 ASN A CA 1
ATOM 2828 C C . ASN A 1 355 ? -32.089 -6.137 -28.182 1.00 77.50 355 ASN A C 1
ATOM 2830 O O . ASN A 1 355 ? -32.518 -6.447 -29.292 1.00 77.50 355 ASN A O 1
ATOM 2834 N N . MET A 1 356 ? -31.173 -6.889 -27.563 1.00 62.94 356 MET A N 1
ATOM 2835 C CA . MET A 1 356 ? -30.773 -8.188 -28.101 1.00 62.94 356 MET A CA 1
ATOM 2836 C C . MET A 1 356 ? -31.809 -9.261 -27.774 1.00 62.94 356 MET A C 1
ATOM 2838 O O . MET A 1 356 ? -32.283 -9.354 -26.645 1.00 62.94 356 MET A O 1
ATOM 2842 N N . ALA A 1 357 ? -3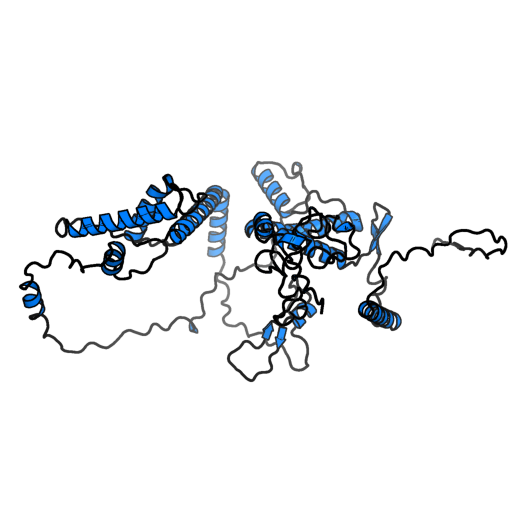2.100 -10.114 -28.759 1.00 69.44 357 ALA A N 1
ATOM 2843 C CA . ALA A 1 357 ? -32.973 -11.266 -28.576 1.00 69.44 357 ALA A CA 1
ATOM 2844 C C . ALA A 1 357 ? -32.460 -12.182 -27.440 1.00 69.44 357 ALA A C 1
ATOM 2846 O O . ALA A 1 357 ? -31.239 -12.365 -27.319 1.00 69.44 357 ALA A O 1
ATOM 2847 N N . PRO A 1 358 ? -33.360 -12.772 -26.628 1.00 59.72 358 PRO A N 1
ATOM 2848 C CA . PRO A 1 358 ? -32.989 -13.709 -25.573 1.00 59.72 358 PRO A CA 1
ATOM 2849 C C . PRO A 1 358 ? -32.224 -14.882 -26.189 1.00 59.72 358 PRO A C 1
ATOM 2851 O O . PRO A 1 358 ? -32.709 -15.549 -27.103 1.00 59.72 358 PRO A O 1
ATOM 2854 N N . GLN A 1 359 ? -30.987 -15.098 -25.749 1.00 53.44 359 GLN A N 1
ATOM 2855 C CA . GLN A 1 359 ? -30.155 -16.166 -26.296 1.00 53.44 359 GLN A CA 1
ATOM 2856 C C . GLN A 1 359 ? -30.456 -17.491 -25.597 1.00 53.44 359 GLN A C 1
ATOM 2858 O O . GLN A 1 359 ? -30.787 -17.506 -24.413 1.00 53.44 359 GLN A O 1
ATOM 2863 N N . GLN A 1 360 ? -30.360 -18.588 -26.358 1.00 47.97 360 GLN A N 1
ATOM 2864 C CA . GLN A 1 360 ? -30.642 -19.949 -25.898 1.00 47.97 360 GLN A CA 1
ATOM 2865 C C . GLN A 1 360 ? -29.939 -20.228 -24.566 1.00 47.97 360 GLN A C 1
ATOM 2867 O O . GLN A 1 360 ? -28.717 -20.107 -24.464 1.00 47.97 360 GLN A O 1
ATOM 2872 N N . ALA A 1 361 ? -30.723 -20.595 -23.552 1.00 49.94 361 ALA A N 1
ATOM 2873 C CA . ALA A 1 361 ? -30.201 -21.022 -22.266 1.00 49.94 361 ALA A CA 1
ATOM 2874 C C . ALA A 1 361 ? -29.245 -22.207 -22.472 1.00 49.94 361 ALA A C 1
ATOM 2876 O O . ALA A 1 361 ? -29.542 -23.141 -23.219 1.00 49.94 361 ALA A O 1
ATOM 2877 N N . ALA A 1 362 ? -28.094 -22.179 -21.801 1.00 50.03 362 ALA A N 1
ATOM 2878 C CA . ALA A 1 362 ? -27.100 -23.251 -21.816 1.00 50.03 362 ALA A CA 1
ATOM 2879 C C . ALA A 1 362 ? -27.566 -24.490 -21.020 1.00 50.03 362 ALA A C 1
ATOM 2881 O O . ALA A 1 362 ? -26.785 -25.108 -20.305 1.00 50.03 362 ALA A O 1
ATOM 2882 N N . THR A 1 363 ? -28.844 -24.857 -21.108 1.00 49.31 363 THR A N 1
ATOM 2883 C CA . THR A 1 363 ? -29.433 -26.007 -20.413 1.00 49.31 363 THR A CA 1
ATOM 2884 C C . THR A 1 363 ? -29.034 -27.345 -21.040 1.00 49.31 363 THR A C 1
ATOM 2886 O O . THR A 1 363 ? -29.078 -28.359 -20.357 1.00 49.31 363 THR A O 1
ATOM 2889 N N . ASN A 1 364 ? -28.571 -27.358 -22.298 1.00 50.59 364 ASN A N 1
ATOM 2890 C CA . ASN A 1 364 ? -28.259 -28.585 -23.049 1.00 50.59 364 ASN A CA 1
ATOM 2891 C C . ASN A 1 364 ? -26.787 -28.710 -23.489 1.00 50.59 364 ASN A C 1
ATOM 2893 O O . ASN A 1 364 ? -26.498 -29.312 -24.524 1.00 50.59 364 ASN A O 1
ATOM 2897 N N . VAL A 1 365 ? -25.831 -28.150 -22.741 1.00 47.50 365 VAL A N 1
ATOM 2898 C CA . VAL A 1 365 ? -24.406 -28.336 -23.065 1.00 47.50 365 VAL A CA 1
ATOM 2899 C C . VAL A 1 365 ? -23.884 -29.591 -22.361 1.00 47.50 365 VAL A C 1
ATOM 2901 O O . VAL A 1 365 ? -23.737 -29.619 -21.141 1.00 47.50 365 VAL A O 1
ATOM 2904 N N . GLN A 1 366 ? -23.615 -30.651 -23.129 1.00 49.75 366 GLN A N 1
ATOM 2905 C CA . GLN A 1 366 ? -23.008 -31.884 -22.615 1.00 49.75 366 GLN A CA 1
ATOM 2906 C C . GLN A 1 366 ? -21.594 -31.593 -22.067 1.00 49.75 366 GLN A C 1
ATOM 2908 O O . GLN A 1 366 ? -20.796 -30.955 -22.762 1.00 49.75 366 GLN A O 1
ATOM 2913 N N . PRO A 1 367 ? -21.247 -32.064 -20.853 1.00 48.50 367 PRO A N 1
ATOM 2914 C CA . PRO A 1 367 ? -19.913 -31.890 -20.290 1.00 48.50 367 PRO A CA 1
ATOM 2915 C C . PRO A 1 367 ? -18.848 -32.504 -21.202 1.00 48.50 367 PRO A C 1
ATOM 2917 O O . PRO A 1 367 ? -18.915 -33.686 -21.547 1.00 48.50 367 PRO A O 1
ATOM 2920 N N . ILE A 1 368 ? -17.838 -31.715 -21.570 1.00 52.78 368 ILE A N 1
ATOM 2921 C CA . ILE A 1 368 ? -16.722 -32.178 -22.400 1.00 52.78 368 ILE A CA 1
ATOM 2922 C C . ILE A 1 368 ? -15.938 -33.240 -21.617 1.00 52.78 368 ILE A C 1
ATOM 2924 O O . ILE A 1 368 ? -15.284 -32.939 -20.617 1.00 52.78 368 ILE A O 1
ATOM 2928 N N . ARG A 1 369 ? -16.003 -34.498 -22.066 1.00 49.12 369 ARG A N 1
ATOM 2929 C CA . ARG A 1 369 ? -15.220 -35.605 -21.502 1.00 49.12 369 ARG A CA 1
ATOM 2930 C C . ARG A 1 369 ? -13.881 -35.710 -22.227 1.00 49.12 369 ARG A C 1
ATOM 2932 O O . ARG A 1 369 ? -13.836 -36.044 -23.407 1.00 49.12 369 ARG A O 1
ATOM 2939 N N . TYR A 1 370 ? -12.787 -35.460 -21.512 1.00 52.41 370 TYR A N 1
ATOM 2940 C CA . TYR A 1 370 ? -11.433 -35.678 -22.026 1.00 52.41 370 TYR A CA 1
ATOM 2941 C C . TYR A 1 370 ? -11.033 -37.150 -21.846 1.00 52.41 370 TYR A C 1
ATOM 2943 O O . TYR A 1 370 ? -11.146 -37.698 -20.751 1.00 52.41 370 TYR A O 1
ATOM 2951 N N . ASN A 1 371 ? -10.571 -37.799 -22.917 1.00 50.84 371 ASN A N 1
ATOM 2952 C CA . ASN A 1 371 ? -10.192 -39.213 -22.904 1.00 50.84 371 ASN A CA 1
ATOM 2953 C C . ASN A 1 371 ? -8.798 -39.398 -22.261 1.00 50.84 371 ASN A C 1
ATOM 2955 O O . ASN A 1 371 ? -7.795 -38.988 -22.838 1.00 50.84 371 ASN A O 1
ATOM 2959 N N . GLN A 1 372 ? -8.735 -39.978 -21.054 1.00 56.16 372 GLN A N 1
ATOM 2960 C CA . GLN A 1 372 ? -7.514 -40.095 -20.230 1.00 56.16 372 GLN A CA 1
ATOM 2961 C C . GLN A 1 372 ? -6.824 -41.476 -20.289 1.00 56.16 372 GLN A C 1
ATOM 2963 O O . GLN A 1 372 ? -5.860 -41.709 -19.563 1.00 56.16 372 GLN A O 1
ATOM 2968 N N . MET A 1 373 ? -7.274 -42.414 -21.131 1.00 49.75 373 MET A N 1
ATOM 2969 C CA . MET A 1 373 ? -6.887 -43.832 -21.003 1.00 49.75 373 MET A CA 1
ATOM 2970 C C . MET A 1 373 ? -5.430 -44.210 -21.355 1.00 49.75 373 MET A C 1
ATOM 2972 O O . MET A 1 373 ? -5.047 -45.354 -21.125 1.00 49.75 373 MET A O 1
ATOM 2976 N N . HIS A 1 374 ? -4.577 -43.302 -21.845 1.00 49.31 374 HIS A N 1
ATOM 2977 C CA . HIS A 1 374 ? -3.219 -43.661 -22.309 1.00 49.31 374 HIS A CA 1
ATOM 2978 C C . HIS A 1 374 ? -2.073 -42.814 -21.737 1.00 49.31 374 HIS A C 1
ATOM 2980 O O . HIS A 1 374 ? -1.078 -42.584 -22.417 1.00 49.31 374 HIS A O 1
ATOM 2986 N N . GLY A 1 375 ? -2.187 -42.321 -20.498 1.00 52.22 375 GLY A N 1
ATOM 2987 C CA . GLY A 1 375 ? -1.081 -41.591 -19.851 1.00 52.22 375 GLY A CA 1
ATOM 2988 C C . GLY A 1 375 ? -0.695 -40.277 -20.550 1.00 52.22 375 GLY A C 1
ATOM 2989 O O . GLY A 1 375 ? 0.356 -39.703 -20.269 1.00 52.22 375 GLY A O 1
ATOM 2990 N N . GLY A 1 376 ? -1.542 -39.794 -21.463 1.00 53.62 376 GLY A N 1
ATOM 2991 C CA . GLY A 1 376 ? -1.387 -38.504 -22.116 1.00 53.62 376 GLY A CA 1
ATOM 2992 C C . GLY A 1 376 ? -1.695 -37.381 -21.135 1.00 53.62 376 GLY A C 1
ATOM 2993 O O . GLY A 1 376 ? -2.746 -37.381 -20.492 1.00 53.62 376 GLY A O 1
ATOM 2994 N N . ALA A 1 377 ? -0.774 -36.422 -21.024 1.00 53.47 377 ALA A N 1
ATOM 2995 C CA . ALA A 1 377 ? -1.006 -35.180 -20.300 1.00 53.47 377 ALA A CA 1
ATOM 2996 C C . ALA A 1 377 ? -2.305 -34.526 -20.794 1.00 53.47 377 ALA A C 1
ATOM 2998 O O . ALA A 1 377 ? -2.555 -34.469 -22.000 1.00 53.47 377 ALA A O 1
ATOM 2999 N N . THR A 1 378 ? -3.123 -34.030 -19.865 1.00 54.44 378 THR A N 1
ATOM 3000 C CA . THR A 1 378 ? -4.322 -33.257 -20.192 1.00 54.44 378 THR A CA 1
ATOM 3001 C C . THR A 1 378 ? -3.934 -32.122 -21.141 1.00 54.44 378 THR A C 1
ATOM 3003 O O . THR A 1 378 ? -3.040 -31.336 -20.805 1.00 54.44 378 THR A O 1
ATOM 3006 N N . PRO A 1 379 ? -4.555 -32.015 -22.330 1.00 53.28 379 PRO A N 1
ATOM 3007 C CA . PRO A 1 379 ? -4.325 -30.876 -23.195 1.00 53.28 379 PRO A CA 1
ATOM 3008 C C . PRO A 1 379 ? -4.893 -29.649 -22.483 1.00 53.28 379 PRO A C 1
ATOM 3010 O O . PRO A 1 379 ? -6.098 -29.407 -22.485 1.00 53.28 379 PRO A O 1
ATOM 3013 N N . PHE A 1 380 ? -4.023 -28.889 -21.822 1.00 52.00 380 PHE A N 1
ATOM 3014 C CA . PHE A 1 380 ? -4.351 -27.536 -21.406 1.00 52.00 380 PHE A CA 1
ATOM 3015 C C . PHE A 1 380 ? -4.635 -26.753 -22.684 1.00 52.00 380 PHE A C 1
ATOM 3017 O O . PHE A 1 380 ? -3.744 -26.583 -23.520 1.00 52.00 380 PHE A O 1
ATOM 3024 N N . GLY A 1 381 ? -5.895 -26.350 -22.858 1.00 43.28 381 GLY A N 1
ATOM 3025 C CA . GLY A 1 381 ? -6.317 -25.520 -23.976 1.00 43.28 381 GLY A CA 1
ATOM 3026 C C . GLY A 1 381 ? -5.408 -24.300 -24.063 1.00 43.28 381 GLY A C 1
ATOM 3027 O O . GLY A 1 381 ? -5.269 -23.542 -23.103 1.00 43.28 381 GLY A O 1
ATOM 3028 N N . ALA A 1 382 ? -4.725 -24.152 -25.193 1.00 42.53 382 ALA A N 1
ATOM 3029 C CA . ALA A 1 382 ? -3.917 -22.977 -25.439 1.00 42.53 382 ALA A CA 1
ATOM 3030 C C . ALA A 1 382 ? -4.821 -21.749 -25.684 1.00 42.53 382 ALA A C 1
ATOM 3032 O O . ALA A 1 382 ? -5.897 -21.912 -26.264 1.00 42.53 382 ALA A O 1
ATOM 3033 N N . PRO A 1 383 ? -4.371 -20.529 -25.331 1.00 51.91 383 PRO A N 1
ATOM 3034 C CA . PRO A 1 383 ? -3.059 -20.213 -24.777 1.00 51.91 383 PRO A CA 1
ATOM 3035 C C . PRO A 1 383 ? -3.166 -19.604 -23.371 1.00 51.91 383 PRO A C 1
ATOM 3037 O O . PRO A 1 383 ? -3.527 -18.442 -23.208 1.00 51.91 383 PRO A O 1
ATOM 3040 N N . THR A 1 384 ? -2.746 -20.339 -22.344 1.00 47.72 384 THR A N 1
ATOM 3041 C CA . THR A 1 384 ? -2.258 -19.697 -21.115 1.00 47.72 384 THR A CA 1
ATOM 3042 C C . THR A 1 384 ? -0.772 -19.374 -21.257 1.00 47.72 384 THR A C 1
ATOM 3044 O O . THR A 1 384 ? -0.011 -20.148 -21.833 1.00 47.72 384 THR A O 1
ATOM 3047 N N . VAL A 1 385 ? -0.355 -18.236 -20.699 1.00 52.06 385 VAL A N 1
ATOM 3048 C CA . VAL A 1 385 ? 0.977 -17.596 -20.815 1.00 52.06 385 VAL A CA 1
ATOM 3049 C C . VAL A 1 385 ? 2.137 -18.433 -20.226 1.00 52.06 385 VAL A C 1
ATOM 3051 O O . VAL A 1 385 ? 3.305 -18.073 -20.354 1.00 52.06 385 VAL A O 1
ATOM 3054 N N . LEU A 1 386 ? 1.854 -19.576 -19.596 1.00 49.47 386 LEU A N 1
ATOM 3055 C CA . LEU A 1 386 ? 2.848 -20.437 -18.953 1.00 49.47 386 LEU A CA 1
ATOM 3056 C C . LEU A 1 386 ? 3.094 -21.707 -19.774 1.00 49.47 386 LEU A C 1
ATOM 3058 O O . LEU A 1 386 ? 2.159 -22.390 -20.184 1.00 49.47 386 LEU A O 1
ATOM 3062 N N . ASN A 1 387 ? 4.374 -22.033 -19.984 1.00 59.50 387 ASN A N 1
ATOM 3063 C CA . ASN A 1 387 ? 4.816 -23.267 -20.636 1.00 59.50 387 ASN A CA 1
ATOM 3064 C C . ASN A 1 387 ? 4.141 -24.474 -19.961 1.00 59.50 387 ASN A C 1
ATOM 3066 O O . ASN A 1 387 ? 4.312 -24.696 -18.761 1.00 59.50 387 ASN A O 1
ATOM 3070 N N . THR A 1 388 ? 3.388 -25.254 -20.734 1.00 57.41 388 THR A N 1
ATOM 3071 C CA . THR A 1 388 ? 2.594 -26.394 -20.254 1.00 57.41 388 THR A CA 1
ATOM 3072 C C . THR A 1 388 ? 3.433 -27.417 -19.492 1.00 57.41 388 THR A C 1
ATOM 3074 O O . THR A 1 388 ? 2.951 -27.998 -18.525 1.00 57.41 388 THR A O 1
ATOM 3077 N N . GLN A 1 389 ? 4.716 -27.577 -19.834 1.00 56.97 389 GLN A N 1
ATOM 3078 C CA . GLN A 1 389 ? 5.627 -28.449 -19.088 1.00 56.97 389 GLN A CA 1
ATOM 3079 C C . GLN A 1 389 ? 6.000 -27.894 -17.707 1.00 56.97 389 GLN A C 1
ATOM 3081 O O . GLN A 1 389 ? 6.221 -28.663 -16.774 1.00 56.97 389 GLN A O 1
ATOM 3086 N N . VAL A 1 390 ? 6.064 -26.568 -17.556 1.00 58.56 390 VAL A N 1
ATOM 3087 C CA . VAL A 1 390 ? 6.340 -25.909 -16.270 1.00 58.56 390 VAL A CA 1
ATOM 3088 C C . VAL A 1 390 ? 5.120 -26.020 -15.359 1.00 58.56 390 VAL A C 1
ATOM 3090 O O . VAL A 1 390 ? 5.261 -26.421 -14.207 1.00 58.56 390 VAL A O 1
ATOM 3093 N N . ALA A 1 391 ? 3.924 -25.760 -15.895 1.00 64.12 391 ALA A N 1
ATOM 3094 C CA . ALA A 1 391 ? 2.670 -25.918 -15.160 1.00 64.12 391 ALA A CA 1
ATOM 3095 C C . ALA A 1 391 ? 2.428 -27.381 -14.742 1.00 64.12 391 ALA A C 1
ATOM 3097 O O . ALA A 1 391 ? 2.084 -27.644 -13.592 1.00 64.12 391 ALA A O 1
ATOM 3098 N N . ALA A 1 392 ? 2.698 -28.342 -15.633 1.00 66.25 392 ALA A N 1
ATOM 3099 C CA . ALA A 1 392 ? 2.567 -29.767 -15.329 1.00 66.25 392 ALA A CA 1
ATOM 3100 C C . ALA A 1 392 ? 3.538 -30.241 -14.233 1.00 66.25 392 ALA A C 1
ATOM 3102 O O . ALA A 1 392 ? 3.195 -31.122 -13.456 1.00 66.25 392 ALA A O 1
ATOM 3103 N N . ARG A 1 393 ? 4.739 -29.653 -14.129 1.00 67.94 393 ARG A N 1
ATOM 3104 C CA . ARG A 1 393 ? 5.709 -29.989 -13.067 1.00 67.94 393 ARG A CA 1
ATOM 3105 C C . ARG A 1 393 ? 5.396 -29.348 -11.714 1.00 67.94 393 ARG A C 1
ATOM 3107 O O . ARG A 1 393 ? 5.895 -29.836 -10.698 1.00 67.94 393 ARG A O 1
ATOM 3114 N N . ALA A 1 394 ? 4.608 -28.275 -11.703 1.00 66.50 394 ALA A N 1
ATOM 3115 C CA . ALA A 1 394 ? 4.172 -27.585 -10.493 1.00 66.50 394 ALA A CA 1
ATOM 3116 C C . ALA A 1 394 ? 2.990 -28.280 -9.796 1.00 66.50 394 ALA A C 1
ATOM 3118 O O . ALA A 1 394 ? 2.652 -27.906 -8.679 1.00 66.50 394 ALA A O 1
ATOM 3119 N N . MET A 1 395 ? 2.376 -29.286 -10.424 1.00 70.56 395 MET A N 1
ATOM 3120 C CA . MET A 1 395 ? 1.259 -30.038 -9.858 1.00 70.56 395 MET A CA 1
ATOM 3121 C C . MET A 1 395 ? 1.630 -31.511 -9.693 1.00 70.56 395 MET A C 1
ATOM 3123 O O . MET A 1 395 ? 2.186 -32.129 -10.597 1.00 70.56 395 MET A O 1
ATOM 3127 N N . THR A 1 396 ? 1.303 -32.090 -8.543 1.00 69.62 396 THR A N 1
ATOM 3128 C CA . THR A 1 396 ? 1.377 -33.535 -8.313 1.00 69.62 396 THR A CA 1
ATOM 3129 C C . THR A 1 396 ? -0.029 -34.095 -8.214 1.00 69.62 396 THR A C 1
ATOM 3131 O O . THR A 1 396 ? -0.848 -33.611 -7.430 1.00 69.62 396 THR A O 1
ATOM 3134 N N . PHE A 1 397 ? -0.307 -35.118 -9.017 1.00 63.53 397 PHE A N 1
ATOM 3135 C CA . PHE A 1 397 ? -1.518 -35.912 -8.882 1.00 63.53 397 PHE A CA 1
ATOM 3136 C C . PHE A 1 397 ? -1.367 -36.791 -7.640 1.00 63.53 397 PHE A C 1
ATOM 3138 O O . PHE A 1 397 ? -0.441 -37.600 -7.577 1.00 63.53 397 PHE A O 1
ATOM 3145 N N . ALA A 1 398 ? -2.232 -36.599 -6.646 1.00 67.88 398 ALA A N 1
ATOM 3146 C CA . ALA A 1 398 ? -2.274 -37.459 -5.472 1.00 67.88 398 ALA A CA 1
ATOM 3147 C C . ALA A 1 398 ? -3.152 -38.676 -5.814 1.00 67.88 398 ALA A C 1
ATOM 3149 O O . ALA A 1 398 ? -4.366 -38.509 -5.974 1.00 67.88 398 ALA A O 1
ATOM 3150 N N . PRO A 1 399 ? -2.583 -39.885 -5.997 1.00 59.03 399 PRO A N 1
ATOM 3151 C CA . PRO A 1 399 ? -3.391 -41.077 -6.202 1.00 59.03 399 PRO A CA 1
ATOM 3152 C C . PRO A 1 399 ? -4.310 -41.272 -4.988 1.00 59.03 399 PRO A C 1
ATOM 3154 O O . PRO A 1 399 ? -3.892 -41.177 -3.837 1.00 59.03 399 PRO A O 1
ATOM 3157 N N . ARG A 1 400 ? -5.597 -41.435 -5.289 1.00 54.41 400 ARG A N 1
ATOM 3158 C CA . ARG A 1 400 ? -6.729 -41.388 -4.362 1.00 54.41 400 ARG A CA 1
ATOM 3159 C C . ARG A 1 400 ? -6.631 -42.423 -3.239 1.00 54.41 400 ARG A C 1
ATOM 3161 O O . ARG A 1 400 ? -6.804 -43.604 -3.510 1.00 54.41 400 ARG A O 1
ATOM 3168 N N . GLU A 1 401 ? -6.566 -41.950 -1.998 1.00 54.03 401 GLU A N 1
ATOM 3169 C CA . GLU A 1 401 ? -7.150 -42.668 -0.848 1.00 54.03 401 GLU A CA 1
ATOM 3170 C C . GLU A 1 401 ? -8.092 -41.792 -0.003 1.00 54.03 401 GLU A C 1
ATOM 3172 O O . GLU A 1 401 ? -9.022 -42.318 0.595 1.00 54.03 401 GLU A O 1
ATOM 3177 N N . ASN A 1 402 ? -7.981 -40.456 -0.046 1.00 51.50 402 ASN A N 1
ATOM 3178 C CA . ASN A 1 402 ? -8.876 -39.564 0.701 1.00 51.50 402 ASN A CA 1
ATOM 3179 C C . ASN A 1 402 ? -9.756 -38.715 -0.231 1.00 51.50 402 ASN A C 1
ATOM 3181 O O . ASN A 1 402 ? -9.287 -37.787 -0.885 1.00 51.50 402 ASN A O 1
ATOM 3185 N N . MET A 1 403 ? -11.058 -39.017 -0.260 1.00 55.38 403 MET A N 1
ATOM 3186 C CA . MET A 1 403 ? -12.093 -38.366 -1.087 1.00 55.38 403 MET A CA 1
ATOM 3187 C C . MET A 1 403 ? -12.371 -36.882 -0.764 1.00 55.38 403 MET A C 1
ATOM 3189 O O . MET A 1 403 ? -13.223 -36.279 -1.409 1.00 55.38 403 MET A O 1
ATOM 3193 N N . GLN A 1 404 ? -11.679 -36.277 0.206 1.00 65.50 404 GLN A N 1
ATOM 3194 C CA . GLN A 1 404 ? -11.981 -34.920 0.685 1.00 65.50 404 GLN A CA 1
ATOM 3195 C C . GLN A 1 404 ? -11.078 -33.811 0.117 1.00 65.50 404 GLN A C 1
ATOM 3197 O O . GLN A 1 404 ? -11.328 -32.641 0.390 1.00 65.50 404 GLN A O 1
ATOM 3202 N N . MET A 1 405 ? -10.056 -34.129 -0.687 1.00 55.28 405 MET A N 1
ATOM 3203 C CA . MET A 1 405 ? -9.187 -33.115 -1.302 1.00 55.28 405 MET A CA 1
ATOM 3204 C C . MET A 1 405 ? -9.183 -33.183 -2.829 1.00 55.28 405 MET A C 1
ATOM 3206 O O . MET A 1 405 ? -9.383 -34.239 -3.431 1.00 55.28 405 MET A O 1
ATOM 3210 N N . ALA A 1 406 ? -8.966 -32.023 -3.457 1.00 62.44 406 ALA A N 1
ATOM 3211 C CA . ALA A 1 406 ? -8.855 -31.905 -4.904 1.00 62.44 406 ALA A CA 1
ATOM 3212 C C . ALA A 1 406 ? -7.754 -32.850 -5.440 1.00 62.44 406 ALA A C 1
ATOM 3214 O O . ALA A 1 406 ? -6.701 -32.978 -4.817 1.00 62.44 406 ALA A O 1
ATOM 3215 N N . PRO A 1 407 ? -7.953 -33.497 -6.604 1.00 67.06 407 PRO A N 1
ATOM 3216 C CA . PRO A 1 407 ? -7.055 -34.535 -7.134 1.00 67.06 407 PRO A CA 1
ATOM 3217 C C . PRO A 1 407 ? -5.668 -34.023 -7.574 1.00 67.06 407 PRO A C 1
ATOM 3219 O O . PRO A 1 407 ? -4.842 -34.790 -8.069 1.00 67.06 407 PRO A O 1
ATOM 3222 N N . PHE A 1 408 ? -5.404 -32.730 -7.410 1.00 71.44 408 PHE A N 1
ATOM 3223 C CA . PHE A 1 408 ? -4.148 -32.068 -7.722 1.00 71.44 408 PHE A CA 1
ATOM 3224 C C . PHE A 1 408 ? -3.691 -31.261 -6.504 1.00 71.44 408 PHE A C 1
ATOM 3226 O O . PHE A 1 408 ? -4.452 -30.470 -5.950 1.00 71.44 408 PHE A O 1
ATOM 3233 N N . ALA A 1 409 ? -2.432 -31.440 -6.112 1.00 71.38 409 ALA A N 1
ATOM 3234 C CA . ALA A 1 409 ? -1.761 -30.587 -5.140 1.00 71.38 409 ALA A CA 1
ATOM 3235 C C . ALA A 1 409 ? -0.687 -29.760 -5.853 1.00 71.38 409 ALA A C 1
ATOM 3237 O O . ALA A 1 409 ? 0.020 -30.273 -6.727 1.00 71.38 409 ALA A O 1
ATOM 3238 N N . LEU A 1 410 ? -0.561 -28.483 -5.489 1.00 65.44 410 LEU A N 1
ATOM 3239 C CA . LEU A 1 410 ? 0.582 -27.671 -5.895 1.00 65.44 410 LEU A CA 1
ATOM 3240 C C . LEU A 1 410 ? 1.822 -28.187 -5.168 1.00 65.44 410 LEU A C 1
ATOM 3242 O O . LEU A 1 410 ? 1.826 -28.359 -3.953 1.00 65.44 410 LEU A O 1
ATOM 3246 N N . ARG A 1 411 ? 2.877 -28.456 -5.931 1.00 59.31 411 ARG A N 1
ATOM 3247 C CA . ARG A 1 411 ? 4.163 -28.876 -5.396 1.00 59.31 411 ARG A CA 1
ATOM 3248 C C . ARG A 1 411 ? 4.799 -27.667 -4.718 1.00 59.31 411 ARG A C 1
ATOM 3250 O O . ARG A 1 411 ? 5.120 -26.697 -5.404 1.00 59.31 411 ARG A O 1
ATOM 3257 N N . ASP A 1 412 ? 4.997 -27.730 -3.404 1.00 55.97 412 ASP A N 1
ATOM 3258 C CA . ASP A 1 412 ? 5.707 -26.684 -2.668 1.00 55.97 412 ASP A CA 1
ATOM 3259 C C . ASP A 1 412 ? 7.107 -26.499 -3.262 1.00 55.97 412 ASP A C 1
ATOM 3261 O O . ASP A 1 412 ? 7.995 -27.352 -3.149 1.00 55.97 412 ASP A O 1
ATOM 3265 N N . VAL A 1 413 ? 7.304 -25.374 -3.948 1.00 47.94 413 VAL A N 1
ATOM 3266 C CA . VAL A 1 413 ? 8.619 -24.949 -4.413 1.00 47.94 413 VAL A CA 1
ATOM 3267 C C . VAL A 1 413 ? 9.343 -24.420 -3.186 1.00 47.94 413 VAL A C 1
ATOM 3269 O O . VAL A 1 413 ? 9.264 -23.236 -2.882 1.00 47.94 413 VAL A O 1
ATOM 3272 N N . TYR A 1 414 ? 10.043 -25.286 -2.455 1.00 41.62 414 TYR A N 1
ATOM 3273 C CA . TYR A 1 414 ? 11.034 -24.826 -1.490 1.00 41.62 414 TYR A CA 1
ATOM 3274 C C . TYR A 1 414 ? 12.220 -24.255 -2.283 1.00 41.62 414 TYR A C 1
ATOM 3276 O O . TYR A 1 414 ? 12.952 -25.029 -2.909 1.00 41.62 414 TYR A O 1
ATOM 3284 N N . PRO A 1 415 ? 12.446 -22.927 -2.312 1.00 46.06 415 PRO A N 1
ATOM 3285 C CA . PRO A 1 415 ? 13.666 -22.396 -2.897 1.00 46.06 415 PRO A CA 1
ATOM 3286 C C . PRO A 1 415 ? 14.818 -22.877 -2.023 1.00 46.06 415 PRO A C 1
ATOM 3288 O O . PRO A 1 415 ? 14.835 -22.534 -0.846 1.00 46.06 415 PRO A O 1
ATOM 3291 N N . ASN A 1 416 ? 15.723 -23.691 -2.583 1.00 42.84 416 ASN A N 1
ATOM 3292 C CA . ASN A 1 416 ? 17.043 -24.047 -2.046 1.00 42.84 416 ASN A CA 1
ATOM 3293 C C . ASN A 1 416 ? 17.225 -23.667 -0.571 1.00 42.84 416 ASN A C 1
ATOM 3295 O O . ASN A 1 416 ? 17.906 -22.688 -0.251 1.00 42.84 416 ASN A O 1
ATOM 3299 N N . GLN A 1 417 ? 16.590 -24.417 0.332 1.00 41.97 417 GLN A N 1
ATOM 3300 C CA . GLN A 1 417 ? 16.969 -24.339 1.727 1.00 41.97 417 GLN A CA 1
ATOM 3301 C C . GLN A 1 417 ? 18.375 -24.923 1.783 1.00 41.97 417 GLN A C 1
ATOM 3303 O O . GLN A 1 417 ? 18.562 -26.138 1.769 1.00 41.97 417 GLN A O 1
ATOM 3308 N N . VAL A 1 418 ? 19.379 -24.041 1.806 1.00 47.34 418 VAL A N 1
ATOM 3309 C CA . VAL A 1 418 ? 20.643 -24.354 2.471 1.00 47.34 418 VAL A CA 1
ATOM 3310 C C . VAL A 1 418 ? 20.219 -24.969 3.805 1.00 47.34 418 VAL A C 1
ATOM 3312 O O . VAL A 1 418 ? 19.434 -24.314 4.503 1.00 47.34 418 VAL A O 1
ATOM 3315 N N . PRO A 1 419 ? 20.609 -26.219 4.119 1.00 40.75 419 PRO A N 1
ATOM 3316 C CA . PRO A 1 419 ? 20.168 -26.891 5.332 1.00 40.75 419 PRO A CA 1
ATOM 3317 C C . PRO A 1 419 ? 20.344 -25.917 6.487 1.00 40.75 419 PRO A C 1
ATOM 3319 O O . PRO A 1 419 ? 21.466 -25.470 6.718 1.00 40.75 419 PRO A O 1
ATOM 3322 N N . ARG A 1 420 ? 19.252 -25.502 7.146 1.00 45.97 420 ARG A N 1
ATOM 3323 C CA . ARG A 1 420 ? 19.362 -24.684 8.357 1.00 45.97 420 ARG A CA 1
ATOM 3324 C C . ARG A 1 420 ? 20.177 -25.533 9.332 1.00 45.97 420 ARG A C 1
ATOM 3326 O O . ARG A 1 420 ? 19.657 -26.568 9.754 1.00 45.97 420 ARG A O 1
ATOM 3333 N N . PRO A 1 421 ? 21.430 -25.168 9.664 1.00 42.59 421 PRO A N 1
ATOM 3334 C CA . PRO A 1 421 ? 22.163 -25.914 10.666 1.00 42.59 421 PRO A CA 1
ATOM 3335 C C . PRO A 1 421 ? 21.346 -25.834 11.954 1.00 42.59 421 PRO A C 1
ATOM 3337 O O . PRO A 1 421 ? 20.911 -24.756 12.369 1.00 42.59 421 PRO A O 1
ATOM 3340 N N . ALA A 1 422 ? 21.047 -26.998 12.519 1.00 46.59 422 ALA A N 1
ATOM 3341 C CA . ALA A 1 422 ? 20.259 -27.127 13.727 1.00 46.59 422 ALA A CA 1
ATOM 3342 C C . ALA A 1 422 ? 20.909 -26.308 14.850 1.00 46.59 422 ALA A C 1
ATOM 3344 O O . ALA A 1 422 ? 21.973 -26.686 15.318 1.00 46.59 422 ALA A O 1
ATOM 3345 N N . ALA A 1 423 ? 20.277 -25.188 15.223 1.00 51.53 423 ALA A N 1
ATOM 3346 C CA . ALA A 1 423 ? 20.346 -24.430 16.483 1.00 51.53 423 ALA A CA 1
ATOM 3347 C C . ALA A 1 423 ? 21.696 -24.247 17.225 1.00 51.53 423 ALA A C 1
ATOM 3349 O O . ALA A 1 423 ? 21.697 -23.732 18.342 1.00 51.53 423 ALA A O 1
ATOM 3350 N N . THR A 1 424 ? 22.843 -24.583 16.644 1.00 60.56 424 THR A N 1
ATOM 3351 C CA . THR A 1 424 ? 24.165 -24.338 17.213 1.00 60.56 424 THR A CA 1
ATOM 3352 C C . THR A 1 424 ? 24.679 -23.028 16.642 1.00 60.56 424 THR A C 1
ATOM 3354 O O . THR A 1 424 ? 24.708 -22.817 15.434 1.00 60.56 424 THR A O 1
ATOM 3357 N N . ASN A 1 425 ? 24.985 -22.080 17.526 1.00 71.25 425 ASN A N 1
ATOM 3358 C CA . ASN A 1 425 ? 25.474 -20.760 17.152 1.00 71.25 425 ASN A CA 1
ATOM 3359 C C . ASN A 1 425 ? 26.816 -20.923 16.409 1.00 71.25 425 ASN A C 1
ATOM 3361 O O . ASN A 1 425 ? 27.808 -21.233 17.071 1.00 71.25 425 ASN A O 1
ATOM 3365 N N . PRO A 1 426 ? 26.887 -20.728 15.076 1.00 79.19 426 PRO A N 1
ATOM 3366 C CA . PRO A 1 426 ? 28.095 -21.037 14.306 1.00 79.19 426 PRO A CA 1
ATOM 3367 C C . PRO A 1 426 ? 29.282 -20.141 14.695 1.00 79.19 426 PRO A C 1
ATOM 3369 O O . PRO A 1 426 ? 30.425 -20.474 14.410 1.00 79.19 426 PRO A O 1
ATOM 3372 N N . MET A 1 427 ? 29.011 -19.023 15.378 1.00 86.88 427 MET A N 1
ATOM 3373 C CA . MET A 1 427 ? 29.998 -18.044 15.843 1.00 86.88 427 MET A CA 1
ATOM 3374 C C . MET A 1 427 ? 30.447 -18.260 17.298 1.00 86.88 427 MET A C 1
ATOM 3376 O O . MET A 1 427 ? 31.180 -17.440 17.847 1.00 86.88 427 MET A O 1
ATOM 3380 N N . GLY A 1 428 ? 29.992 -19.336 17.946 1.00 89.38 428 GLY A N 1
ATOM 3381 C CA . GLY A 1 428 ? 30.313 -19.633 19.340 1.00 89.38 428 GLY A CA 1
ATOM 3382 C C . GLY A 1 428 ? 29.557 -18.768 20.365 1.00 89.38 428 GLY A C 1
ATOM 3383 O O . GLY A 1 428 ? 28.798 -17.861 20.011 1.00 89.38 428 GLY A O 1
ATOM 3384 N N . PRO A 1 429 ? 29.723 -19.053 21.669 1.00 91.56 429 PRO A N 1
ATOM 3385 C CA . PRO A 1 429 ? 28.968 -18.406 22.750 1.00 91.56 429 PRO A CA 1
ATOM 3386 C C . PRO A 1 429 ? 29.300 -16.917 22.937 1.00 91.56 429 PRO A C 1
ATOM 3388 O O . PRO A 1 429 ? 28.483 -16.167 23.465 1.00 91.56 429 PRO A O 1
ATOM 3391 N N . ASN A 1 430 ? 30.463 -16.470 22.464 1.00 93.38 430 ASN A N 1
ATOM 3392 C CA . ASN A 1 430 ? 30.944 -15.099 22.650 1.00 93.38 430 ASN A CA 1
ATOM 3393 C C . ASN A 1 430 ? 30.306 -14.074 21.698 1.00 93.38 430 ASN A C 1
ATOM 3395 O O . ASN A 1 430 ? 30.490 -12.866 21.873 1.00 93.38 430 ASN A O 1
ATOM 3399 N N . TYR A 1 431 ? 29.550 -14.539 20.701 1.00 95.06 431 TYR A N 1
ATOM 3400 C CA . TYR A 1 431 ? 28.907 -13.681 19.715 1.00 95.06 431 TYR A CA 1
ATOM 3401 C C . TYR A 1 431 ? 27.543 -13.163 20.193 1.00 95.06 431 TYR A C 1
ATOM 3403 O O . TYR A 1 431 ? 26.619 -13.932 20.482 1.00 95.06 431 TYR A O 1
ATOM 3411 N N . LYS A 1 432 ? 27.361 -11.837 20.208 1.00 95.38 432 LYS A N 1
ATOM 3412 C CA . LYS A 1 432 ? 26.122 -11.179 20.669 1.00 95.38 432 LYS A CA 1
ATOM 3413 C C . LYS A 1 432 ? 25.006 -11.200 19.604 1.00 95.38 432 LYS A C 1
ATOM 3415 O O . LYS A 1 432 ? 24.569 -10.148 19.130 1.00 95.38 432 LYS A O 1
ATOM 3420 N N . ARG A 1 433 ? 24.472 -12.388 19.283 1.00 93.06 433 ARG A N 1
ATOM 3421 C CA . ARG A 1 433 ? 23.518 -12.625 18.168 1.00 93.06 433 ARG A CA 1
ATOM 3422 C C . ARG A 1 433 ? 22.248 -11.763 18.152 1.00 93.06 433 ARG A C 1
ATOM 3424 O O . ARG A 1 433 ? 21.677 -11.526 17.095 1.00 93.06 433 ARG A O 1
ATOM 3431 N N . ASN A 1 434 ? 21.783 -11.304 19.315 1.00 93.44 434 ASN A N 1
ATOM 3432 C CA . ASN A 1 434 ? 20.562 -10.495 19.410 1.00 93.44 434 ASN A CA 1
ATOM 3433 C C . ASN A 1 434 ? 20.809 -9.009 19.100 1.00 93.44 434 ASN A C 1
ATOM 3435 O O . ASN A 1 434 ? 19.857 -8.277 18.833 1.00 93.44 434 ASN A O 1
ATOM 3439 N N . LYS A 1 435 ? 22.070 -8.561 19.161 1.00 96.31 435 LYS A N 1
ATOM 3440 C CA . LYS A 1 435 ? 22.457 -7.158 18.963 1.00 96.31 435 LYS A CA 1
ATOM 3441 C C . LYS A 1 435 ? 23.112 -6.908 17.607 1.00 96.31 435 LYS A C 1
ATOM 3443 O O . LYS A 1 435 ? 22.958 -5.807 17.089 1.00 96.31 435 LYS A O 1
ATOM 3448 N N . TYR A 1 436 ? 23.774 -7.908 17.025 1.00 97.31 436 TYR A N 1
ATOM 3449 C CA . TYR A 1 436 ? 24.532 -7.771 15.778 1.00 97.31 436 TYR A CA 1
ATOM 3450 C C . TYR A 1 436 ? 24.167 -8.861 14.773 1.00 97.31 436 TYR A C 1
ATOM 3452 O O . TYR A 1 436 ? 23.778 -9.969 15.147 1.00 97.31 436 TYR A O 1
ATOM 3460 N N . CYS A 1 437 ? 24.232 -8.514 13.490 1.00 96.81 437 CYS A N 1
ATOM 3461 C CA . CYS A 1 437 ? 23.839 -9.397 12.401 1.00 96.81 437 CYS A CA 1
ATOM 3462 C C . CYS A 1 437 ? 24.904 -10.473 12.158 1.00 96.81 437 CYS A C 1
ATOM 3464 O O . CYS A 1 437 ? 26.055 -10.155 11.870 1.00 96.81 437 CYS A O 1
ATOM 3466 N N . VAL A 1 438 ? 24.499 -11.746 12.174 1.00 95.50 438 VAL A N 1
ATOM 3467 C CA . VAL A 1 438 ? 25.396 -12.898 11.949 1.00 95.50 438 VAL A CA 1
ATOM 3468 C C . VAL A 1 438 ? 26.063 -12.919 10.568 1.00 95.50 438 VAL A C 1
ATOM 3470 O O . VAL A 1 438 ? 27.046 -13.631 10.402 1.00 95.50 438 VAL A O 1
ATOM 3473 N N . VAL A 1 439 ? 25.548 -12.168 9.586 1.00 95.38 439 VAL A N 1
ATOM 3474 C CA . VAL A 1 439 ? 26.100 -12.086 8.222 1.00 95.38 439 VAL A CA 1
ATOM 3475 C C . VAL A 1 439 ? 27.037 -10.886 8.066 1.00 95.38 439 VAL A C 1
ATOM 3477 O O . VAL A 1 439 ? 28.182 -11.065 7.671 1.00 95.38 439 VAL A O 1
ATOM 3480 N N . CYS A 1 440 ? 26.579 -9.669 8.379 1.00 96.44 440 CYS A N 1
ATOM 3481 C CA . CYS A 1 440 ? 27.346 -8.442 8.128 1.00 96.44 440 CYS A CA 1
ATOM 3482 C C . CYS A 1 440 ? 28.075 -7.884 9.356 1.00 96.44 440 CYS A C 1
ATOM 3484 O O . CYS A 1 440 ? 28.954 -7.048 9.198 1.00 96.44 440 CYS A O 1
ATOM 3486 N N . GLY A 1 441 ? 27.736 -8.319 10.573 1.00 96.44 441 GLY A N 1
ATOM 3487 C CA . GLY A 1 441 ? 28.319 -7.852 11.841 1.00 96.44 441 GLY A CA 1
ATOM 3488 C C . GLY A 1 441 ? 27.884 -6.454 12.292 1.00 96.44 441 GLY A C 1
ATOM 3489 O O . GLY A 1 441 ? 28.170 -6.082 13.424 1.00 96.44 441 GLY A O 1
ATOM 3490 N N . TYR A 1 442 ? 27.131 -5.712 11.474 1.00 97.56 442 TYR A N 1
ATOM 3491 C CA . TYR A 1 442 ? 26.526 -4.438 11.875 1.00 97.56 442 TYR A CA 1
ATOM 3492 C C . TYR A 1 442 ? 25.395 -4.628 12.886 1.00 97.56 442 TYR A C 1
ATOM 3494 O O . TYR A 1 442 ? 24.797 -5.708 13.011 1.00 97.56 442 TYR A O 1
ATOM 3502 N N . SER A 1 443 ? 25.095 -3.565 13.628 1.00 97.00 443 SER A N 1
ATOM 3503 C CA . SER A 1 443 ? 24.105 -3.610 14.695 1.00 97.00 443 SER A CA 1
ATOM 3504 C C . SER A 1 443 ? 22.686 -3.802 14.145 1.00 97.00 443 SER A C 1
ATOM 3506 O O . SER A 1 443 ? 22.337 -3.389 13.033 1.00 97.00 443 SER A O 1
ATOM 3508 N N . LYS A 1 444 ? 21.809 -4.405 14.955 1.00 97.12 444 LYS A N 1
ATOM 3509 C CA . LYS A 1 444 ? 20.380 -4.534 14.636 1.00 97.12 444 LYS A CA 1
ATOM 3510 C C . LYS A 1 444 ? 19.727 -3.167 14.416 1.00 97.12 444 LYS A C 1
ATOM 3512 O O . LYS A 1 444 ? 18.826 -3.048 13.593 1.00 97.12 444 LYS A O 1
ATOM 3517 N N . ARG A 1 445 ? 20.191 -2.139 15.132 1.00 96.69 445 ARG A N 1
ATOM 3518 C CA . ARG A 1 445 ? 19.689 -0.767 15.010 1.00 96.69 445 ARG A CA 1
ATOM 3519 C C . ARG A 1 445 ? 19.978 -0.184 13.626 1.00 96.69 445 ARG A C 1
ATOM 3521 O O . ARG A 1 445 ? 19.052 0.335 13.017 1.00 96.69 445 ARG A O 1
ATOM 3528 N N . GLU A 1 446 ? 21.200 -0.326 13.118 1.00 95.44 446 GLU A N 1
ATOM 3529 C CA . GLU A 1 446 ? 21.577 0.158 11.776 1.00 95.44 446 GLU A CA 1
ATOM 3530 C C . GLU A 1 446 ? 20.800 -0.569 10.675 1.00 95.44 446 GLU A C 1
ATOM 3532 O O . GLU A 1 446 ? 20.262 0.060 9.769 1.00 95.44 446 GLU A O 1
ATOM 3537 N N . ASN A 1 447 ? 20.640 -1.890 10.806 1.00 95.06 447 ASN A N 1
ATOM 3538 C CA . ASN A 1 447 ? 19.818 -2.685 9.889 1.00 95.06 447 ASN A CA 1
ATOM 3539 C C . ASN A 1 447 ? 18.379 -2.149 9.799 1.00 95.06 447 ASN A C 1
ATOM 3541 O O . ASN A 1 447 ? 17.846 -1.964 8.704 1.00 95.06 447 ASN A O 1
ATOM 3545 N N . LEU A 1 448 ? 17.761 -1.888 10.957 1.00 92.75 448 LEU A N 1
ATOM 3546 C CA . LEU A 1 448 ? 16.396 -1.368 11.040 1.00 92.75 448 LEU A CA 1
ATOM 3547 C C . LEU A 1 448 ? 16.293 0.070 10.516 1.00 92.75 448 LEU A C 1
ATOM 3549 O O . LEU A 1 448 ? 15.314 0.393 9.851 1.00 92.75 448 LEU A O 1
ATOM 3553 N N . GLN A 1 449 ? 17.298 0.914 10.765 1.00 94.62 449 GLN A N 1
ATOM 3554 C CA . GLN A 1 449 ? 17.356 2.281 10.232 1.00 94.62 449 GLN A CA 1
ATOM 3555 C C . GLN A 1 449 ? 17.432 2.303 8.700 1.00 94.62 449 GLN A C 1
ATOM 3557 O O . GLN A 1 449 ? 16.813 3.158 8.074 1.00 94.62 449 GLN A O 1
ATOM 3562 N N . LEU A 1 450 ? 18.128 1.339 8.094 1.00 93.06 450 LEU A N 1
ATOM 3563 C CA . LEU A 1 450 ? 18.239 1.193 6.639 1.00 93.06 450 LEU A CA 1
ATOM 3564 C C . LEU A 1 450 ? 17.093 0.381 6.007 1.00 93.06 450 LEU A C 1
ATOM 3566 O O . LEU A 1 450 ? 17.127 0.116 4.802 1.00 93.06 450 LEU A O 1
ATOM 3570 N N . LEU A 1 451 ? 16.093 -0.034 6.798 1.00 93.06 451 LEU A N 1
ATOM 3571 C CA . LEU A 1 451 ? 14.985 -0.901 6.371 1.00 93.06 451 LEU A CA 1
ATOM 3572 C C . LEU A 1 451 ? 15.475 -2.193 5.679 1.00 93.06 451 LEU A C 1
ATOM 3574 O O . LEU A 1 451 ? 14.893 -2.653 4.694 1.00 93.06 451 LEU A O 1
ATOM 3578 N N . LYS A 1 452 ? 16.574 -2.777 6.176 1.00 94.62 452 LYS A N 1
ATOM 3579 C CA . LYS A 1 452 ? 17.158 -4.029 5.670 1.00 94.62 452 LYS A CA 1
ATOM 3580 C C . LYS A 1 452 ? 16.818 -5.214 6.578 1.00 94.62 452 LYS A C 1
ATOM 3582 O O . LYS A 1 452 ? 16.556 -5.063 7.770 1.00 94.62 452 LYS A O 1
ATOM 3587 N N . GLN A 1 453 ? 16.828 -6.414 5.996 1.00 94.06 453 GLN A N 1
ATOM 3588 C CA . GLN A 1 453 ? 16.633 -7.673 6.721 1.00 94.06 453 GLN A CA 1
ATOM 3589 C C . GLN A 1 453 ? 17.806 -7.933 7.682 1.00 94.06 453 GLN A C 1
ATOM 3591 O O . GLN A 1 453 ? 18.960 -7.737 7.312 1.00 94.06 453 GLN A O 1
ATOM 3596 N N . PHE A 1 454 ? 17.514 -8.395 8.903 1.00 95.12 454 PHE A N 1
ATOM 3597 C CA . PHE A 1 454 ? 18.499 -8.655 9.962 1.00 95.12 454 PHE A CA 1
ATOM 3598 C C . PHE A 1 454 ? 18.780 -10.160 10.129 1.00 95.12 454 PHE A C 1
ATOM 3600 O O . PHE A 1 454 ? 17.935 -11.006 9.847 1.00 95.12 454 PHE A O 1
ATOM 3607 N N . GLY A 1 455 ? 19.956 -10.507 10.661 1.00 93.31 455 GLY A N 1
ATOM 3608 C CA . GLY A 1 455 ? 20.332 -11.899 10.935 1.00 93.31 455 GLY A CA 1
ATOM 3609 C C . GLY A 1 455 ? 20.731 -12.666 9.671 1.00 93.31 455 GLY A C 1
ATOM 3610 O O . GLY A 1 455 ? 21.441 -12.122 8.830 1.00 93.31 455 GLY A O 1
ATOM 3611 N N . TYR A 1 456 ? 20.295 -13.925 9.544 1.00 92.56 456 TYR A N 1
ATOM 3612 C CA . TYR A 1 456 ? 20.615 -14.793 8.396 1.00 92.56 456 TYR A CA 1
ATOM 3613 C C . TYR A 1 456 ? 20.004 -14.318 7.072 1.00 92.56 456 TYR A C 1
ATOM 3615 O O . TYR A 1 456 ? 20.437 -14.749 6.009 1.00 92.56 456 TYR A O 1
ATOM 3623 N N . GLU A 1 457 ? 19.011 -13.433 7.137 1.00 92.25 457 GLU A N 1
ATOM 3624 C CA . GLU A 1 457 ? 18.355 -12.865 5.961 1.00 92.25 457 GLU A CA 1
ATOM 3625 C C . GLU A 1 457 ? 19.027 -11.571 5.466 1.00 92.25 457 GLU A C 1
ATOM 3627 O O . GLU A 1 457 ? 18.619 -11.042 4.436 1.00 92.25 457 GLU A O 1
ATOM 3632 N N . CYS A 1 458 ? 20.068 -11.048 6.139 1.00 94.62 458 CYS A N 1
ATOM 3633 C CA . CYS A 1 458 ? 20.797 -9.876 5.629 1.00 94.62 458 CYS A CA 1
ATOM 3634 C C . CYS A 1 458 ? 21.456 -10.207 4.282 1.00 94.62 458 CYS A C 1
ATOM 3636 O O . CYS A 1 458 ? 22.224 -11.162 4.155 1.00 94.62 458 CYS A O 1
ATOM 3638 N N . LYS A 1 459 ? 21.178 -9.375 3.274 1.00 93.06 459 LYS A N 1
ATOM 3639 C CA . LYS A 1 459 ? 21.751 -9.466 1.926 1.00 93.06 459 LYS A CA 1
ATOM 3640 C C . LYS A 1 459 ? 22.714 -8.305 1.686 1.00 93.06 459 LYS A C 1
ATOM 3642 O O . LYS A 1 459 ? 22.422 -7.173 2.069 1.00 93.06 459 LYS A O 1
ATOM 3647 N N . GLY A 1 460 ? 23.843 -8.588 1.032 1.00 90.06 460 GLY A N 1
ATOM 3648 C CA . GLY A 1 460 ? 24.773 -7.570 0.523 1.00 90.06 460 GLY A CA 1
ATOM 3649 C C . GLY A 1 460 ? 25.355 -6.649 1.597 1.00 90.06 460 GLY A C 1
ATOM 3650 O O . GLY A 1 460 ? 25.267 -5.434 1.457 1.00 90.06 460 GLY A O 1
ATOM 3651 N N . ASN A 1 461 ? 25.872 -7.216 2.696 1.00 94.00 461 ASN A N 1
ATOM 3652 C CA . ASN A 1 461 ? 26.459 -6.463 3.818 1.00 94.00 461 ASN A CA 1
ATOM 3653 C C . ASN A 1 461 ? 25.534 -5.357 4.374 1.00 94.00 461 ASN A C 1
ATOM 3655 O O . ASN A 1 461 ? 25.983 -4.344 4.903 1.00 94.00 461 ASN A O 1
ATOM 3659 N N . CYS A 1 462 ? 24.218 -5.541 4.210 1.00 92.44 462 CYS A N 1
ATOM 3660 C CA . CYS A 1 462 ? 23.187 -4.589 4.597 1.00 92.44 462 CYS A CA 1
ATOM 3661 C C . CYS A 1 462 ? 23.374 -3.173 4.002 1.00 92.44 462 CYS A C 1
ATOM 3663 O O . CYS A 1 462 ? 22.867 -2.194 4.539 1.00 92.44 462 CYS A O 1
ATOM 3665 N N . GLY A 1 463 ? 24.037 -3.090 2.841 1.00 92.19 463 GLY A N 1
ATOM 3666 C CA . GLY A 1 463 ? 24.273 -1.854 2.093 1.00 92.19 463 GLY A CA 1
ATOM 3667 C C . GLY A 1 463 ? 25.539 -1.093 2.483 1.00 92.19 463 GLY A C 1
ATOM 3668 O O . GLY A 1 463 ? 25.831 -0.085 1.851 1.00 92.19 463 GLY A O 1
ATOM 3669 N N . HIS A 1 464 ? 26.298 -1.558 3.478 1.00 94.44 464 HIS A N 1
ATOM 3670 C CA . HIS A 1 464 ? 27.584 -0.954 3.812 1.00 94.44 464 HIS A CA 1
ATOM 3671 C C . HIS A 1 464 ? 28.660 -1.384 2.814 1.00 94.44 464 HIS A C 1
ATOM 3673 O O . HIS A 1 464 ? 28.785 -2.567 2.484 1.00 94.44 464 HIS A O 1
ATOM 3679 N N . GLU A 1 465 ? 29.466 -0.423 2.367 1.00 96.31 465 GLU A N 1
ATOM 3680 C CA . GLU A 1 465 ? 30.590 -0.687 1.465 1.00 96.31 465 GLU A CA 1
ATOM 3681 C C . GLU A 1 465 ? 31.808 -1.269 2.183 1.00 96.31 465 GLU A C 1
ATOM 3683 O O . GLU A 1 465 ? 32.688 -1.813 1.525 1.00 96.31 465 GLU A O 1
ATOM 3688 N N . GLU A 1 466 ? 31.853 -1.196 3.513 1.00 96.88 466 GLU A N 1
ATOM 3689 C CA . GLU A 1 466 ? 32.987 -1.603 4.341 1.00 96.88 466 GLU A CA 1
ATOM 3690 C C . GLU A 1 466 ? 32.647 -2.818 5.209 1.00 96.88 466 GLU A C 1
ATOM 3692 O O . GLU A 1 466 ? 31.504 -3.057 5.601 1.00 96.88 466 GLU A O 1
ATOM 3697 N N . CYS A 1 467 ? 33.649 -3.632 5.511 1.00 97.62 467 CYS A N 1
ATOM 3698 C CA . CYS A 1 467 ? 33.503 -4.779 6.391 1.00 97.62 467 CYS A CA 1
ATOM 3699 C C . CYS A 1 467 ? 33.496 -4.339 7.862 1.00 97.62 467 CYS A C 1
ATOM 3701 O O . CYS A 1 467 ? 34.472 -3.768 8.344 1.00 97.62 467 CYS A O 1
ATOM 3703 N N . SER A 1 468 ? 32.466 -4.721 8.624 1.00 97.06 468 SER A N 1
ATOM 3704 C CA . SER A 1 468 ? 32.349 -4.358 10.050 1.00 97.06 468 SER A CA 1
ATOM 3705 C C . SER A 1 468 ? 33.462 -4.912 10.960 1.00 97.06 468 SER A C 1
ATOM 3707 O O . SER A 1 468 ? 33.569 -4.475 12.106 1.00 97.06 468 SER A O 1
ATOM 3709 N N . LYS A 1 469 ? 34.282 -5.864 10.475 1.00 97.44 469 LYS A N 1
ATOM 3710 C CA . LYS A 1 469 ? 35.447 -6.425 11.185 1.00 97.44 469 LYS A CA 1
ATOM 3711 C C . LYS A 1 469 ? 36.763 -5.742 10.817 1.00 97.44 469 LYS A C 1
ATOM 3713 O O . LYS A 1 469 ? 37.495 -5.328 11.698 1.00 97.44 469 LYS A O 1
ATOM 3718 N N . CYS A 1 470 ? 37.114 -5.669 9.535 1.00 97.38 470 CYS A N 1
ATOM 3719 C CA . CYS A 1 470 ? 38.441 -5.193 9.118 1.00 97.38 470 CYS A CA 1
ATOM 3720 C C . CYS A 1 470 ? 38.435 -3.783 8.516 1.00 97.38 470 CYS A C 1
ATOM 3722 O O . CYS A 1 470 ? 39.496 -3.291 8.161 1.00 97.38 470 CYS A O 1
ATOM 3724 N N . GLY A 1 471 ? 37.270 -3.151 8.341 1.00 96.19 471 GLY A N 1
ATOM 3725 C CA . GLY A 1 471 ? 37.135 -1.812 7.750 1.00 96.19 471 GLY A CA 1
ATOM 3726 C C . GLY A 1 471 ? 37.423 -1.725 6.245 1.00 96.19 471 GLY A C 1
ATOM 3727 O O . GLY A 1 471 ? 37.158 -0.706 5.626 1.00 96.19 471 GLY A O 1
ATOM 3728 N N . MET A 1 472 ? 37.939 -2.786 5.620 1.00 96.62 472 MET A N 1
ATOM 3729 C CA . MET A 1 472 ? 38.200 -2.797 4.176 1.00 96.62 472 MET A CA 1
ATOM 3730 C C . MET A 1 472 ? 36.906 -2.833 3.363 1.00 96.62 472 MET A C 1
ATOM 3732 O O . MET A 1 472 ? 35.899 -3.395 3.805 1.00 96.62 472 MET A O 1
ATOM 3736 N N . ARG A 1 473 ? 36.950 -2.278 2.145 1.00 95.81 473 ARG A N 1
ATOM 3737 C CA . ARG A 1 473 ? 35.813 -2.317 1.217 1.00 95.81 473 ARG A CA 1
ATOM 3738 C C . ARG A 1 473 ? 35.452 -3.762 0.868 1.00 95.81 473 ARG A C 1
ATOM 3740 O O . ARG A 1 473 ? 36.337 -4.574 0.610 1.00 95.81 473 ARG A O 1
ATOM 3747 N N . VAL A 1 474 ? 34.158 -4.076 0.810 1.00 95.50 474 VAL A N 1
ATOM 3748 C CA . VAL A 1 474 ? 33.621 -5.423 0.526 1.00 95.50 474 VAL A CA 1
ATOM 3749 C C . VAL A 1 474 ? 34.166 -5.990 -0.789 1.00 95.50 474 VAL A C 1
ATOM 3751 O O . VAL A 1 474 ? 34.418 -7.187 -0.887 1.00 95.50 474 VAL A O 1
ATOM 3754 N N . GLU A 1 475 ? 34.406 -5.131 -1.780 1.00 93.69 475 GLU A N 1
ATOM 3755 C CA . GLU A 1 475 ? 34.973 -5.496 -3.086 1.00 93.69 475 GLU A CA 1
ATOM 3756 C C . GLU A 1 475 ? 36.410 -6.041 -3.007 1.00 93.69 475 GLU A C 1
ATOM 3758 O O . GLU A 1 475 ? 36.839 -6.753 -3.910 1.00 93.69 475 GLU A O 1
ATOM 3763 N N . LEU A 1 476 ? 37.144 -5.733 -1.930 1.00 94.94 476 LEU A N 1
ATOM 3764 C CA . LEU A 1 476 ? 38.521 -6.186 -1.702 1.00 94.94 476 LEU A CA 1
ATOM 3765 C C . LEU A 1 476 ? 38.598 -7.538 -0.975 1.00 94.94 476 LEU A C 1
ATOM 3767 O O . LEU A 1 476 ? 39.692 -8.030 -0.712 1.00 94.94 476 LEU A O 1
ATOM 3771 N N . HIS A 1 477 ? 37.461 -8.148 -0.630 1.00 94.38 477 HIS A N 1
ATOM 3772 C CA . HIS A 1 477 ? 37.431 -9.486 -0.046 1.00 94.38 477 HIS A CA 1
ATOM 3773 C C . HIS A 1 477 ? 37.429 -10.568 -1.132 1.00 94.38 477 HIS A C 1
ATOM 3775 O O . HIS A 1 477 ? 36.646 -10.508 -2.077 1.00 94.38 477 HIS A O 1
ATOM 3781 N N . ASP A 1 478 ? 38.221 -11.629 -0.935 1.00 88.06 478 ASP A N 1
ATOM 3782 C CA . ASP A 1 478 ? 38.328 -12.761 -1.875 1.00 88.06 478 ASP A CA 1
ATOM 3783 C C . ASP A 1 478 ? 36.980 -13.440 -2.187 1.00 88.06 478 ASP A C 1
ATOM 3785 O O . ASP A 1 478 ? 36.793 -14.045 -3.246 1.00 88.06 478 ASP A O 1
ATOM 3789 N N . ALA A 1 479 ? 36.021 -13.353 -1.262 1.00 88.88 479 ALA A N 1
ATOM 3790 C CA . ALA A 1 479 ? 34.669 -13.859 -1.440 1.00 88.88 479 ALA A CA 1
ATOM 3791 C C . ALA A 1 479 ? 33.631 -12.830 -0.982 1.00 88.88 479 ALA A C 1
ATOM 3793 O O . ALA A 1 479 ? 33.741 -12.265 0.104 1.00 88.88 479 ALA A O 1
ATOM 3794 N N . ALA A 1 480 ? 32.555 -12.684 -1.762 1.00 79.38 480 ALA A N 1
ATOM 3795 C CA . ALA A 1 480 ? 31.460 -11.746 -1.484 1.00 79.38 480 ALA A CA 1
ATOM 3796 C C . ALA A 1 480 ? 30.779 -11.959 -0.114 1.00 79.38 480 ALA A C 1
ATOM 3798 O O . ALA A 1 480 ? 30.188 -11.034 0.433 1.00 79.38 480 ALA A O 1
ATOM 3799 N N . ASN A 1 481 ? 30.882 -13.167 0.453 1.00 84.06 481 ASN A N 1
ATOM 3800 C CA . ASN A 1 481 ? 30.314 -13.515 1.759 1.00 84.06 481 ASN A CA 1
ATOM 3801 C C . ASN A 1 481 ? 31.357 -13.533 2.892 1.00 84.06 481 ASN A C 1
ATOM 3803 O O . ASN A 1 481 ? 31.011 -13.849 4.026 1.00 84.06 481 ASN A O 1
ATOM 3807 N N . ALA A 1 482 ? 32.626 -13.215 2.619 1.00 92.62 482 ALA A N 1
ATOM 3808 C CA . ALA A 1 482 ? 33.699 -13.217 3.618 1.00 92.62 482 ALA A CA 1
ATOM 3809 C C . ALA A 1 482 ? 33.801 -11.874 4.363 1.00 92.62 482 ALA A C 1
ATOM 3811 O O . ALA A 1 482 ? 34.899 -11.365 4.580 1.00 92.62 482 ALA A O 1
ATOM 3812 N N . VAL A 1 483 ? 32.659 -11.297 4.742 1.00 96.69 483 VAL A N 1
ATOM 3813 C CA . VAL A 1 483 ? 32.551 -10.009 5.445 1.00 96.69 483 VAL A CA 1
ATOM 3814 C C . VAL A 1 483 ? 32.034 -10.197 6.872 1.00 96.69 483 VAL A C 1
ATOM 3816 O O . VAL A 1 483 ? 31.546 -11.268 7.236 1.00 96.69 483 VAL A O 1
ATOM 3819 N N . GLY A 1 484 ? 32.173 -9.159 7.700 1.00 96.06 484 GLY A N 1
ATOM 3820 C CA . GLY A 1 484 ? 31.693 -9.157 9.081 1.00 96.06 484 GLY A CA 1
ATOM 3821 C C . GLY A 1 484 ? 32.263 -10.321 9.912 1.00 96.06 484 GLY A C 1
ATOM 3822 O O . GLY A 1 484 ? 33.482 -10.510 9.922 1.00 96.06 484 GLY A O 1
ATOM 3823 N N . PRO A 1 485 ? 31.427 -11.132 10.587 1.00 96.12 485 PRO A N 1
ATOM 3824 C CA . PRO A 1 485 ? 31.872 -12.277 11.386 1.00 96.12 485 PRO A CA 1
ATOM 3825 C C . PRO A 1 485 ? 32.656 -13.342 10.605 1.00 96.12 485 PRO A C 1
ATOM 3827 O O . PRO A 1 485 ? 33.509 -14.010 11.182 1.00 96.12 485 PRO A O 1
ATOM 3830 N N . TYR A 1 486 ? 32.426 -13.469 9.294 1.00 95.38 486 TYR A N 1
ATOM 3831 C CA . TYR A 1 486 ? 33.127 -14.433 8.436 1.00 95.38 486 TYR A CA 1
ATOM 3832 C C . TYR A 1 486 ? 34.420 -13.876 7.814 1.00 95.38 486 TYR A C 1
ATOM 3834 O O . TYR A 1 486 ? 35.092 -14.572 7.049 1.00 95.38 486 TYR A O 1
ATOM 3842 N N . CYS A 1 487 ? 34.786 -12.627 8.117 1.00 96.31 487 CYS A N 1
ATOM 3843 C CA . CYS A 1 487 ? 36.013 -12.010 7.626 1.00 96.31 487 CYS A CA 1
ATOM 3844 C C . CYS A 1 487 ? 37.265 -12.640 8.266 1.00 96.31 487 CYS A C 1
ATOM 3846 O O . CYS A 1 487 ? 37.381 -12.738 9.492 1.00 96.31 487 CYS A O 1
ATOM 3848 N N . LYS A 1 488 ? 38.230 -13.027 7.420 1.00 95.88 488 LYS A N 1
ATOM 3849 C CA . LYS A 1 488 ? 39.520 -13.615 7.825 1.00 95.88 488 LYS A CA 1
ATOM 3850 C C . LYS A 1 488 ? 40.610 -12.583 8.133 1.00 95.88 488 LYS A C 1
ATOM 3852 O O . LYS A 1 488 ? 41.601 -12.937 8.760 1.00 95.88 488 LYS A O 1
ATOM 3857 N N . ASN A 1 489 ? 40.432 -11.336 7.706 1.00 96.38 489 ASN A N 1
ATOM 3858 C CA . ASN A 1 489 ? 41.404 -10.270 7.937 1.00 96.38 489 ASN A CA 1
ATOM 3859 C C . ASN A 1 489 ? 41.427 -9.857 9.416 1.00 96.38 489 ASN A C 1
ATOM 3861 O O . ASN A 1 489 ? 40.443 -10.048 10.144 1.00 96.38 489 ASN A O 1
ATOM 3865 N N . ALA A 1 490 ? 42.554 -9.284 9.846 1.00 96.62 490 ALA A N 1
ATOM 3866 C CA . ALA A 1 490 ? 42.697 -8.720 11.183 1.00 96.62 490 ALA A CA 1
ATOM 3867 C C . ALA A 1 490 ? 41.633 -7.637 11.427 1.00 96.62 490 ALA A C 1
ATOM 3869 O O . ALA A 1 490 ? 41.226 -6.928 10.500 1.00 96.62 490 ALA A O 1
ATOM 3870 N N . ALA A 1 491 ? 41.142 -7.552 12.664 1.00 96.81 491 ALA A N 1
ATOM 3871 C CA . ALA A 1 491 ? 40.174 -6.529 13.025 1.00 96.81 491 ALA A CA 1
ATOM 3872 C C . ALA A 1 491 ? 40.843 -5.146 13.010 1.00 96.81 491 ALA A C 1
ATOM 3874 O O . ALA A 1 491 ? 41.962 -5.005 13.497 1.00 96.81 491 ALA A O 1
ATOM 3875 N N . SER A 1 492 ? 40.165 -4.142 12.450 1.00 96.25 492 SER A N 1
ATOM 3876 C CA . SER A 1 492 ? 40.638 -2.751 12.520 1.00 96.25 492 SER A CA 1
ATOM 3877 C C . SER A 1 492 ? 40.401 -2.196 13.927 1.00 96.25 492 SER A C 1
ATOM 3879 O O . SER A 1 492 ? 39.409 -2.557 14.565 1.00 96.25 492 SER A O 1
ATOM 3881 N N . GLU A 1 493 ? 41.248 -1.277 14.394 1.00 94.69 493 GLU A N 1
ATOM 3882 C CA . GLU A 1 493 ? 41.047 -0.558 15.663 1.00 94.69 493 GLU A CA 1
ATOM 3883 C C . GLU A 1 493 ? 39.714 0.205 15.690 1.00 94.69 493 GLU A C 1
ATOM 3885 O O . GLU A 1 493 ? 39.059 0.285 16.726 1.00 94.69 493 GLU A O 1
ATOM 3890 N N . SER A 1 494 ? 39.272 0.702 14.531 1.00 91.94 494 SER A N 1
ATOM 3891 C CA . SER A 1 494 ? 37.996 1.405 14.348 1.00 91.94 494 SER A CA 1
ATOM 3892 C C . SER A 1 494 ? 36.795 0.482 14.111 1.00 91.94 494 SER A C 1
ATOM 3894 O O . SER A 1 494 ? 35.684 0.957 13.878 1.00 91.94 494 SER A O 1
ATOM 3896 N N . SER A 1 495 ? 37.000 -0.836 14.099 1.00 94.12 495 SER A N 1
ATOM 3897 C CA . SER A 1 495 ? 35.947 -1.783 13.740 1.00 94.12 495 SER A CA 1
ATOM 3898 C C . SER A 1 495 ? 34.962 -2.044 14.876 1.00 94.12 495 SER A C 1
ATOM 3900 O O . SER A 1 495 ? 35.303 -2.004 16.057 1.00 94.12 495 SER A O 1
ATOM 3902 N N . TYR A 1 496 ? 33.748 -2.458 14.513 1.00 92.25 496 TYR A N 1
ATOM 3903 C CA . TYR A 1 496 ? 32.737 -2.905 15.473 1.00 92.25 496 TYR A CA 1
ATOM 3904 C C . TYR A 1 496 ? 33.042 -4.291 16.068 1.00 92.25 496 TYR A C 1
ATOM 3906 O O . TYR A 1 496 ? 32.249 -4.802 16.856 1.00 92.25 496 TYR A O 1
ATOM 3914 N N . TYR A 1 497 ? 34.163 -4.926 15.702 1.00 95.56 497 TYR A N 1
ATOM 3915 C CA . TYR A 1 497 ? 34.514 -6.292 16.108 1.00 95.56 497 TYR A CA 1
ATOM 3916 C C . TYR A 1 497 ? 34.419 -6.509 17.623 1.00 95.56 497 TYR A C 1
ATOM 3918 O O . TYR A 1 497 ? 33.741 -7.436 18.073 1.00 95.56 497 TYR A O 1
ATOM 3926 N N . ASN A 1 498 ? 35.018 -5.606 18.402 1.00 94.38 498 ASN A N 1
ATOM 3927 C CA . ASN A 1 498 ? 35.049 -5.685 19.866 1.00 94.38 498 ASN A CA 1
ATOM 3928 C C . ASN A 1 498 ? 33.657 -5.529 20.503 1.00 94.38 498 ASN A C 1
ATOM 3930 O O . ASN A 1 498 ? 33.402 -5.997 21.619 1.00 94.38 498 ASN A O 1
ATOM 3934 N N . ASP A 1 499 ? 32.719 -4.912 19.785 1.00 94.62 499 ASP A N 1
ATOM 3935 C CA . ASP A 1 499 ? 31.361 -4.732 20.269 1.00 94.62 499 ASP A CA 1
ATOM 3936 C C . ASP A 1 499 ? 30.527 -6.005 20.130 1.00 94.62 499 ASP A C 1
ATOM 3938 O O . ASP A 1 499 ? 29.685 -6.286 20.995 1.00 94.62 499 ASP A O 1
ATOM 3942 N N . TRP A 1 500 ? 30.747 -6.793 19.074 1.00 95.06 500 TRP A N 1
ATOM 3943 C CA . TRP A 1 500 ? 29.944 -7.982 18.780 1.00 95.06 500 TRP A CA 1
ATOM 3944 C C . TRP A 1 500 ? 30.606 -9.316 19.121 1.00 95.06 500 TRP A C 1
ATOM 3946 O O . TRP A 1 500 ? 29.877 -10.298 19.307 1.00 95.06 500 TRP A O 1
ATOM 3956 N N . TYR A 1 501 ? 31.929 -9.347 19.298 1.00 94.44 501 TYR A N 1
ATOM 3957 C CA . TYR A 1 501 ? 32.689 -10.508 19.761 1.00 94.44 501 TYR A CA 1
ATOM 3958 C C . TYR A 1 501 ? 33.544 -10.143 20.978 1.00 94.44 501 TYR A C 1
ATOM 3960 O O . TYR A 1 501 ? 34.406 -9.274 20.907 1.00 94.44 501 TYR A O 1
ATOM 3968 N N . LYS A 1 502 ? 33.310 -10.812 22.112 1.00 90.19 502 LYS A N 1
ATOM 3969 C CA . LYS A 1 502 ? 34.193 -10.700 23.281 1.00 90.19 502 LYS A CA 1
ATOM 3970 C C . LYS A 1 502 ? 35.208 -11.834 23.234 1.00 90.19 502 LYS A C 1
ATOM 3972 O O . LYS A 1 502 ? 34.806 -12.994 23.282 1.00 90.19 502 LYS A O 1
ATOM 3977 N N . GLU A 1 503 ? 36.499 -11.526 23.154 1.00 86.19 503 GLU A N 1
ATOM 3978 C CA . GLU A 1 503 ? 37.515 -12.563 23.350 1.00 86.19 503 GLU A CA 1
ATOM 3979 C C . GLU A 1 503 ? 37.318 -13.198 24.730 1.00 86.19 503 GLU A C 1
ATOM 3981 O O . GLU A 1 503 ? 37.097 -12.499 25.724 1.00 86.19 503 GLU A O 1
ATOM 3986 N N . ALA A 1 504 ? 37.324 -14.533 24.781 1.00 81.75 504 ALA A N 1
ATOM 3987 C CA . ALA A 1 504 ? 37.308 -15.223 26.060 1.00 81.75 504 ALA A CA 1
ATOM 3988 C C . ALA A 1 504 ? 38.547 -14.768 26.848 1.00 81.75 504 ALA A C 1
ATOM 3990 O O . ALA A 1 504 ? 39.622 -14.667 26.246 1.00 81.75 504 ALA A O 1
ATOM 3991 N N . PRO A 1 505 ? 38.423 -14.475 28.155 1.00 81.12 505 PRO A N 1
ATOM 3992 C CA . PRO A 1 505 ? 39.583 -14.130 28.962 1.00 81.12 505 PRO A CA 1
ATOM 3993 C C . PRO A 1 505 ? 40.624 -15.234 28.781 1.00 81.12 505 PRO A C 1
ATOM 3995 O O . PRO A 1 505 ? 40.300 -16.414 28.929 1.00 81.12 505 PRO A O 1
ATOM 3998 N N . LYS A 1 506 ? 41.850 -14.859 28.393 1.00 79.56 506 LYS A N 1
ATOM 3999 C CA . LYS A 1 506 ? 42.964 -15.804 28.301 1.00 79.56 506 LYS A CA 1
ATOM 4000 C C . LYS A 1 506 ? 43.127 -16.402 29.691 1.00 79.56 506 LYS A C 1
ATOM 4002 O O . LYS A 1 506 ? 43.590 -15.720 30.601 1.00 79.56 506 LYS A O 1
ATOM 4007 N N . VAL A 1 507 ? 42.673 -17.639 29.875 1.00 80.06 507 VAL A N 1
ATOM 4008 C CA . VAL A 1 507 ? 42.951 -18.391 31.094 1.00 80.06 507 VAL A CA 1
ATOM 4009 C C . VAL A 1 507 ? 44.464 -18.561 31.097 1.00 80.06 507 VAL A C 1
ATOM 4011 O O . VAL A 1 507 ? 45.004 -19.301 30.274 1.00 80.06 507 VAL A O 1
ATOM 4014 N N . ASN A 1 508 ? 45.151 -17.775 31.928 1.00 69.25 508 ASN A N 1
ATOM 4015 C CA . ASN A 1 508 ? 46.585 -17.899 32.139 1.00 69.25 508 ASN A CA 1
ATOM 4016 C C . ASN A 1 508 ? 46.812 -19.273 32.774 1.00 69.25 508 ASN A C 1
ATOM 4018 O O . ASN A 1 508 ? 46.781 -19.414 33.992 1.00 69.25 508 ASN A O 1
ATOM 4022 N N . ASN A 1 509 ? 47.023 -20.292 31.943 1.00 60.56 509 ASN A N 1
ATOM 4023 C CA . ASN A 1 509 ? 47.582 -21.567 32.368 1.00 60.56 509 ASN A CA 1
ATOM 4024 C C . ASN A 1 509 ? 49.082 -21.359 32.632 1.00 60.56 509 ASN A C 1
ATOM 4026 O O . ASN A 1 509 ? 49.927 -21.874 31.907 1.00 60.56 509 ASN A O 1
ATOM 4030 N N . GLN A 1 510 ? 49.406 -20.534 33.627 1.00 58.09 510 GLN A N 1
ATOM 4031 C CA . GLN A 1 510 ? 50.680 -20.613 34.329 1.00 58.09 510 GLN A CA 1
ATOM 4032 C C . GLN A 1 510 ? 50.428 -21.525 35.530 1.00 58.09 510 GLN A C 1
ATOM 4034 O O . GLN A 1 510 ? 49.875 -21.087 36.537 1.00 58.09 510 GLN A O 1
ATOM 4039 N N . ILE A 1 511 ? 50.731 -22.812 35.342 1.00 49.72 511 ILE A N 1
ATOM 4040 C CA . ILE A 1 511 ? 51.024 -23.748 36.432 1.00 49.72 511 ILE A CA 1
ATOM 4041 C C . ILE A 1 511 ? 52.519 -23.647 36.697 1.00 49.72 511 ILE A C 1
ATOM 4043 O O . ILE A 1 511 ? 53.267 -23.624 35.689 1.00 49.72 511 ILE A O 1
#

pLDDT: mean 74.98, std 18.87, range [32.03, 98.0]

Foldseek 3Di:
DDDDDDPDDDDDDDDDDDDDDDPCPPPDPPDDDDDPVVVVVVVVVVVCVVVCVPPDDPCVVPVQWFQAPVPRDIDGPDDVVLVVVLVVVLCVVVVPPPQDPVNNVVCVVVSVLVSVLCCCCVRHVDPRDPDSPLVVLVVQCVVCVVVVHDLVRRPCSPRDDDPDDPDDDDDPPPDDPPPVPDPPPPPPDDDDDDDDPDDDVVVVVVVVPPDPCLDPPPDVPQDPVNVVCVVLVPPDQDFQDAPVDPDADVLSVVVVVLLVVLLVQADLPDDQPPSRHLVVVLVVVVVVLVVLVVVCSVCVPPPDPRRRHGRHHSVSSSVVVVSVVVVVVVVVVVVVVPPVVNVVVVVVVVVVVVPDDDDDDPPPDDPDDDDCPPVDDDPPPDDDPDDPVVVVVQWDQDPDDDPPDDRIDGDPPPPDDPPPPPPDDPLDPQFPPVAAAPQQRDGPVVLVVLVADGHPRGDQSSPDQAALFARDGCVPDPDNRCGHSNPPDHGDPPHCCVVGGPDDPPPPPPD